Protein AF-B6TNK8-F1 (afdb_monomer)

Organism: Zea mays (NCBI:txid4577)

InterPro domains:
  IPR009071 High mobility group box domain [PF00505] (166-227)
  IPR009071 High mobility group box domain [PF00505] (287-353)
  IPR009071 High mobility group box domain [PF00505] (412-479)
  IPR009071 High mobility group box domain [PS50118] (165-233)
  IPR009071 High mobility group box domain [PS50118] (287-353)
  IPR009071 High mobility group box domain [PS50118] (412-480)
  IPR009071 High mobility group box domain [SM00398] (164-234)
  IPR009071 High mobility group box domain [SM00398] (286-354)
  IPR009071 High mobility group box domain [SM00398] (411-481)
  IPR036910 High mobility group box domain superfamily [G3DSA:1.10.30.10] (150-231)
  IPR036910 High mobility group box domain superfamily [G3DSA:1.10.30.10] (270-367)
  IPR036910 High mobility group box domain superfamily [G3DSA:1.10.30.10] (392-487)
  IPR036910 High mobility group box domain superfamily [SSF47095] (153-227)
  IPR036910 High mobility group box domain superfamily [SSF47095] (275-359)
  IPR036910 High mobility group box domain superfamily [SSF47095] (408-482)
  IPR044601 3xHMG-box protein HMGB6/HMGB13 [PTHR46912] (1-485)

Secondary structure (DSSP, 8-state):
---------------------------------------------------------TTHHHHHHHHHHHHHHHHHHHHHHHHHHHHHHHHHHHHHHHHHHHHHHHHHHHHHHHHHHHHHHHHHHHHHTT---------THHHHHHHHHHHHS--S--SS-S-PPPPPPPHHHHHHHHHHHHHHHH-TT--HHHHHHHHHHHHHHS-HHHHHHHHHHHHHHHHHHHHHHHHHHHHHHHHHHHHHHHHHHHHHHHHHHHHHHHHHHHH-------PPPPP----TTSPPPPPPHHHHHHHHHHHHHHHTT--HHHHHHHHHHHHHHS-HHHHHHHHHHHHHHHHHHHHHHHHHHHHHHHHHHHHHHHHHHHHHHHHHHHHHHHHHHHHHHHHHHHHHHHHHHHHHHTT-TTSPPPPPPHHHHHHHHHHHHHHHHSTT--HHHHHHHHHHHHHHS-HHHHHHHHHHHHHHHHHHHHHHHHHHHHHHHH-

pLDDT: mean 78.4, std 21.64, range [25.81, 96.88]

Mean predicted aligned error: 23.51 Å

Foldseek 3Di:
DDDDDDDDDDDDDDDDDDDDDPDDDDDPPPDDDDDDDDDDDDDDDDDDDDDDDDDDPPPPVVVVVVVVVVVVVVVVVVVVVVVVVVVVVVVVVVVVVVVVVVVVVVVVVVVVVVVVVVVLVVLLVVLVVVDDDPDDDPVCVVVVVVLVVVPPPDPDDPDDDDPDDDQFDQLLVVVLVVVVVVVCVVPVPDDPVVSVVVSVVVVVVDDPVVSVVSRVVNVVSRVVSVVVVVVVVLLVQLLVVLVVVVVVVSVVVSVVSVVVSSVCSVPDDDDDDDDDDDDDDPPPLQDDAFDDLLVQQLVVQVVVVVVVVDDPVVSVVVSVVVVVPDDPVRSVVSNVVRVVRRVVSVVSNVVVVVVVVVVVVVVVVVVVVVVVVSSVNSSVVSVVVVVVVVVVVVVVVVVVVVVVVVPPPLQQDQDQALLRVQLVVQLVVCCVVPPPDDPVVSVVVSVVVLVVDDPVVSVVSRVVCVVSRVVNVVSNVVVVVVVVVVD

Solvent-accessible surface area (backbone atoms only — not comparable to full-atom values): 29103 Å² total; per-residue (Å²): 136,88,83,82,83,85,79,80,87,77,86,76,87,80,76,86,75,81,83,76,84,78,78,83,79,82,78,84,78,87,74,80,92,78,82,91,80,79,89,84,78,87,82,88,82,88,82,85,89,81,85,88,84,87,90,86,76,71,66,72,63,47,55,62,50,45,56,53,48,49,53,51,48,53,53,50,51,54,48,52,49,51,52,48,53,53,49,50,54,51,52,49,54,49,51,55,50,53,51,52,49,51,54,49,51,52,54,47,54,52,50,50,54,50,52,52,49,53,51,49,50,52,50,50,54,55,49,66,75,61,74,72,80,84,78,75,75,77,73,58,64,59,62,60,49,57,62,52,62,68,62,74,80,56,96,81,67,98,74,90,79,73,92,67,81,78,78,66,61,56,28,67,58,54,51,47,53,57,51,48,56,50,47,42,72,76,39,78,83,64,55,69,68,60,54,52,51,54,50,56,50,49,60,70,68,51,52,70,76,73,46,42,66,36,45,52,50,28,49,52,46,42,54,52,48,52,51,51,53,52,48,51,51,51,50,51,54,12,44,52,53,41,52,54,49,50,51,52,49,53,53,51,51,52,49,49,53,50,52,50,49,52,51,49,64,73,73,56,87,84,88,86,84,84,84,77,85,76,78,82,81,68,66,86,82,58,79,70,85,55,56,54,30,69,53,53,49,41,52,58,50,44,55,54,37,49,74,71,69,51,53,76,74,55,46,54,52,54,52,55,53,53,61,72,71,49,50,70,79,71,43,43,67,36,43,53,52,23,49,53,40,44,53,52,42,51,54,50,46,51,54,49,50,51,52,50,49,48,50,50,53,48,52,52,50,52,51,53,51,50,50,51,51,51,51,51,52,10,47,52,50,42,53,52,50,53,52,50,51,50,52,51,47,53,52,50,50,55,52,50,51,52,49,57,70,64,59,46,86,84,56,77,71,85,62,69,47,31,66,51,54,49,46,55,53,51,48,52,53,50,42,70,78,39,74,85,67,53,66,71,58,51,54,52,51,48,55,49,51,64,72,66,51,51,72,67,59,51,47,53,35,41,59,70,24,43,61,53,50,52,52,46,50,52,52,43,51,52,50,53,52,54,52,64,74,73,107

Radius of gyration: 54.76 Å; Cα contacts (8 Å, |Δi|>4): 148; chains: 1; bounding box: 126×130×148 Å

Sequence (487 aa):
MATAAVESKRGSARGRKALVAVLDNEANISAGKAAQAADLSSCSAQKKAKRAPSRSSKAKAAAASAAVVVDDIAELQGMLERLRLEKEKAEEMVRERDEVIRKKEEEIETRDKEQERLQAELRKAQRAKEFKPTVSFPLVKSLLEKEQEADDKGKKKKGKGGHERKKPCPAYVLWLKDQWTEVKKENPEADFKEVSNTLGAKWKALGAEEKQPYEDRYRQEKEAYLQVVGQEKREAEAMKLLEEQQMQWTAKELLDQYLKFRQEAEEGDCKKGRKKKSKKDKDPSKPKQPMSAYFVYSQERRATLVAEKKNVPEIGKITGEEWKNMTEGQRAPYEEVARKQKEEYHKQMEVYKQKKAEEAASLEKEEQEHKKIMKHEALQLLKKKEKADNIIKKTKEKRQKKKQENADPNRPKRPASSFLLFSKEERKQLIEERPGINNSTLNALITVKWKELSGEERQAWNAKAAPAMAAYKKEMEEYTKAQSSSA

Structure (mmCIF, N/CA/C/O backbone):
data_AF-B6TNK8-F1
#
_entry.id   AF-B6TNK8-F1
#
loop_
_atom_site.group_PDB
_atom_site.id
_atom_site.type_symbol
_atom_site.label_atom_id
_atom_site.label_alt_id
_atom_site.label_comp_id
_atom_site.label_asym_id
_atom_site.label_entity_id
_atom_site.label_seq_id
_atom_site.pdbx_PDB_ins_code
_atom_site.Cartn_x
_atom_site.Cartn_y
_atom_site.Cartn_z
_atom_site.occupancy
_atom_site.B_iso_or_equiv
_atom_site.auth_seq_id
_atom_site.auth_comp_id
_atom_site.auth_asym_id
_atom_site.auth_atom_id
_atom_site.pdbx_PDB_model_num
ATOM 1 N N . MET A 1 1 ? 13.116 -38.513 -0.229 1.00 47.62 1 MET A N 1
ATOM 2 C CA . MET A 1 1 ? 14.074 -38.170 0.842 1.00 47.62 1 MET A CA 1
ATOM 3 C C . MET A 1 1 ? 13.290 -37.547 1.984 1.00 47.62 1 MET A C 1
ATOM 5 O O . MET A 1 1 ? 12.783 -36.446 1.825 1.00 47.62 1 MET A O 1
ATOM 9 N N . ALA A 1 2 ? 13.078 -38.303 3.061 1.00 40.72 2 ALA A N 1
ATOM 10 C CA . ALA A 1 2 ? 12.284 -37.883 4.211 1.00 40.72 2 ALA A CA 1
ATOM 11 C C . ALA A 1 2 ? 13.127 -36.972 5.116 1.00 40.72 2 ALA A C 1
ATOM 13 O O . ALA A 1 2 ? 14.112 -37.412 5.702 1.00 40.72 2 ALA A O 1
ATOM 14 N N . THR A 1 3 ? 12.771 -35.692 5.197 1.00 42.22 3 THR A N 1
ATOM 15 C CA . THR A 1 3 ? 13.405 -34.729 6.103 1.00 42.22 3 THR A CA 1
ATOM 16 C C . THR A 1 3 ? 12.729 -34.806 7.469 1.00 42.22 3 THR A C 1
ATOM 18 O O . THR A 1 3 ? 11.603 -34.341 7.636 1.00 42.22 3 THR A O 1
ATOM 21 N N . ALA A 1 4 ? 13.417 -35.426 8.427 1.00 38.59 4 ALA A N 1
ATOM 22 C CA . ALA A 1 4 ? 13.018 -35.523 9.825 1.00 38.59 4 ALA A CA 1
ATOM 23 C C . ALA A 1 4 ? 13.057 -34.140 10.501 1.00 38.59 4 ALA A C 1
ATOM 25 O O . ALA A 1 4 ? 14.116 -33.520 10.610 1.00 38.59 4 ALA A O 1
ATOM 26 N N . ALA A 1 5 ? 11.899 -33.659 10.951 1.00 41.53 5 ALA A N 1
ATOM 27 C CA . ALA A 1 5 ? 11.780 -32.460 11.770 1.00 41.53 5 ALA A CA 1
ATOM 28 C C . ALA A 1 5 ? 12.027 -32.830 13.242 1.00 41.53 5 ALA A C 1
ATOM 30 O O . ALA A 1 5 ? 11.232 -33.529 13.866 1.00 41.53 5 ALA A O 1
ATOM 31 N N . VAL A 1 6 ? 13.163 -32.386 13.780 1.00 40.28 6 VAL A N 1
ATOM 32 C CA . VAL A 1 6 ? 13.519 -32.493 15.200 1.00 40.28 6 VAL A CA 1
ATOM 33 C C . VAL A 1 6 ? 12.789 -31.387 15.960 1.00 40.28 6 VAL A C 1
ATOM 35 O O . VAL A 1 6 ? 13.177 -30.221 15.905 1.00 40.28 6 VAL A O 1
ATOM 38 N N . GLU A 1 7 ? 11.717 -31.747 16.661 1.00 40.25 7 GLU A N 1
ATOM 39 C CA . GLU A 1 7 ? 10.948 -30.828 17.498 1.00 40.25 7 GLU A CA 1
ATOM 40 C C . GLU A 1 7 ? 11.500 -30.854 18.935 1.00 40.25 7 GLU A C 1
ATOM 42 O O . GLU A 1 7 ? 11.416 -31.843 19.666 1.00 40.25 7 GLU A O 1
ATOM 47 N N . SER A 1 8 ? 12.165 -29.762 19.317 1.00 39.38 8 SER A N 1
ATOM 48 C CA . SER A 1 8 ? 12.836 -29.590 20.607 1.00 39.38 8 SER A CA 1
ATOM 49 C C . SER A 1 8 ? 11.815 -29.300 21.715 1.00 39.38 8 SER A C 1
ATOM 51 O O . SER A 1 8 ? 11.263 -28.204 21.803 1.00 39.38 8 SER A O 1
ATOM 53 N N . LYS A 1 9 ? 11.585 -30.290 22.589 1.00 39.44 9 LYS A N 1
ATOM 54 C CA . LYS A 1 9 ? 10.847 -30.159 23.857 1.00 39.44 9 LYS A CA 1
ATOM 55 C C . LYS A 1 9 ? 11.529 -29.126 24.769 1.00 39.44 9 LYS A C 1
ATOM 57 O O . LYS A 1 9 ? 12.506 -29.450 25.441 1.00 39.44 9 LYS A O 1
ATOM 62 N N . ARG A 1 10 ? 10.989 -27.909 24.867 1.00 37.16 10 ARG A N 1
ATOM 63 C CA . ARG A 1 10 ? 11.236 -27.019 26.016 1.00 37.16 10 ARG A CA 1
ATOM 64 C C . ARG A 1 10 ? 10.060 -27.120 26.980 1.00 37.16 10 ARG A C 1
ATOM 66 O O . ARG A 1 10 ? 8.944 -26.728 26.658 1.00 37.16 10 ARG A O 1
ATOM 73 N N . GLY A 1 11 ? 10.329 -27.716 28.140 1.00 35.50 11 GLY A N 1
ATOM 74 C CA . GLY A 1 11 ? 9.378 -27.877 29.231 1.00 35.50 11 GLY A CA 1
ATOM 75 C C . GLY A 1 11 ? 8.952 -26.530 29.808 1.00 35.50 11 GLY A C 1
ATOM 76 O O . GLY A 1 11 ? 9.785 -25.668 30.072 1.00 35.50 11 GLY A O 1
ATOM 77 N N . SER A 1 12 ? 7.647 -26.373 30.014 1.00 37.47 12 SER A N 1
ATOM 78 C CA . SER A 1 12 ? 7.068 -25.287 30.799 1.00 37.47 12 SER A CA 1
ATOM 79 C C . SER A 1 12 ? 6.424 -25.897 32.040 1.00 37.47 12 SER A C 1
ATOM 81 O O . SER A 1 12 ? 5.595 -26.807 31.949 1.00 37.47 12 SER A O 1
ATOM 83 N N . ALA A 1 13 ? 6.896 -25.444 33.199 1.00 39.41 13 ALA A N 1
ATOM 84 C CA . ALA A 1 13 ? 6.529 -25.910 34.523 1.00 39.41 13 ALA A CA 1
ATOM 85 C C . ALA A 1 13 ? 5.039 -25.644 34.799 1.00 39.41 13 ALA A C 1
ATOM 87 O O . ALA A 1 13 ? 4.605 -24.501 34.929 1.00 39.41 13 ALA A O 1
ATOM 88 N N . ARG A 1 14 ? 4.237 -26.712 34.893 1.00 41.31 14 ARG A N 1
ATOM 89 C CA . ARG A 1 14 ? 2.828 -26.631 35.294 1.00 41.31 14 ARG A CA 1
ATOM 90 C C . ARG A 1 14 ? 2.740 -26.351 36.794 1.00 41.31 14 ARG A C 1
ATOM 92 O O . ARG A 1 14 ? 3.061 -27.206 37.617 1.00 41.31 14 ARG A O 1
ATOM 99 N N . GLY A 1 15 ? 2.300 -25.138 37.122 1.00 39.00 15 GLY A N 1
ATOM 100 C CA . GLY A 1 15 ? 1.939 -24.718 38.471 1.00 39.00 15 GLY A CA 1
ATOM 101 C C . GLY A 1 15 ? 0.834 -25.595 39.062 1.00 39.00 15 GLY A C 1
ATOM 102 O O . GLY A 1 15 ? -0.142 -25.937 38.392 1.00 39.00 15 GLY A O 1
ATOM 103 N N . ARG A 1 16 ? 1.021 -25.957 40.333 1.00 38.66 16 ARG A N 1
ATOM 104 C CA . ARG A 1 16 ? 0.087 -26.731 41.153 1.00 38.66 16 ARG A CA 1
ATOM 105 C C . ARG A 1 16 ? -1.200 -25.920 41.329 1.00 38.66 16 ARG A C 1
ATOM 107 O O . ARG A 1 16 ? -1.201 -24.916 42.035 1.00 38.66 16 ARG A O 1
ATOM 114 N N . LYS A 1 17 ? -2.286 -26.329 40.670 1.00 41.91 17 LYS A N 1
ATOM 115 C CA . LYS A 1 17 ? -3.630 -25.816 40.961 1.00 41.91 17 LYS A CA 1
ATOM 116 C C . LYS A 1 17 ? -4.179 -26.585 42.161 1.00 41.91 17 LYS A C 1
ATOM 118 O O . LYS A 1 17 ? -4.152 -27.811 42.167 1.00 41.91 17 LYS A O 1
ATOM 123 N N . ALA A 1 18 ? -4.607 -25.841 43.177 1.00 38.72 18 ALA A N 1
ATOM 124 C CA . ALA A 1 18 ? -5.186 -26.358 44.407 1.00 38.72 18 ALA A CA 1
ATOM 125 C C . ALA A 1 18 ? -6.444 -27.188 44.107 1.00 38.72 18 ALA A C 1
ATOM 127 O O . ALA A 1 18 ? -7.354 -26.713 43.425 1.00 38.72 18 ALA A O 1
ATOM 128 N N . LEU A 1 19 ? -6.466 -28.424 44.612 1.00 37.12 19 LEU A N 1
ATOM 129 C CA . LEU A 1 19 ? -7.636 -29.295 44.619 1.00 37.12 19 LEU A CA 1
ATOM 130 C C . LEU A 1 19 ? -8.730 -28.628 45.463 1.00 37.12 19 LEU A C 1
ATOM 132 O O . LEU A 1 19 ? -8.590 -28.485 46.676 1.00 37.12 19 LEU A O 1
ATOM 136 N N . VAL A 1 20 ? -9.814 -28.212 44.816 1.00 39.12 20 VAL A N 1
ATOM 137 C CA . VAL A 1 20 ? -11.075 -27.905 45.492 1.00 39.12 20 VAL A CA 1
ATOM 138 C C . VAL A 1 20 ? -11.737 -29.246 45.784 1.00 39.12 20 VAL A C 1
ATOM 140 O O . VAL A 1 20 ? -12.112 -29.965 44.860 1.00 39.12 20 VAL A O 1
ATOM 143 N N . ALA A 1 21 ? -11.824 -29.589 47.067 1.00 38.47 21 ALA A N 1
ATOM 144 C CA . ALA A 1 21 ? -12.559 -30.739 47.565 1.00 38.47 21 ALA A CA 1
ATOM 145 C C . ALA A 1 21 ? -14.046 -30.580 47.210 1.00 38.47 21 ALA A C 1
ATOM 147 O O . ALA A 1 21 ? -14.764 -29.793 47.824 1.00 38.47 21 ALA A O 1
ATOM 148 N N . VAL A 1 22 ? -14.494 -31.295 46.179 1.00 38.44 22 VAL A N 1
ATOM 149 C CA . VAL A 1 22 ? -15.918 -31.517 45.931 1.00 38.44 22 VAL A CA 1
ATOM 150 C C . VAL A 1 22 ? -16.314 -32.694 46.806 1.00 38.44 22 VAL A C 1
ATOM 152 O O . VAL A 1 22 ? -15.959 -33.835 46.527 1.00 38.44 22 VAL A O 1
ATOM 155 N N . LEU A 1 23 ? -16.977 -32.353 47.905 1.00 37.81 23 LEU A N 1
ATOM 156 C CA . LEU A 1 23 ? -17.584 -33.267 48.857 1.00 37.81 23 LEU A CA 1
ATOM 157 C C . LEU A 1 23 ? -18.633 -34.138 48.149 1.00 37.81 23 LEU A C 1
ATOM 159 O O . LEU A 1 23 ? -19.549 -33.620 47.508 1.00 37.81 23 LEU A O 1
ATOM 163 N N . ASP A 1 24 ? -18.417 -35.446 48.250 1.00 37.78 24 ASP A N 1
ATOM 164 C CA . ASP A 1 24 ? -19.393 -36.526 48.407 1.00 37.78 24 ASP A CA 1
ATOM 165 C C . ASP A 1 24 ? -20.773 -36.300 47.769 1.00 37.78 24 ASP A C 1
ATOM 167 O O . ASP A 1 24 ? -21.732 -35.872 48.408 1.00 37.78 24 ASP A O 1
ATOM 171 N N . ASN A 1 25 ? -20.890 -36.659 46.487 1.00 38.12 25 ASN A N 1
ATOM 172 C CA . ASN A 1 25 ? -22.189 -36.978 45.900 1.00 38.12 25 ASN A CA 1
ATOM 173 C C . ASN A 1 25 ? -22.468 -38.461 46.168 1.00 38.12 25 ASN A C 1
ATOM 175 O O . ASN A 1 25 ? -21.888 -39.337 45.526 1.00 38.12 25 ASN A O 1
ATOM 179 N N . GLU A 1 26 ? -23.330 -38.713 47.152 1.00 37.28 26 GLU A N 1
ATOM 180 C CA . GLU A 1 26 ? -23.856 -40.025 47.520 1.00 37.28 26 GLU A CA 1
ATOM 181 C C . GLU A 1 26 ? -24.440 -40.745 46.295 1.00 37.28 26 GLU A C 1
ATOM 183 O O . GLU A 1 26 ? -25.555 -40.483 45.836 1.00 37.28 26 GLU A O 1
ATOM 188 N N . ALA A 1 27 ? -23.673 -41.689 45.754 1.00 39.59 27 ALA A N 1
ATOM 189 C CA . ALA A 1 27 ? -24.170 -42.652 44.790 1.00 39.59 27 ALA A CA 1
ATOM 190 C C . ALA A 1 27 ? -25.074 -43.649 45.528 1.00 39.59 27 ALA A C 1
ATOM 192 O O . ALA A 1 27 ? -24.620 -44.598 46.163 1.00 39.59 27 ALA A O 1
ATOM 193 N N . ASN A 1 28 ? -26.377 -43.398 45.434 1.00 33.88 28 ASN A N 1
ATOM 194 C CA . ASN A 1 28 ? -27.466 -44.284 45.818 1.00 33.88 28 ASN A CA 1
ATOM 195 C C . ASN A 1 28 ? -27.372 -45.622 45.053 1.00 33.88 28 ASN A C 1
ATOM 197 O O . ASN A 1 28 ? -27.950 -45.784 43.978 1.00 33.88 28 ASN A O 1
ATOM 201 N N . ILE A 1 29 ? -26.621 -46.586 45.592 1.00 37.44 29 ILE A N 1
ATOM 202 C CA . ILE A 1 29 ? -26.612 -47.970 45.112 1.00 37.44 29 ILE A CA 1
ATOM 203 C C . ILE A 1 29 ? -27.739 -48.715 45.831 1.00 37.44 29 ILE A C 1
ATOM 205 O O . ILE A 1 29 ? -27.570 -49.288 46.904 1.00 37.44 29 ILE A O 1
ATOM 209 N N . SER A 1 30 ? -28.916 -48.708 45.209 1.00 33.97 30 SER A N 1
ATOM 210 C CA . SER A 1 30 ? -30.008 -49.625 45.533 1.00 33.97 30 SER A CA 1
ATOM 211 C C . SER A 1 30 ? -29.661 -51.031 45.025 1.00 33.97 30 SER A C 1
ATOM 213 O O . SER A 1 30 ? -29.982 -51.380 43.892 1.00 33.97 30 SER A O 1
ATOM 215 N N . ALA A 1 31 ? -29.005 -51.845 45.853 1.00 35.91 31 ALA A N 1
ATOM 216 C CA . ALA A 1 31 ? -28.874 -53.285 45.628 1.00 35.91 31 ALA A CA 1
ATOM 217 C C . ALA A 1 31 ? -29.734 -54.036 46.655 1.00 35.91 31 ALA A C 1
ATOM 219 O O . ALA A 1 31 ? -29.586 -53.883 47.865 1.00 35.91 31 ALA A O 1
ATOM 220 N N . GLY A 1 32 ? -30.709 -54.782 46.137 1.00 32.84 32 GLY A N 1
ATOM 221 C CA . GLY A 1 32 ? -31.807 -55.376 46.885 1.00 32.84 32 GLY A CA 1
ATOM 222 C C . GLY A 1 32 ? -31.432 -56.471 47.888 1.00 32.84 32 GLY A C 1
ATOM 223 O O . GLY A 1 32 ? -30.584 -57.319 47.646 1.00 32.84 32 GLY A O 1
ATOM 224 N N . LYS A 1 33 ? -32.182 -56.451 48.994 1.00 32.12 33 LYS A N 1
ATOM 225 C CA . LYS A 1 33 ? -32.863 -57.576 49.660 1.00 32.12 33 LYS A CA 1
ATOM 226 C C . LYS A 1 33 ? -32.278 -58.973 49.376 1.00 32.12 33 LYS A C 1
ATOM 228 O O . LYS A 1 33 ? -32.757 -59.681 48.495 1.00 32.12 33 LYS A O 1
ATOM 233 N N . ALA A 1 34 ? -31.344 -59.404 50.220 1.00 33.25 34 ALA A N 1
ATOM 234 C CA . ALA A 1 34 ? -31.057 -60.816 50.463 1.00 33.25 34 ALA A CA 1
ATOM 235 C C . ALA A 1 34 ? -31.291 -61.134 51.946 1.00 33.25 34 ALA A C 1
ATOM 237 O O . ALA A 1 34 ? -31.121 -60.289 52.822 1.00 33.25 34 ALA A O 1
ATOM 238 N N . ALA A 1 35 ? -31.815 -62.329 52.171 1.00 34.41 35 ALA A N 1
ATOM 239 C CA . ALA A 1 35 ? -32.642 -62.720 53.294 1.00 34.41 35 ALA A CA 1
ATOM 240 C C . ALA A 1 35 ? -31.898 -62.980 54.616 1.00 34.41 35 ALA A C 1
ATOM 242 O O . ALA A 1 35 ? -30.705 -63.256 54.656 1.00 34.41 35 ALA A O 1
ATOM 243 N N . GLN A 1 36 ? -32.700 -62.922 55.680 1.00 27.94 36 GLN A N 1
ATOM 244 C CA . GLN A 1 36 ? -32.446 -63.315 57.065 1.00 27.94 36 GLN A CA 1
ATOM 245 C C . GLN A 1 36 ? -31.691 -64.650 57.201 1.00 27.94 36 GLN A C 1
ATOM 247 O O . GLN A 1 36 ? -32.089 -65.647 56.602 1.00 27.94 36 GLN A O 1
ATOM 252 N N . ALA A 1 37 ? -30.693 -64.691 58.088 1.00 33.16 37 ALA A N 1
ATOM 253 C CA . ALA A 1 37 ? -30.135 -65.924 58.635 1.00 33.16 37 ALA A CA 1
ATOM 254 C C . ALA A 1 37 ? -29.981 -65.797 60.160 1.00 33.16 37 ALA A C 1
ATOM 256 O O . ALA A 1 37 ? -29.104 -65.102 60.661 1.00 33.16 37 ALA A O 1
ATOM 257 N N . ALA A 1 38 ? -30.930 -66.447 60.835 1.00 33.59 38 ALA A N 1
ATOM 258 C CA . ALA A 1 38 ? -30.887 -67.104 62.138 1.00 33.59 38 ALA A CA 1
ATOM 259 C C . ALA A 1 38 ? -30.007 -66.524 63.268 1.00 33.59 38 ALA A C 1
ATOM 261 O O . ALA A 1 38 ? -28.807 -66.764 63.365 1.00 33.59 38 ALA A O 1
ATOM 262 N N . ASP A 1 39 ? -30.719 -65.895 64.201 1.00 29.56 39 ASP A N 1
ATOM 263 C CA . ASP A 1 39 ? -30.495 -65.886 65.646 1.00 29.56 39 ASP A CA 1
ATOM 264 C C . ASP A 1 39 ? -30.198 -67.306 66.187 1.00 29.56 39 ASP A C 1
ATOM 266 O O . ASP A 1 39 ? -31.005 -68.225 66.017 1.00 29.56 39 ASP A O 1
ATOM 270 N N . LEU A 1 40 ? -29.035 -67.500 66.819 1.00 36.44 40 LEU A N 1
ATOM 271 C CA . LEU A 1 40 ? -28.696 -68.719 67.558 1.00 36.44 40 LEU A CA 1
ATOM 272 C C . LEU A 1 40 ? -28.726 -68.424 69.058 1.00 36.44 40 LEU A C 1
ATOM 274 O O . LEU A 1 40 ? -27.791 -67.896 69.659 1.00 36.44 40 LEU A O 1
ATOM 278 N N . SER A 1 41 ? -29.868 -68.812 69.613 1.00 32.41 41 SER A N 1
ATOM 279 C CA . SER A 1 41 ? -30.265 -68.798 71.010 1.00 32.41 41 SER A CA 1
ATOM 280 C C . SER A 1 41 ? -29.342 -69.588 71.945 1.00 32.41 41 SER A C 1
ATOM 282 O O . SER A 1 41 ? -28.895 -70.697 71.662 1.00 32.41 41 SER A O 1
ATOM 284 N N . SER A 1 42 ? -29.218 -68.997 73.132 1.00 28.53 42 SER A N 1
ATOM 285 C CA . SER A 1 42 ? -28.978 -69.556 74.464 1.00 28.53 42 SER A CA 1
ATOM 286 C C . SER A 1 42 ? -29.178 -71.068 74.686 1.00 28.53 42 SER A C 1
ATOM 288 O O . SER A 1 42 ? -30.164 -71.660 74.253 1.00 28.53 42 SER A O 1
ATOM 290 N N . CYS A 1 43 ? -28.323 -71.640 75.545 1.00 25.81 43 CYS A N 1
ATOM 291 C CA . CYS A 1 43 ? -28.766 -72.583 76.573 1.00 25.81 43 CYS A CA 1
ATOM 292 C C . CYS A 1 43 ? -27.834 -72.546 77.797 1.00 25.81 43 CYS A C 1
ATOM 294 O O . CYS A 1 43 ? -26.662 -72.910 77.749 1.00 25.81 43 CYS A O 1
ATOM 296 N N . SER A 1 44 ? -28.405 -72.101 78.912 1.00 29.64 44 SER A N 1
ATOM 297 C CA . SER A 1 44 ? -27.918 -72.231 80.282 1.00 29.64 44 SER A CA 1
ATOM 298 C C . SER A 1 44 ? -27.930 -73.687 80.760 1.00 29.64 44 SER A C 1
ATOM 300 O O . SER A 1 44 ? -28.902 -74.395 80.498 1.00 29.64 44 SER A O 1
ATOM 302 N N . ALA A 1 45 ? -26.962 -74.096 81.585 1.00 33.09 45 ALA A N 1
ATOM 303 C CA . ALA A 1 45 ? -27.146 -75.228 82.497 1.00 33.09 45 ALA A CA 1
ATOM 304 C C . ALA A 1 45 ? -26.287 -75.092 83.768 1.00 33.09 45 ALA A C 1
ATOM 306 O O . ALA A 1 45 ? -25.072 -75.266 83.766 1.00 33.09 45 ALA A O 1
ATOM 307 N N . GLN A 1 46 ? -26.974 -74.793 84.872 1.00 27.48 46 GLN A N 1
ATOM 308 C CA . GLN A 1 46 ? -26.519 -74.915 86.258 1.00 27.48 46 GLN A CA 1
ATOM 309 C C . GLN A 1 46 ? -26.382 -76.392 86.681 1.00 27.48 46 GLN A C 1
ATOM 311 O O . GLN A 1 46 ? -27.217 -77.208 86.299 1.00 27.48 46 GLN A O 1
ATOM 316 N N . LYS A 1 47 ? -25.443 -76.702 87.593 1.00 33.03 47 LYS A N 1
ATOM 317 C CA . LYS A 1 47 ? -25.579 -77.672 88.718 1.00 33.03 47 LYS A CA 1
ATOM 318 C C . LYS A 1 47 ? -24.281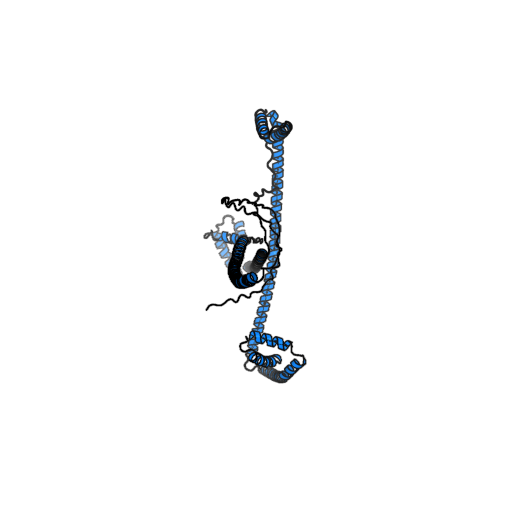 -77.668 89.544 1.00 33.03 47 LYS A C 1
ATOM 320 O O . LYS A 1 47 ? -23.207 -77.887 89.010 1.00 33.03 47 LYS A O 1
ATOM 325 N N . LYS A 1 48 ? -24.312 -77.147 90.773 1.00 30.08 48 LYS A N 1
ATOM 326 C CA . LYS A 1 48 ? -24.624 -77.782 92.076 1.00 30.08 48 LYS A CA 1
ATOM 327 C C . LYS A 1 48 ? -23.429 -78.483 92.743 1.00 30.08 48 LYS A C 1
ATOM 329 O O . LYS A 1 48 ? -22.838 -79.418 92.226 1.00 30.08 48 LYS A O 1
ATOM 334 N N . ALA A 1 49 ? -23.179 -77.997 93.956 1.00 27.78 49 ALA A N 1
ATOM 335 C CA . ALA A 1 49 ? -22.222 -78.425 94.964 1.00 27.78 49 ALA A CA 1
ATOM 336 C C . ALA A 1 49 ? -22.306 -79.909 95.365 1.00 27.78 49 ALA A C 1
ATOM 338 O O . ALA A 1 49 ? -23.409 -80.443 95.480 1.00 27.78 49 ALA A O 1
ATOM 339 N N . LYS A 1 50 ? -21.162 -80.499 95.756 1.00 30.59 50 LYS A N 1
ATOM 340 C CA . LYS A 1 50 ? -20.850 -80.929 97.143 1.00 30.59 50 LYS A CA 1
ATOM 341 C C . LYS A 1 50 ? -19.547 -81.757 97.232 1.00 30.59 50 LYS A C 1
ATOM 343 O O . LYS A 1 50 ? -19.360 -82.691 96.470 1.00 30.59 50 LYS A O 1
ATOM 348 N N . ARG A 1 51 ? -18.778 -81.446 98.291 1.00 29.78 51 ARG A N 1
ATOM 349 C CA . ARG A 1 51 ? -17.812 -82.256 99.079 1.00 29.78 51 ARG A CA 1
ATOM 350 C C . ARG A 1 51 ? -16.520 -82.798 98.433 1.00 29.78 51 ARG A C 1
ATOM 352 O O . ARG A 1 51 ? -16.531 -83.581 97.496 1.00 29.78 51 ARG A O 1
ATOM 359 N N . ALA A 1 52 ? -15.412 -82.438 99.088 1.00 34.88 52 ALA A N 1
ATOM 360 C CA . ALA A 1 52 ? -14.064 -82.987 98.945 1.00 34.88 52 ALA A CA 1
ATOM 361 C C . ALA A 1 52 ? -13.948 -84.429 99.482 1.00 34.88 52 ALA A C 1
ATOM 363 O O . ALA A 1 52 ? -14.624 -84.774 100.457 1.00 34.88 52 ALA A O 1
ATOM 364 N N . PRO A 1 53 ? -13.049 -85.235 98.891 1.00 41.81 53 PRO A N 1
ATOM 365 C CA . PRO A 1 53 ? -11.952 -85.810 99.671 1.00 41.81 53 PRO A CA 1
ATOM 366 C C . PRO A 1 53 ? -10.584 -85.755 98.950 1.00 41.81 53 PRO A C 1
ATOM 368 O O . PRO A 1 53 ? -10.440 -85.285 97.827 1.00 41.81 53 PRO A O 1
ATOM 371 N N . SER A 1 54 ? -9.565 -86.172 99.693 1.00 35.66 54 SER A N 1
ATOM 372 C CA . SER A 1 54 ? -8.130 -85.886 99.623 1.00 35.66 54 SER A CA 1
ATOM 373 C C . SER A 1 54 ? -7.320 -86.424 98.429 1.00 35.66 54 SER A C 1
ATOM 375 O O . SER A 1 54 ? -7.660 -87.398 97.768 1.00 35.66 54 SER A O 1
ATOM 377 N N . ARG A 1 55 ? -6.184 -85.746 98.216 1.00 37.81 55 ARG A N 1
ATOM 378 C CA . ARG A 1 55 ? -5.169 -85.865 97.155 1.00 37.81 55 ARG A CA 1
ATOM 379 C C . ARG A 1 55 ? -4.207 -87.042 97.407 1.00 37.81 55 ARG A C 1
ATOM 381 O O . ARG A 1 55 ? -3.623 -87.043 98.482 1.00 37.81 55 ARG A O 1
ATOM 388 N N . SER A 1 56 ? -3.952 -87.906 96.406 1.00 39.28 56 SER A N 1
ATOM 389 C CA . SER A 1 56 ? -2.611 -88.476 96.073 1.00 39.28 56 SER A CA 1
ATOM 390 C C . SER A 1 56 ? -2.609 -89.633 95.035 1.00 39.28 56 SER A C 1
ATOM 392 O O . SER A 1 56 ? -1.959 -90.650 95.229 1.00 39.28 56 SER A O 1
ATOM 394 N N . SER A 1 57 ? -3.259 -89.500 93.871 1.00 51.25 57 SER A N 1
ATOM 395 C CA . SER A 1 57 ? -3.065 -90.432 92.723 1.00 51.25 57 SER A CA 1
ATOM 396 C C . SER A 1 57 ? -2.702 -89.715 91.410 1.00 51.25 57 SER A C 1
ATOM 398 O O . SER A 1 57 ? -2.808 -90.255 90.313 1.00 51.25 57 SER A O 1
ATOM 400 N N . LYS A 1 58 ? -2.212 -88.474 91.525 1.00 48.38 58 LYS A N 1
ATOM 401 C CA . LYS A 1 58 ? -2.080 -87.499 90.429 1.00 48.38 58 LYS A CA 1
ATOM 402 C C . LYS A 1 58 ? -0.871 -87.708 89.490 1.00 48.38 58 LYS A C 1
ATOM 404 O O . LYS A 1 58 ? -0.797 -87.029 88.476 1.00 48.38 58 LYS A O 1
ATOM 409 N N . ALA A 1 59 ? 0.063 -88.622 89.774 1.00 52.69 59 ALA A N 1
ATOM 410 C CA . ALA A 1 59 ? 1.344 -88.684 89.048 1.00 52.69 59 ALA A CA 1
ATOM 411 C C . ALA A 1 59 ? 1.336 -89.532 87.754 1.00 52.69 59 ALA A C 1
ATOM 413 O O . ALA A 1 59 ? 1.902 -89.111 86.753 1.00 52.69 59 ALA A O 1
ATOM 414 N N . LYS A 1 60 ? 0.684 -90.707 87.722 1.00 50.53 60 LYS A N 1
ATOM 415 C CA . LYS A 1 60 ? 0.724 -91.611 86.544 1.00 50.53 60 LYS A CA 1
ATOM 416 C C . LYS A 1 60 ? -0.217 -91.178 85.414 1.00 50.53 60 LYS A C 1
ATOM 418 O O . LYS A 1 60 ? 0.098 -91.368 84.245 1.00 50.53 60 LYS A O 1
ATOM 423 N N . ALA A 1 61 ? -1.315 -90.509 85.767 1.00 54.84 61 ALA A N 1
ATOM 424 C CA . ALA A 1 61 ? -2.150 -89.791 84.807 1.00 54.84 61 ALA A CA 1
ATOM 425 C C . ALA A 1 61 ? -1.390 -88.625 84.143 1.00 54.84 61 ALA A C 1
ATOM 427 O O . ALA A 1 61 ? -1.699 -88.293 83.007 1.00 54.84 61 ALA A O 1
ATOM 428 N N . ALA A 1 62 ? -0.370 -88.059 84.809 1.00 55.44 62 ALA A N 1
ATOM 429 C CA . ALA A 1 62 ? 0.362 -86.893 84.316 1.00 55.44 62 ALA A CA 1
ATOM 430 C C . ALA A 1 62 ? 1.314 -87.199 83.140 1.00 55.44 62 ALA A C 1
ATOM 432 O O . ALA A 1 62 ? 1.514 -86.340 82.288 1.00 55.44 62 ALA A O 1
ATOM 433 N N . ALA A 1 63 ? 1.899 -88.403 83.066 1.00 54.94 63 ALA A N 1
ATOM 434 C CA . ALA A 1 63 ? 2.858 -88.760 82.008 1.00 54.94 63 ALA A CA 1
ATOM 435 C C . ALA A 1 63 ? 2.173 -89.176 80.693 1.00 54.94 63 ALA A C 1
ATOM 437 O O . ALA A 1 63 ? 2.583 -88.736 79.624 1.00 54.94 63 ALA A O 1
ATOM 438 N N . ALA A 1 64 ? 1.090 -89.961 80.769 1.00 57.22 64 ALA A N 1
ATOM 439 C CA . ALA A 1 64 ? 0.254 -90.259 79.603 1.00 57.22 64 ALA A CA 1
ATOM 440 C C . ALA A 1 64 ? -0.462 -88.996 79.100 1.00 57.22 64 ALA A C 1
ATOM 442 O O . ALA A 1 64 ? -0.539 -88.786 77.894 1.00 57.22 64 ALA A O 1
ATOM 443 N N . SER A 1 65 ? -0.891 -88.103 80.008 1.00 60.66 65 SER A N 1
ATOM 444 C CA . SER A 1 65 ? -1.363 -86.780 79.593 1.00 60.66 65 SER A CA 1
ATOM 445 C C . SER A 1 65 ? -0.253 -85.940 78.967 1.00 60.66 65 SER A C 1
ATOM 447 O O . SER A 1 65 ? -0.549 -85.160 78.083 1.00 60.66 65 SER A O 1
ATOM 449 N N . ALA A 1 66 ? 1.014 -86.085 79.378 1.00 66.00 66 ALA A N 1
ATOM 450 C CA . ALA A 1 66 ? 2.113 -85.299 78.815 1.00 66.00 66 ALA A CA 1
ATOM 451 C C . ALA A 1 66 ? 2.452 -85.687 77.366 1.00 66.00 66 ALA A C 1
ATOM 453 O O . ALA A 1 66 ? 2.704 -84.795 76.570 1.00 66.00 66 ALA A O 1
ATOM 454 N N . ALA A 1 67 ? 2.439 -86.977 77.008 1.00 62.19 67 ALA A N 1
ATOM 455 C CA . ALA A 1 67 ? 2.688 -87.414 75.626 1.00 62.19 67 ALA A CA 1
ATOM 456 C C . ALA A 1 67 ? 1.550 -87.003 74.676 1.00 62.19 67 ALA A C 1
ATOM 458 O O . ALA A 1 67 ? 1.823 -86.453 73.617 1.00 62.19 67 ALA A O 1
ATOM 459 N N . VAL A 1 68 ? 0.293 -87.160 75.115 1.00 71.75 68 VAL A N 1
ATOM 460 C CA . VAL A 1 68 ? -0.882 -86.622 74.405 1.00 71.75 68 VAL A CA 1
ATOM 461 C C . VAL A 1 68 ? -0.764 -85.101 74.254 1.00 71.75 68 VAL A C 1
ATOM 463 O O . VAL A 1 68 ? -0.962 -84.586 73.167 1.00 71.75 68 VAL A O 1
ATOM 466 N N . VAL A 1 69 ? -0.310 -84.390 75.295 1.00 76.31 69 VAL A N 1
ATOM 467 C CA . VAL A 1 69 ? -0.052 -82.941 75.228 1.00 76.31 69 VAL A CA 1
ATOM 468 C C . VAL A 1 69 ? 1.074 -82.584 74.245 1.00 76.31 69 VAL A C 1
ATOM 470 O O . VAL A 1 69 ? 1.003 -81.525 73.634 1.00 76.31 69 VAL A O 1
ATOM 473 N N . VAL A 1 70 ? 2.113 -83.411 74.069 1.00 79.75 70 VAL A N 1
ATOM 474 C CA . VAL A 1 70 ? 3.187 -83.150 73.087 1.00 79.75 70 VAL A CA 1
ATOM 475 C C . VAL A 1 70 ? 2.676 -83.316 71.656 1.00 79.75 70 VAL A C 1
ATOM 477 O O . VAL A 1 70 ? 2.946 -82.439 70.834 1.00 79.75 70 VAL A O 1
ATOM 480 N N . ASP A 1 71 ? 1.920 -84.381 71.374 1.00 78.50 71 ASP A N 1
ATOM 481 C CA . ASP A 1 71 ? 1.276 -84.575 70.069 1.00 78.50 71 ASP A CA 1
ATOM 482 C C . ASP A 1 71 ? 0.265 -83.446 69.792 1.00 78.50 71 ASP A C 1
ATOM 484 O O . ASP A 1 71 ? 0.328 -82.823 68.733 1.00 78.50 71 ASP A O 1
ATOM 488 N N . ASP A 1 72 ? -0.559 -83.066 70.780 1.00 84.12 72 ASP A N 1
ATOM 489 C CA . ASP A 1 72 ? -1.471 -81.915 70.695 1.00 84.12 72 ASP A CA 1
ATOM 490 C C . ASP A 1 72 ? -0.711 -80.606 70.388 1.00 84.12 72 ASP A C 1
ATOM 492 O O . ASP A 1 72 ? -1.152 -79.793 69.575 1.00 84.12 72 ASP A O 1
ATOM 496 N N . ILE A 1 73 ? 0.454 -80.375 71.012 1.00 87.31 73 ILE A N 1
ATOM 497 C CA . ILE A 1 73 ? 1.293 -79.194 70.742 1.00 87.31 73 ILE A CA 1
ATOM 498 C C . ILE A 1 73 ? 1.835 -79.225 69.308 1.00 87.31 73 ILE A C 1
ATOM 500 O O . ILE A 1 73 ? 1.822 -78.187 68.642 1.00 87.31 73 ILE A O 1
ATOM 504 N N . ALA A 1 74 ? 2.303 -80.378 68.823 1.00 87.94 74 ALA A N 1
ATOM 505 C CA . ALA A 1 74 ? 2.804 -80.522 67.458 1.00 87.94 74 ALA A CA 1
ATOM 506 C C . ALA A 1 74 ? 1.685 -80.311 66.422 1.00 87.94 74 ALA A C 1
ATOM 508 O O . ALA A 1 74 ? 1.879 -79.605 65.427 1.00 87.94 74 ALA A O 1
ATOM 509 N N . GLU A 1 75 ? 0.485 -80.838 66.679 1.00 90.25 75 GLU A N 1
ATOM 510 C CA . GLU A 1 75 ? -0.701 -80.592 65.855 1.00 90.25 75 GLU A CA 1
ATOM 511 C C . GLU A 1 75 ? -1.094 -79.107 65.842 1.00 90.25 75 GLU A C 1
ATOM 513 O O . GLU A 1 75 ? -1.367 -78.553 64.770 1.00 90.25 75 GLU A O 1
ATOM 518 N N . LEU A 1 76 ? -1.062 -78.433 67.000 1.00 90.50 76 LEU A N 1
ATOM 519 C CA . LEU A 1 76 ? -1.305 -76.991 67.115 1.00 90.50 76 LEU A CA 1
ATOM 520 C C . LEU A 1 76 ? -0.256 -76.165 66.359 1.00 90.50 76 LEU A C 1
ATOM 522 O O . LEU A 1 76 ? -0.610 -75.184 65.702 1.00 90.50 76 LEU A O 1
ATOM 526 N N . GLN A 1 77 ? 1.020 -76.554 66.409 1.00 92.31 77 GLN A N 1
ATOM 527 C CA . GLN A 1 77 ? 2.091 -75.912 65.640 1.00 92.31 77 GLN A CA 1
ATOM 528 C C . GLN A 1 77 ? 1.874 -76.076 64.131 1.00 92.31 77 GLN A C 1
ATOM 530 O O . GLN A 1 77 ? 1.904 -75.083 63.404 1.00 92.31 77 GLN A O 1
ATOM 535 N N . GLY A 1 78 ? 1.560 -77.289 63.664 1.00 92.75 78 GLY A N 1
ATOM 536 C CA . GLY A 1 78 ? 1.253 -77.540 62.254 1.00 92.75 78 GLY A CA 1
ATOM 537 C C . GLY A 1 78 ? -0.012 -76.815 61.782 1.00 92.75 78 GLY A C 1
ATOM 538 O O . GLY A 1 78 ? -0.079 -76.339 60.648 1.00 92.75 78 GLY A O 1
ATOM 539 N N . MET A 1 79 ? -1.019 -76.675 62.650 1.00 91.88 79 MET A N 1
ATOM 540 C CA . MET A 1 79 ? -2.202 -75.858 62.372 1.00 91.88 79 MET A CA 1
ATOM 541 C C . MET A 1 79 ? -1.844 -74.371 62.258 1.00 91.88 79 MET A C 1
ATOM 543 O O . MET A 1 79 ? -2.282 -73.718 61.315 1.00 91.88 79 MET A O 1
ATOM 547 N N . LEU A 1 80 ? -1.014 -73.843 63.163 1.00 92.62 80 LEU A N 1
ATOM 548 C CA . LEU A 1 80 ? -0.503 -72.471 63.093 1.00 92.62 80 LEU A CA 1
ATOM 549 C C . LEU A 1 80 ? 0.296 -72.216 61.810 1.00 92.62 80 LEU A C 1
ATOM 551 O O . LEU A 1 80 ? 0.158 -71.151 61.213 1.00 92.62 80 LEU A O 1
ATOM 555 N N . GLU A 1 81 ? 1.108 -73.172 61.364 1.00 93.62 81 GLU A N 1
ATOM 556 C CA . GLU A 1 81 ? 1.842 -73.073 60.098 1.00 93.62 81 GLU A CA 1
ATOM 557 C C . GLU A 1 81 ? 0.910 -73.072 58.884 1.00 93.62 81 GLU A C 1
ATOM 559 O O . GLU A 1 81 ? 1.056 -72.214 58.012 1.00 93.62 81 GLU A O 1
ATOM 564 N N . ARG A 1 82 ? -0.099 -73.954 58.848 1.00 92.81 82 ARG A N 1
ATOM 565 C CA . ARG A 1 82 ? -1.130 -73.933 57.795 1.00 92.81 82 ARG A CA 1
ATOM 566 C C . ARG A 1 82 ? -1.865 -72.595 57.755 1.00 92.81 82 ARG A C 1
ATOM 568 O O . ARG A 1 82 ? -1.980 -72.009 56.683 1.00 92.81 82 ARG A O 1
ATOM 575 N N . LEU A 1 83 ? -2.267 -72.069 58.913 1.00 93.38 83 LEU A N 1
ATOM 576 C CA . LEU A 1 83 ? -2.920 -70.760 59.017 1.00 93.38 83 LEU A CA 1
ATOM 577 C C . LEU A 1 83 ? -2.010 -69.615 58.550 1.00 93.38 83 LEU A C 1
ATOM 579 O O . LEU A 1 83 ? -2.486 -68.675 57.917 1.00 93.38 83 LEU A O 1
ATOM 583 N N . ARG A 1 84 ? -0.701 -69.680 58.827 1.00 94.56 84 ARG A N 1
ATOM 584 C CA . ARG A 1 84 ? 0.269 -68.697 58.315 1.00 94.56 84 ARG A CA 1
ATOM 585 C C . ARG A 1 84 ? 0.370 -68.742 56.793 1.00 94.56 84 ARG A C 1
ATOM 587 O O . ARG A 1 84 ? 0.316 -67.685 56.176 1.00 94.56 84 ARG A O 1
ATOM 594 N N . LEU A 1 85 ? 0.458 -69.932 56.197 1.00 93.94 85 LEU A N 1
ATOM 595 C CA . LEU A 1 85 ? 0.513 -70.096 54.739 1.00 93.94 85 LEU A CA 1
ATOM 596 C C . LEU A 1 85 ? -0.794 -69.673 54.059 1.00 93.94 85 LEU A C 1
ATOM 598 O O . LEU A 1 85 ? -0.769 -69.063 52.996 1.00 93.94 85 LEU A O 1
ATOM 602 N N . GLU A 1 86 ? -1.945 -69.976 54.659 1.00 94.06 86 GLU A N 1
ATOM 603 C CA . GLU A 1 86 ? -3.245 -69.504 54.171 1.00 94.06 86 GLU A CA 1
ATOM 604 C C . GLU A 1 86 ? -3.351 -67.977 54.240 1.00 94.06 86 GLU A C 1
ATOM 606 O O . GLU A 1 86 ? -3.803 -67.354 53.278 1.00 94.06 86 GLU A O 1
ATOM 611 N N . LYS A 1 87 ? -2.872 -67.362 55.330 1.00 95.81 87 LYS A N 1
ATOM 612 C CA . LYS A 1 87 ? -2.790 -65.902 55.458 1.00 95.81 87 LYS A CA 1
ATOM 613 C C . LYS A 1 87 ? -1.868 -65.295 54.402 1.00 95.81 87 LYS A C 1
ATOM 615 O O . LYS A 1 87 ? -2.246 -64.310 53.781 1.00 95.81 87 LYS A O 1
ATOM 620 N N . GLU A 1 88 ? -0.696 -65.880 54.172 1.00 96.06 88 GLU A N 1
ATOM 621 C CA . GLU A 1 88 ? 0.255 -65.407 53.161 1.00 96.06 88 GLU A CA 1
ATOM 622 C C . GLU A 1 88 ? -0.331 -65.494 51.747 1.00 96.06 88 GLU A C 1
ATOM 624 O O . GLU A 1 88 ? -0.287 -64.511 51.010 1.00 96.06 88 GLU A O 1
ATOM 629 N N . LYS A 1 89 ? -0.983 -66.613 51.401 1.00 95.25 89 LYS A N 1
ATOM 630 C CA . LYS A 1 89 ? -1.714 -66.758 50.131 1.00 95.25 89 LYS A CA 1
ATOM 631 C C . LYS A 1 89 ? -2.834 -65.726 49.989 1.00 95.25 89 LYS A C 1
ATOM 633 O O . LYS A 1 89 ? -3.033 -65.178 48.908 1.00 95.25 89 LYS A O 1
ATOM 638 N N . ALA A 1 90 ? -3.575 -65.447 51.062 1.00 94.00 90 ALA A N 1
ATOM 639 C CA . ALA A 1 90 ? -4.610 -64.416 51.050 1.00 94.00 90 ALA A CA 1
ATOM 640 C C . ALA A 1 90 ? -4.016 -63.006 50.867 1.00 94.00 90 ALA A C 1
ATOM 642 O O . ALA A 1 90 ? -4.549 -62.221 50.086 1.00 94.00 90 ALA A O 1
ATOM 643 N N . GLU A 1 91 ? -2.901 -62.694 51.531 1.00 94.56 91 GLU A N 1
ATOM 644 C CA . GLU A 1 91 ? -2.180 -61.427 51.364 1.00 94.56 91 GLU A CA 1
ATOM 645 C C . GLU A 1 91 ? -1.603 -61.263 49.951 1.00 94.56 91 GLU A C 1
ATOM 647 O O . GLU A 1 91 ? -1.630 -60.159 49.413 1.00 94.56 91 GLU A O 1
ATOM 652 N N . GLU A 1 92 ? -1.100 -62.335 49.337 1.00 95.62 92 GLU A N 1
ATOM 653 C CA . GLU A 1 92 ? -0.610 -62.322 47.956 1.00 95.62 92 GLU A CA 1
ATOM 654 C C . GLU A 1 92 ? -1.748 -62.070 46.958 1.00 95.62 92 GLU A C 1
ATOM 656 O O . GLU A 1 92 ? -1.630 -61.182 46.115 1.00 95.62 92 GLU A O 1
ATOM 661 N N . MET A 1 93 ? -2.898 -62.738 47.117 1.00 94.31 93 MET A N 1
ATOM 662 C CA . MET A 1 93 ? -4.081 -62.466 46.288 1.00 94.31 93 MET A CA 1
ATOM 663 C C . MET A 1 93 ? -4.560 -61.012 46.406 1.00 94.31 93 MET A C 1
ATOM 665 O O . MET A 1 93 ? -4.973 -60.421 45.407 1.00 94.31 93 MET A O 1
ATOM 669 N N . VAL A 1 94 ? -4.523 -60.423 47.608 1.00 96.31 94 VAL A N 1
ATOM 670 C CA . VAL A 1 94 ? -4.862 -59.003 47.805 1.00 96.31 94 VAL A CA 1
ATOM 671 C C . VAL A 1 94 ? -3.841 -58.106 47.104 1.00 96.31 94 VAL A C 1
ATOM 673 O O . VAL A 1 94 ? -4.243 -57.219 46.355 1.00 96.31 94 VAL A O 1
ATOM 676 N N . ARG A 1 95 ? -2.537 -58.385 47.246 1.00 95.56 95 ARG A N 1
ATOM 677 C CA . ARG A 1 95 ? -1.476 -57.631 46.557 1.00 95.56 95 ARG A CA 1
ATOM 678 C C . ARG A 1 95 ? -1.633 -57.665 45.036 1.00 95.56 95 ARG A C 1
ATOM 680 O O . ARG A 1 95 ? -1.552 -56.617 44.403 1.00 95.56 95 ARG A O 1
ATOM 687 N N . GLU A 1 96 ? -1.913 -58.824 44.442 1.00 96.06 96 GLU A N 1
ATOM 688 C CA . GLU A 1 96 ? -2.157 -58.931 42.996 1.00 96.06 96 GLU A CA 1
ATOM 689 C C . GLU A 1 96 ? -3.382 -58.118 42.551 1.00 96.06 96 GLU A C 1
ATOM 691 O O . GLU A 1 96 ? -3.361 -57.479 41.495 1.00 96.06 96 GLU A O 1
ATOM 696 N N . ARG A 1 97 ? -4.460 -58.109 43.349 1.00 94.31 97 ARG A N 1
ATOM 697 C CA . ARG A 1 97 ? -5.660 -57.307 43.056 1.00 94.31 97 ARG A CA 1
ATOM 698 C C . ARG A 1 97 ? -5.367 -55.816 43.125 1.00 94.31 97 ARG A C 1
ATOM 700 O O . ARG A 1 97 ? -5.751 -55.103 42.199 1.00 94.31 97 ARG A O 1
ATOM 707 N N . ASP A 1 98 ? -4.645 -55.374 44.146 1.00 96.06 98 ASP A N 1
ATOM 708 C CA . ASP A 1 98 ? -4.220 -53.982 44.289 1.00 96.06 98 ASP A CA 1
ATOM 709 C C . ASP A 1 98 ? -3.299 -53.558 43.134 1.00 96.06 98 ASP A C 1
ATOM 711 O O . ASP A 1 98 ? -3.434 -52.460 42.597 1.00 96.06 98 ASP A O 1
ATOM 715 N N . GLU A 1 99 ? -2.411 -54.440 42.663 1.00 96.06 99 GLU A N 1
ATOM 716 C CA . GLU A 1 99 ? -1.576 -54.175 41.486 1.00 96.06 99 GLU A CA 1
ATOM 717 C C . GLU A 1 99 ? -2.380 -54.061 40.185 1.00 96.06 99 GLU A C 1
ATOM 719 O O . GLU A 1 99 ? -2.073 -53.214 39.340 1.00 96.06 99 GLU A O 1
ATOM 724 N N . VAL A 1 100 ? -3.405 -54.898 40.000 1.00 96.88 100 VAL A N 1
ATOM 725 C CA . VAL A 1 100 ? -4.317 -54.798 38.851 1.00 96.88 100 VAL A CA 1
ATOM 726 C C . VAL A 1 100 ? -5.116 -53.497 38.910 1.00 96.88 100 VAL A C 1
ATOM 728 O O . VAL A 1 100 ? -5.241 -52.828 37.883 1.00 96.88 100 VAL A O 1
ATOM 731 N N . ILE A 1 101 ? -5.613 -53.113 40.090 1.00 95.62 101 ILE A N 1
ATOM 732 C CA . ILE A 1 101 ? -6.308 -51.836 40.303 1.00 95.62 101 ILE A CA 1
ATOM 733 C C . ILE A 1 101 ? -5.371 -50.677 39.965 1.00 95.62 101 ILE A C 1
ATOM 735 O O . ILE A 1 101 ? -5.734 -49.840 39.144 1.00 95.62 101 ILE A O 1
ATOM 739 N N . ARG A 1 102 ? -4.132 -50.689 40.470 1.00 96.06 102 ARG A N 1
ATOM 740 C CA . ARG A 1 102 ? -3.132 -49.654 40.174 1.00 96.06 102 ARG A CA 1
ATOM 741 C C . ARG A 1 102 ? -2.875 -49.507 38.672 1.00 96.06 102 ARG A C 1
ATOM 743 O O . ARG A 1 102 ? -2.890 -48.398 38.148 1.00 96.06 102 ARG A O 1
ATOM 750 N N . LYS A 1 103 ? -2.696 -50.617 37.945 1.00 95.81 103 LYS A N 1
ATOM 751 C CA . LYS A 1 103 ? -2.531 -50.588 36.477 1.00 95.81 103 LYS A CA 1
ATOM 752 C C . LYS A 1 103 ? -3.769 -50.022 35.774 1.00 95.81 103 LYS A C 1
ATOM 754 O O . LYS A 1 103 ? -3.639 -49.273 34.809 1.00 95.81 103 LYS A O 1
ATOM 759 N N . LYS A 1 104 ? -4.971 -50.359 36.251 1.00 94.94 104 LYS A N 1
ATOM 760 C CA . LYS A 1 104 ? -6.230 -49.831 35.707 1.00 94.94 104 LYS A CA 1
ATOM 761 C C . LYS A 1 104 ? -6.393 -48.337 35.973 1.00 94.94 104 LYS A C 1
ATOM 763 O O . LYS A 1 104 ? -6.856 -47.625 35.088 1.00 94.94 104 LYS A O 1
ATOM 768 N N . GLU A 1 105 ? -5.986 -47.857 37.141 1.00 94.50 105 GLU A N 1
ATOM 769 C CA . GLU A 1 105 ? -5.968 -46.431 37.468 1.00 94.50 105 GLU A CA 1
ATOM 770 C C . GLU A 1 105 ? -4.991 -45.661 36.569 1.00 94.50 105 GLU A C 1
ATOM 772 O O . GLU A 1 105 ? -5.361 -44.622 36.030 1.00 94.50 105 GLU A O 1
ATOM 777 N N . GLU A 1 106 ? -3.792 -46.196 36.313 1.00 94.94 106 GLU A N 1
ATOM 778 C CA . GLU A 1 106 ? -2.824 -45.609 35.371 1.00 94.94 106 GLU A CA 1
ATOM 779 C C . GLU A 1 106 ? -3.362 -45.573 33.921 1.00 94.94 106 GLU A C 1
ATOM 781 O O . GLU A 1 106 ? -3.222 -44.566 33.217 1.00 94.94 106 GLU A O 1
ATOM 786 N N . GLU A 1 107 ? -4.027 -46.641 33.461 1.00 95.38 107 GLU A N 1
ATOM 787 C CA . GLU A 1 107 ? -4.715 -46.678 32.158 1.00 95.38 107 GLU A CA 1
ATOM 788 C C . GLU A 1 107 ? -5.838 -45.629 32.069 1.00 95.38 107 GLU A C 1
ATOM 790 O O . GLU A 1 107 ? -5.986 -44.951 31.050 1.00 95.38 107 GLU A O 1
ATOM 795 N N . ILE A 1 108 ? -6.629 -45.461 33.133 1.00 95.06 108 ILE A N 1
ATOM 796 C CA . ILE A 1 108 ? -7.682 -44.439 33.186 1.00 95.06 108 ILE A CA 1
ATOM 797 C C . ILE A 1 108 ? -7.059 -43.043 33.166 1.00 95.06 108 ILE A C 1
ATOM 799 O O . ILE A 1 108 ? -7.474 -42.213 32.363 1.00 95.06 108 ILE A O 1
ATOM 803 N N . GLU A 1 109 ? -6.019 -42.791 33.962 1.00 93.94 109 GLU A N 1
ATOM 804 C CA . GLU A 1 109 ? -5.370 -41.481 34.034 1.00 93.94 109 GLU A CA 1
ATOM 805 C C . GLU A 1 109 ? -4.721 -41.089 32.695 1.00 93.94 109 GLU A C 1
ATOM 807 O O . GLU A 1 109 ? -4.773 -39.930 32.275 1.00 93.94 109 GLU A O 1
ATOM 812 N N . THR A 1 110 ? -4.115 -42.046 31.986 1.00 95.44 110 THR A N 1
ATOM 813 C CA . THR A 1 110 ? -3.567 -41.811 30.640 1.00 95.44 110 THR A CA 1
ATOM 814 C C . THR A 1 110 ? -4.667 -41.520 29.625 1.00 95.44 110 THR A C 1
ATOM 816 O O . THR A 1 110 ? -4.545 -40.552 28.868 1.00 95.44 110 THR A O 1
ATOM 819 N N . ARG A 1 111 ? -5.773 -42.271 29.657 1.00 92.75 111 ARG A N 1
ATOM 820 C CA . ARG A 1 111 ? -6.941 -42.024 28.804 1.00 92.75 111 ARG A CA 1
ATOM 821 C C . ARG A 1 111 ? -7.585 -40.666 29.083 1.00 92.75 111 ARG A C 1
ATOM 823 O O . ARG A 1 111 ? -7.932 -39.956 28.143 1.00 92.75 111 ARG A O 1
ATOM 830 N N . ASP A 1 112 ? -7.710 -40.275 30.345 1.00 93.94 112 ASP A N 1
ATOM 831 C CA . ASP A 1 112 ? -8.281 -38.986 30.737 1.00 93.94 112 ASP A CA 1
ATOM 832 C C . ASP A 1 112 ? -7.377 -37.833 30.269 1.00 93.94 112 ASP A C 1
ATOM 834 O O . ASP A 1 112 ? -7.856 -36.872 29.662 1.00 93.94 112 ASP A O 1
ATOM 838 N N . LYS A 1 113 ? -6.049 -37.970 30.409 1.00 93.44 113 LYS A N 1
ATOM 839 C CA . LYS A 1 113 ? -5.068 -37.025 29.837 1.00 93.44 113 LYS A CA 1
ATOM 840 C C . LYS A 1 113 ? -5.187 -36.916 28.311 1.00 93.44 113 LYS A C 1
ATOM 842 O O . LYS A 1 113 ? -5.018 -35.824 27.764 1.00 93.44 113 LYS A O 1
ATOM 847 N N . GLU A 1 114 ? -5.443 -38.014 27.603 1.00 92.81 114 GLU A N 1
ATOM 848 C CA . GLU A 1 114 ? -5.671 -38.003 26.151 1.00 92.81 114 GLU A CA 1
ATOM 849 C C . GLU A 1 114 ? -6.992 -37.323 25.775 1.00 92.81 114 GLU A C 1
ATOM 851 O O . GLU A 1 114 ? -7.013 -36.485 24.869 1.00 92.81 114 GLU A O 1
ATOM 856 N N . GLN A 1 115 ? -8.076 -37.607 26.499 1.00 93.31 115 GLN A N 1
ATOM 857 C CA . GLN A 1 115 ? -9.363 -36.939 26.303 1.00 93.31 115 GLN A CA 1
ATOM 858 C C . GLN A 1 115 ? -9.258 -35.429 26.538 1.00 93.31 115 GLN A C 1
ATOM 860 O O . GLN A 1 115 ? -9.769 -34.648 25.732 1.00 93.31 115 GLN A O 1
ATOM 865 N N . GLU A 1 116 ? -8.540 -34.994 27.577 1.00 91.50 116 GLU A N 1
ATOM 866 C CA . GLU A 1 116 ? -8.268 -33.575 27.822 1.00 91.50 116 GLU A CA 1
ATOM 867 C C . GLU A 1 116 ? -7.483 -32.925 26.674 1.00 91.50 116 GLU A C 1
ATOM 869 O O . GLU A 1 116 ? -7.784 -31.792 26.284 1.00 91.50 116 GLU A O 1
ATOM 874 N N . ARG A 1 117 ? -6.500 -33.629 26.091 1.00 91.38 117 ARG A N 1
ATOM 875 C CA . ARG A 1 117 ? -5.750 -33.138 24.920 1.00 91.38 117 ARG A CA 1
ATOM 876 C C . ARG A 1 117 ? -6.656 -32.965 23.707 1.00 91.38 117 ARG A C 1
ATOM 878 O O . ARG A 1 117 ? -6.649 -31.890 23.110 1.00 91.38 117 ARG A O 1
ATOM 885 N N . LEU A 1 118 ? -7.471 -33.970 23.385 1.00 89.81 118 LEU A N 1
ATOM 886 C CA . LEU A 1 118 ? -8.427 -33.901 22.276 1.00 89.81 118 LEU A CA 1
ATOM 887 C C . LEU A 1 118 ? -9.460 -32.787 22.492 1.00 89.81 118 LEU A C 1
ATOM 889 O O . LEU A 1 118 ? -9.777 -32.034 21.570 1.00 89.81 118 LEU A O 1
ATOM 893 N N . GLN A 1 119 ? -9.951 -32.618 23.723 1.00 89.94 119 GLN A N 1
ATOM 894 C CA . GLN A 1 119 ? -10.871 -31.535 24.061 1.00 89.94 119 GLN A CA 1
ATOM 895 C C . GLN A 1 119 ? -10.199 -30.158 23.931 1.00 89.94 119 GLN A C 1
ATOM 897 O O . GLN A 1 119 ? -10.821 -29.212 23.438 1.00 89.94 119 GLN A O 1
ATOM 902 N N . ALA A 1 120 ? -8.931 -30.030 24.331 1.00 82.94 120 ALA A N 1
ATOM 903 C CA . ALA A 1 120 ? -8.153 -28.808 24.154 1.00 82.94 120 ALA A CA 1
ATOM 904 C C . ALA A 1 120 ? -7.915 -28.489 22.669 1.00 82.94 120 ALA A C 1
ATOM 906 O O . ALA A 1 120 ? -8.078 -27.338 22.267 1.00 82.94 120 ALA A O 1
ATOM 907 N N . GLU A 1 121 ? -7.596 -29.481 21.835 1.00 84.44 121 GLU A N 1
ATOM 908 C CA . GLU A 1 121 ? -7.463 -29.311 20.381 1.00 84.44 121 GLU A CA 1
ATOM 909 C C . GLU A 1 121 ? -8.782 -28.904 19.721 1.00 84.44 121 GLU A C 1
ATOM 911 O O . GLU A 1 121 ? -8.807 -27.961 18.926 1.00 84.44 121 GLU A O 1
ATOM 916 N N . LEU A 1 122 ? -9.899 -29.528 20.106 1.00 85.06 122 LEU A N 1
ATOM 917 C CA . LEU A 1 122 ? -11.224 -29.149 19.619 1.00 85.06 122 LEU A CA 1
ATOM 918 C C . LEU A 1 122 ? -11.554 -27.693 19.980 1.00 85.06 122 LEU A C 1
ATOM 920 O O . LEU A 1 122 ? -12.019 -26.934 19.127 1.00 85.06 122 LEU A O 1
ATOM 924 N N . ARG A 1 123 ? -11.268 -27.272 21.220 1.00 79.88 123 ARG A N 1
ATOM 925 C CA . ARG A 1 123 ? -11.443 -25.877 21.662 1.00 79.88 123 ARG A CA 1
ATOM 926 C C . ARG A 1 123 ? -10.529 -24.916 20.895 1.00 79.88 123 ARG A C 1
ATOM 928 O O . ARG A 1 123 ? -10.995 -23.854 20.481 1.00 79.88 123 ARG A O 1
ATOM 935 N N . LYS A 1 124 ? -9.264 -25.281 20.645 1.00 79.56 124 LYS A N 1
ATOM 936 C CA . LYS A 1 124 ? -8.336 -24.501 19.800 1.00 79.56 124 LYS A CA 1
ATOM 937 C C . LYS A 1 124 ? -8.885 -24.333 18.380 1.00 79.56 124 LYS A C 1
ATOM 939 O O . LYS A 1 124 ? -8.902 -23.218 17.863 1.00 79.56 124 LYS A O 1
ATOM 944 N N . ALA A 1 125 ? -9.398 -25.404 17.773 1.00 77.94 125 ALA A N 1
ATOM 945 C CA . ALA A 1 125 ? -9.988 -25.368 16.436 1.00 77.94 125 ALA A CA 1
ATOM 946 C C . ALA A 1 125 ? -11.276 -24.527 16.380 1.00 77.94 125 ALA A C 1
ATOM 948 O O . ALA A 1 125 ? -11.488 -23.785 15.420 1.00 77.94 125 ALA A O 1
ATOM 949 N N . GLN A 1 126 ? -12.126 -24.597 17.411 1.00 79.12 126 GLN A N 1
ATOM 950 C CA . GLN A 1 126 ? -13.308 -23.737 17.529 1.00 79.12 126 GLN A CA 1
ATOM 951 C C . GLN A 1 126 ? -12.916 -22.258 17.637 1.00 79.12 126 GLN A C 1
ATOM 953 O O . GLN A 1 126 ? -13.471 -21.436 16.913 1.00 79.12 126 GLN A O 1
ATOM 958 N N . ARG A 1 127 ? -11.901 -21.921 18.445 1.00 72.69 127 ARG A N 1
ATOM 959 C CA . ARG A 1 127 ? -11.372 -20.550 18.543 1.00 72.69 127 ARG A CA 1
ATOM 960 C C . ARG A 1 127 ? -10.783 -20.060 17.230 1.00 72.69 127 ARG A C 1
ATOM 962 O O . ARG A 1 127 ? -11.095 -18.952 16.814 1.00 72.69 127 ARG A O 1
ATOM 969 N N . ALA A 1 128 ? -9.996 -20.878 16.534 1.00 69.94 128 ALA A N 1
ATOM 970 C CA . ALA A 1 128 ? -9.431 -20.497 15.239 1.00 69.94 128 ALA A CA 1
ATOM 971 C C . ALA A 1 128 ? -10.515 -20.082 14.221 1.00 69.94 128 ALA A C 1
ATOM 973 O O . ALA A 1 128 ? -10.297 -19.158 13.440 1.00 69.94 128 ALA A O 1
ATOM 974 N N . LYS A 1 129 ? -11.710 -20.692 14.277 1.00 74.75 129 LYS A N 1
ATOM 975 C CA . LYS A 1 129 ? -12.869 -20.303 13.448 1.00 74.75 129 LYS A CA 1
ATOM 976 C C . LYS A 1 129 ? -13.522 -18.977 13.864 1.00 74.75 129 LYS A C 1
ATOM 978 O O . LYS A 1 129 ? -14.292 -18.415 13.090 1.00 74.75 129 LYS A O 1
ATOM 983 N N . GLU A 1 130 ? -13.243 -18.476 15.064 1.00 76.69 130 GLU A N 1
ATOM 984 C CA . GLU A 1 130 ? -13.819 -17.246 15.617 1.00 76.69 130 GLU A CA 1
ATOM 985 C C . GLU A 1 130 ? -12.901 -16.023 15.509 1.00 76.69 130 GLU A C 1
ATOM 987 O O . GLU A 1 130 ? -13.304 -14.943 15.953 1.00 76.69 130 GLU A O 1
ATOM 992 N N . PHE A 1 131 ? -11.707 -16.147 14.912 1.00 77.50 131 PHE A N 1
ATOM 993 C CA . PHE A 1 131 ? -10.831 -14.996 14.693 1.00 77.50 131 PHE A CA 1
ATOM 994 C C . PHE A 1 131 ? -11.560 -13.941 13.851 1.00 77.50 131 PHE A C 1
ATOM 996 O O . PHE A 1 131 ? -11.822 -14.120 12.661 1.00 77.50 131 PHE A O 1
ATOM 1003 N N . LYS A 1 132 ? -11.924 -12.837 14.505 1.00 78.19 132 LYS A N 1
ATOM 1004 C CA . LYS A 1 132 ? -12.566 -11.668 13.905 1.00 78.19 132 LYS A CA 1
ATOM 1005 C C . LYS A 1 132 ? -11.589 -10.505 14.023 1.00 78.19 132 LYS A C 1
ATOM 1007 O O . LYS A 1 132 ? -11.555 -9.879 15.083 1.00 78.19 132 LYS A O 1
ATOM 1012 N N . PRO A 1 133 ? -10.787 -10.242 12.982 1.00 77.50 133 PRO A N 1
ATOM 1013 C CA . PRO A 1 133 ? -9.882 -9.104 12.969 1.00 77.50 133 PRO A CA 1
ATOM 1014 C C . PRO A 1 133 ? -10.639 -7.798 13.209 1.00 77.50 133 PRO A C 1
ATOM 1016 O O . PRO A 1 133 ? -11.748 -7.617 12.701 1.00 77.50 133 PRO A O 1
ATOM 1019 N N . THR A 1 134 ? -10.026 -6.879 13.952 1.00 79.19 134 THR A N 1
ATOM 1020 C CA . THR A 1 134 ? -10.584 -5.534 14.180 1.00 79.19 134 THR A CA 1
ATOM 1021 C C . THR A 1 134 ? -10.232 -4.584 13.035 1.00 79.19 134 THR A C 1
ATOM 1023 O O . THR A 1 134 ? -10.884 -3.555 12.870 1.00 79.19 134 THR A O 1
ATOM 1026 N N . VAL A 1 135 ? -9.220 -4.918 12.223 1.00 72.62 135 VAL A N 1
ATOM 1027 C CA . VAL A 1 135 ? -8.796 -4.073 11.102 1.00 72.62 135 VAL A CA 1
ATOM 1028 C C . VAL A 1 135 ? -9.934 -3.864 10.099 1.00 72.62 135 VAL A C 1
ATOM 1030 O O . VAL A 1 135 ? -10.395 -4.785 9.427 1.00 72.62 135 VAL A O 1
ATOM 1033 N N . SER A 1 136 ? -10.380 -2.614 9.994 1.00 63.69 136 SER A N 1
ATOM 1034 C CA . SER A 1 136 ? -11.224 -2.150 8.901 1.00 63.69 136 SER A CA 1
ATOM 1035 C C . SER A 1 136 ? -10.325 -1.936 7.694 1.00 63.69 136 SER A C 1
ATOM 1037 O O . SER A 1 136 ? -9.556 -0.979 7.677 1.00 63.69 136 SER A O 1
ATOM 1039 N N . PHE A 1 137 ? -10.411 -2.808 6.690 1.00 60.25 137 PHE A N 1
ATOM 1040 C CA . PHE A 1 137 ? -9.804 -2.529 5.393 1.00 60.25 137 PHE A CA 1
ATOM 1041 C C . PHE A 1 137 ? -10.434 -1.246 4.844 1.00 60.25 137 PHE A C 1
ATOM 1043 O O . PHE A 1 137 ? -11.652 -1.229 4.636 1.00 60.25 137 PHE A O 1
ATOM 1050 N N . PRO A 1 138 ? -9.662 -0.174 4.592 1.00 58.22 138 PRO A N 1
ATOM 1051 C CA . PRO A 1 138 ? -10.152 0.902 3.756 1.00 58.22 138 PRO A CA 1
ATOM 1052 C C . PRO A 1 138 ? -10.516 0.255 2.421 1.00 58.22 138 PRO A C 1
ATOM 1054 O O . PRO A 1 138 ? -9.657 -0.290 1.730 1.00 58.22 138 PRO A O 1
ATOM 1057 N N . LEU A 1 139 ? -11.805 0.241 2.091 1.00 43.06 139 LEU A N 1
ATOM 1058 C CA . LEU A 1 139 ? -12.356 -0.248 0.828 1.00 43.06 139 LEU A CA 1
ATOM 1059 C C . LEU A 1 139 ? -11.952 0.710 -0.314 1.00 43.06 139 LEU A C 1
ATOM 1061 O O . LEU A 1 139 ? -12.788 1.202 -1.062 1.00 43.06 139 LEU A O 1
ATOM 1065 N N . VAL A 1 140 ? -10.663 1.034 -0.419 1.00 49.31 140 VAL A N 1
ATOM 1066 C CA . VAL A 1 140 ? -10.104 1.980 -1.390 1.00 49.31 140 VAL A CA 1
ATOM 1067 C C . VAL A 1 140 ? -10.023 1.348 -2.781 1.00 49.31 140 VAL A C 1
ATOM 1069 O O . VAL A 1 140 ? -10.094 2.075 -3.768 1.00 49.31 140 VAL A O 1
ATOM 1072 N N . LYS A 1 141 ? -10.092 0.009 -2.887 1.00 49.72 141 LYS A N 1
ATOM 1073 C CA . LYS A 1 141 ? -10.351 -0.673 -4.169 1.00 49.72 141 LYS A CA 1
ATOM 1074 C C . LYS A 1 141 ? -11.584 -0.130 -4.900 1.00 49.72 141 LYS A C 1
ATOM 1076 O O . LYS A 1 141 ? -11.559 -0.027 -6.118 1.00 49.72 141 LYS A O 1
ATOM 1081 N N . SER A 1 142 ? -12.610 0.321 -4.172 1.00 46.31 142 SER A N 1
ATOM 1082 C CA . SER A 1 142 ? -13.851 0.835 -4.770 1.00 46.31 142 SER A CA 1
ATOM 1083 C C . SER A 1 142 ? -13.658 2.115 -5.593 1.00 46.31 142 SER A C 1
ATOM 1085 O O . SER A 1 142 ? -14.445 2.361 -6.502 1.00 46.31 142 SER A O 1
ATOM 1087 N N . LEU A 1 143 ? -12.630 2.931 -5.323 1.00 45.59 143 LEU A N 1
ATOM 1088 C CA . LEU A 1 143 ? -12.404 4.157 -6.099 1.00 45.59 143 LEU A CA 1
ATOM 1089 C C . LEU A 1 143 ? -11.699 3.879 -7.433 1.00 45.59 143 LEU A C 1
ATOM 1091 O O . LEU A 1 143 ? -12.142 4.411 -8.444 1.00 45.59 143 LEU A O 1
ATOM 1095 N N . LEU A 1 144 ? -10.689 3.000 -7.471 1.00 47.25 144 LEU A N 1
ATOM 1096 C CA . LEU A 1 144 ? -10.049 2.626 -8.741 1.00 47.25 144 LEU A CA 1
ATOM 1097 C C . LEU A 1 144 ? -10.906 1.662 -9.578 1.00 47.25 144 LEU A C 1
ATOM 1099 O O . LEU A 1 144 ? -10.952 1.794 -10.799 1.00 47.25 144 LEU A O 1
ATOM 1103 N N . GLU A 1 145 ? -11.619 0.722 -8.950 1.00 47.44 145 GLU A N 1
ATOM 1104 C CA . GLU A 1 145 ? -12.477 -0.221 -9.683 1.00 47.44 145 GLU A CA 1
ATOM 1105 C C . GLU A 1 145 ? -13.705 0.481 -10.277 1.00 47.44 145 GLU A C 1
ATOM 1107 O O . GLU A 1 145 ? -14.071 0.186 -11.412 1.00 47.44 145 GLU A O 1
ATOM 1112 N N . LYS A 1 146 ? -14.296 1.479 -9.599 1.00 49.50 146 LYS A N 1
ATOM 1113 C CA . LYS A 1 146 ? -15.384 2.271 -10.204 1.00 49.50 146 LYS A CA 1
ATOM 1114 C C . LYS A 1 146 ? -14.933 3.102 -11.399 1.00 49.50 146 LYS A C 1
ATOM 1116 O O . LYS A 1 146 ? -15.749 3.349 -12.284 1.00 49.50 146 LYS A O 1
ATOM 1121 N N . GLU A 1 147 ? -13.673 3.524 -11.441 1.00 46.41 147 GLU A N 1
ATOM 1122 C CA . GLU A 1 147 ? -13.134 4.210 -12.616 1.00 46.41 147 GLU A CA 1
ATOM 1123 C C . GLU A 1 147 ? -12.858 3.231 -13.770 1.00 46.41 147 GLU A C 1
ATOM 1125 O O . GLU A 1 147 ? -13.090 3.587 -14.922 1.00 46.41 147 GLU A O 1
ATOM 1130 N N . GLN A 1 148 ? -12.456 1.984 -13.490 1.00 42.75 148 GLN A N 1
ATOM 1131 C CA . GLN A 1 148 ? -12.194 0.976 -14.529 1.00 42.75 148 GLN A CA 1
ATOM 1132 C C . GLN A 1 148 ? -13.448 0.255 -15.050 1.00 42.75 148 GLN A C 1
ATOM 1134 O O . GLN A 1 148 ? -13.538 -0.012 -16.247 1.00 42.75 148 GLN A O 1
ATOM 1139 N N . GLU A 1 149 ? -14.443 -0.040 -14.208 1.00 43.62 149 GLU A N 1
ATOM 1140 C CA . GLU A 1 149 ? -15.675 -0.718 -14.649 1.00 43.62 149 GLU A CA 1
ATOM 1141 C C . GLU A 1 149 ? -16.555 0.166 -15.545 1.00 43.62 149 GLU A C 1
ATOM 1143 O O . GLU A 1 149 ? -17.339 -0.348 -16.349 1.00 43.62 149 GLU A O 1
ATOM 1148 N N . ALA A 1 150 ? -16.405 1.492 -15.465 1.00 52.50 150 ALA A N 1
ATOM 1149 C CA . ALA A 1 150 ? -17.072 2.409 -16.383 1.00 52.50 150 ALA A CA 1
ATOM 1150 C C . ALA A 1 150 ? -16.542 2.301 -17.829 1.00 52.50 150 ALA A C 1
ATOM 1152 O O . ALA A 1 150 ? -17.257 2.683 -18.756 1.00 52.50 150 ALA A O 1
ATOM 1153 N N . ASP A 1 151 ? -15.335 1.763 -18.038 1.00 47.44 151 ASP A N 1
ATOM 1154 C CA . ASP A 1 151 ? -14.680 1.731 -19.353 1.00 47.44 151 ASP A CA 1
ATOM 1155 C C . ASP A 1 151 ? -14.970 0.437 -20.152 1.00 47.44 151 ASP A C 1
ATOM 1157 O O . ASP A 1 151 ? -14.953 0.440 -21.384 1.00 47.44 151 ASP A O 1
ATOM 1161 N N . ASP A 1 152 ? -15.314 -0.683 -19.496 1.00 44.06 152 ASP A N 1
ATOM 1162 C CA . ASP A 1 152 ? -15.425 -1.983 -20.193 1.00 44.06 152 ASP A CA 1
ATOM 1163 C C . ASP A 1 152 ? -16.788 -2.232 -20.879 1.00 44.06 152 ASP A C 1
ATOM 1165 O O . ASP A 1 152 ? -16.899 -2.993 -21.844 1.00 44.06 152 ASP A O 1
ATOM 1169 N N . LYS A 1 153 ? -17.854 -1.524 -20.486 1.00 39.06 153 LYS A N 1
ATOM 1170 C CA . LYS A 1 153 ? -19.166 -1.617 -21.160 1.00 39.06 153 LYS A CA 1
ATOM 1171 C C . LYS A 1 153 ? -19.340 -0.536 -22.224 1.00 39.06 153 LYS A C 1
ATOM 1173 O O . LYS A 1 153 ? -20.252 0.282 -22.143 1.00 39.06 153 LYS A O 1
ATOM 1178 N N . GLY A 1 154 ? -18.488 -0.523 -23.252 1.00 36.72 154 GLY A N 1
ATOM 1179 C CA . GLY A 1 154 ? -18.593 0.562 -24.232 1.00 36.72 154 GLY A CA 1
ATOM 1180 C C . GLY A 1 154 ? -17.678 0.563 -25.448 1.00 36.72 154 GLY A C 1
ATOM 1181 O O . GLY A 1 154 ? -17.335 1.642 -25.929 1.00 36.72 154 GLY A O 1
ATOM 1182 N N . LYS A 1 155 ? -17.318 -0.587 -26.034 1.00 36.97 155 LYS A N 1
ATOM 1183 C CA . LYS A 1 155 ? -16.775 -0.616 -27.409 1.00 36.97 155 LYS A CA 1
ATOM 1184 C C . LYS A 1 155 ? -17.819 -0.095 -28.413 1.00 36.97 155 LYS A C 1
ATOM 1186 O O . LYS A 1 155 ? -18.543 -0.892 -28.998 1.00 36.97 155 LYS A O 1
ATOM 1191 N N . LYS A 1 156 ? -17.887 1.231 -28.603 1.00 32.47 156 LYS A N 1
ATOM 1192 C CA . LYS A 1 156 ? -18.313 1.995 -29.804 1.00 32.47 156 LYS A CA 1
ATOM 1193 C C . LYS A 1 156 ? -18.809 3.395 -29.409 1.00 32.47 156 LYS A C 1
ATOM 1195 O O . LYS A 1 156 ? -20.001 3.673 -29.438 1.00 32.47 156 LYS A O 1
ATOM 1200 N N . LYS A 1 157 ? -17.877 4.300 -29.114 1.00 30.81 157 LYS A N 1
ATOM 1201 C CA . LYS A 1 157 ? -17.871 5.697 -29.595 1.00 30.81 157 LYS A CA 1
ATOM 1202 C C . LYS A 1 157 ? -16.602 6.368 -29.077 1.00 30.81 157 LYS A C 1
ATOM 1204 O O . LYS A 1 157 ? -16.494 6.722 -27.912 1.00 30.81 157 LYS A O 1
ATOM 1209 N N . LYS A 1 158 ? -15.613 6.506 -29.966 1.00 36.06 158 LYS A N 1
ATOM 1210 C CA . LYS A 1 158 ? -14.430 7.348 -29.753 1.00 36.06 158 LYS A CA 1
ATOM 1211 C C . LYS A 1 158 ? -14.910 8.767 -29.451 1.00 36.06 158 LYS A C 1
ATOM 1213 O O . LYS A 1 158 ? -15.324 9.477 -30.361 1.00 36.06 158 LYS A O 1
ATOM 1218 N N . GLY A 1 159 ? -14.847 9.168 -28.191 1.00 35.44 159 GLY A N 1
ATOM 1219 C CA . GLY A 1 159 ? -15.065 10.550 -27.802 1.00 35.44 159 GLY A CA 1
ATOM 1220 C C . GLY A 1 159 ? -15.724 10.675 -26.442 1.00 35.44 159 GLY A C 1
ATOM 1221 O O . GLY A 1 159 ? -16.928 10.486 -26.333 1.00 35.44 159 GLY A O 1
ATOM 1222 N N . LYS A 1 160 ? -14.927 11.154 -25.477 1.00 39.09 160 LYS A N 1
ATOM 1223 C CA . LYS A 1 160 ? -15.361 11.840 -24.248 1.00 39.09 160 LYS A CA 1
ATOM 1224 C C . LYS A 1 160 ? -15.742 10.900 -23.088 1.00 39.09 160 LYS A C 1
ATOM 1226 O O . LYS A 1 160 ? -16.914 10.650 -22.852 1.00 39.09 160 LYS A O 1
ATOM 1231 N N . GLY A 1 161 ? -14.735 10.441 -22.336 1.00 35.16 161 GLY A N 1
ATOM 1232 C CA . GLY A 1 161 ? -14.958 9.715 -21.076 1.00 35.16 161 GLY A CA 1
ATOM 1233 C C . GLY A 1 161 ? -13.717 9.506 -20.202 1.00 35.16 161 GLY A C 1
ATOM 1234 O O . GLY A 1 161 ? -13.814 9.650 -18.993 1.00 35.16 161 GLY A O 1
ATOM 1235 N N . GLY A 1 162 ? -12.542 9.252 -20.784 1.00 45.06 162 GLY A N 1
ATOM 1236 C CA . GLY A 1 162 ? -11.311 9.098 -20.001 1.00 45.06 162 GLY A CA 1
ATOM 1237 C C . GLY A 1 162 ? -10.758 10.447 -19.546 1.00 45.06 162 GLY A C 1
ATOM 1238 O O . GLY A 1 162 ? -10.596 11.351 -20.367 1.00 45.06 162 GLY A O 1
ATOM 1239 N N . HIS A 1 163 ? -10.435 10.578 -18.261 1.00 54.38 163 HIS A N 1
ATOM 1240 C CA . HIS A 1 163 ? -9.830 11.752 -17.610 1.00 54.38 163 HIS A CA 1
ATOM 1241 C C . HIS A 1 163 ? -8.426 12.136 -18.135 1.00 54.38 163 HIS A C 1
ATOM 1243 O O . HIS A 1 163 ? -7.687 12.878 -17.490 1.00 54.38 163 HIS A O 1
ATOM 1249 N N . GLU A 1 164 ? -8.028 11.648 -19.308 1.00 61.47 164 GLU A N 1
ATOM 1250 C CA . GLU A 1 164 ? -6.739 11.959 -19.900 1.00 61.47 164 GLU A CA 1
ATOM 1251 C C . GLU A 1 164 ? -6.697 13.424 -20.345 1.00 61.47 164 GLU A C 1
ATOM 1253 O O . GLU A 1 164 ? -7.529 13.903 -21.127 1.00 61.47 164 GLU A O 1
ATOM 1258 N N . ARG A 1 165 ? -5.686 14.149 -19.849 1.00 76.94 165 ARG A N 1
ATOM 1259 C CA . ARG A 1 165 ? -5.371 15.513 -20.283 1.00 76.94 165 ARG A CA 1
ATOM 1260 C C . ARG A 1 165 ? -5.302 15.543 -21.812 1.00 76.94 165 ARG A C 1
ATOM 1262 O O . ARG A 1 165 ? -4.531 14.803 -22.431 1.00 76.94 165 ARG A O 1
ATOM 1269 N N . LYS A 1 166 ? -6.096 16.420 -22.430 1.00 85.06 166 LYS A N 1
ATOM 1270 C CA . LYS A 1 166 ? -6.110 16.580 -23.888 1.00 85.06 166 LYS A CA 1
ATOM 1271 C C . LYS A 1 166 ? -4.780 17.148 -24.372 1.00 85.06 166 LYS A C 1
ATOM 1273 O O . LYS A 1 166 ? -4.230 18.060 -23.760 1.00 85.06 166 LYS A O 1
ATOM 1278 N N . LYS A 1 167 ? -4.294 16.613 -25.490 1.00 88.56 167 LYS A N 1
ATOM 1279 C CA . LYS A 1 167 ? -3.079 17.100 -26.146 1.00 88.56 167 LYS A CA 1
ATOM 1280 C C . LYS A 1 167 ? -3.312 18.516 -26.697 1.00 88.56 167 LYS A C 1
ATOM 1282 O O . LYS A 1 167 ? -4.405 18.765 -27.212 1.00 88.56 167 LYS A O 1
ATOM 1287 N N . PRO A 1 168 ? -2.310 19.406 -26.627 1.00 90.31 168 PRO A N 1
ATOM 1288 C CA . PRO A 1 168 ? -2.382 20.734 -27.225 1.00 90.31 168 PRO A CA 1
ATOM 1289 C C . PRO A 1 168 ? -2.665 20.688 -28.721 1.00 90.31 168 PRO A C 1
ATOM 1291 O O . PRO A 1 168 ? -2.214 19.782 -29.430 1.00 90.31 168 PRO A O 1
ATOM 1294 N N . CYS A 1 169 ? -3.429 21.670 -29.189 1.00 89.88 169 CYS A N 1
ATOM 1295 C CA . CYS A 1 169 ? -3.791 21.787 -30.592 1.00 89.88 169 CYS A CA 1
ATOM 1296 C C . CYS A 1 169 ? -2.576 22.266 -31.398 1.00 89.88 169 CYS A C 1
ATOM 1298 O O . CYS A 1 169 ? -1.987 23.279 -31.029 1.00 89.88 169 CYS A O 1
ATOM 1300 N N . PRO A 1 170 ? -2.213 21.596 -32.506 1.00 92.56 170 PRO A N 1
ATOM 1301 C CA . PRO A 1 170 ? -1.160 22.079 -33.398 1.00 92.56 170 PRO A CA 1
ATOM 1302 C C . PRO A 1 170 ? -1.421 23.509 -33.895 1.00 92.56 170 PRO A C 1
ATOM 1304 O O . PRO A 1 170 ? -2.578 23.909 -34.025 1.00 92.56 170 PRO A O 1
ATOM 1307 N N . ALA A 1 171 ? -0.357 24.238 -34.249 1.00 91.50 171 ALA A N 1
ATOM 1308 C CA . ALA A 1 171 ? -0.398 25.646 -34.670 1.00 91.50 171 ALA A CA 1
ATOM 1309 C C . ALA A 1 171 ? -1.495 25.968 -35.705 1.00 91.50 171 ALA A C 1
ATOM 1311 O O . ALA A 1 171 ? -2.278 26.893 -35.506 1.00 91.50 171 ALA A O 1
ATOM 1312 N N . TYR A 1 172 ? -1.629 25.144 -36.752 1.00 91.56 172 TYR A N 1
ATOM 1313 C CA . TYR A 1 172 ? -2.678 25.300 -37.768 1.00 91.56 172 TYR A CA 1
ATOM 1314 C C . TYR A 1 172 ? -4.090 25.288 -37.176 1.00 91.56 172 TYR A C 1
ATOM 1316 O O . TYR A 1 172 ? -4.934 26.056 -37.606 1.00 91.56 172 TYR A O 1
ATOM 1324 N N . VAL A 1 173 ? -4.362 24.440 -36.182 1.00 91.94 173 VAL A N 1
ATOM 1325 C CA . VAL A 1 173 ? -5.691 24.339 -35.557 1.00 91.94 173 VAL A CA 1
ATOM 1326 C C . VAL A 1 173 ? -5.982 25.563 -34.688 1.00 91.94 173 VAL A C 1
ATOM 1328 O O . VAL A 1 173 ? -7.127 26.007 -34.632 1.00 91.94 173 VAL A O 1
ATOM 1331 N N . LEU A 1 174 ? -4.960 26.114 -34.026 1.00 90.38 174 LEU A N 1
ATOM 1332 C CA . LEU A 1 174 ? -5.081 27.361 -33.267 1.00 90.38 174 LEU A CA 1
ATOM 1333 C C . LEU A 1 174 ? -5.409 28.526 -34.204 1.00 90.38 174 LEU A C 1
ATOM 1335 O O . LEU A 1 174 ? -6.398 29.218 -33.988 1.00 90.38 174 LEU A O 1
ATOM 1339 N N . TRP A 1 175 ? -4.650 28.663 -35.290 1.00 93.12 175 TRP A N 1
ATOM 1340 C CA . TRP A 1 175 ? -4.911 29.666 -36.317 1.00 93.12 175 TRP A CA 1
ATOM 1341 C C . TRP A 1 175 ? -6.278 29.476 -36.978 1.00 93.12 175 TRP A C 1
ATOM 1343 O O . TRP A 1 175 ? -7.041 30.426 -37.128 1.00 93.12 175 TRP A O 1
ATOM 1353 N N . LEU A 1 176 ? -6.628 28.233 -37.318 1.00 91.81 176 LEU A N 1
ATOM 1354 C CA . LEU A 1 176 ? -7.911 27.886 -37.917 1.00 91.81 176 LEU A CA 1
ATOM 1355 C C . LEU A 1 176 ? -9.052 28.347 -37.009 1.00 91.81 176 LEU A C 1
ATOM 1357 O O . LEU A 1 176 ? -9.992 28.952 -37.499 1.00 91.81 176 LEU A O 1
ATOM 1361 N N . LYS A 1 177 ? -8.959 28.125 -35.694 1.00 90.19 177 LYS A N 1
ATOM 1362 C CA . LYS A 1 177 ? -9.975 28.565 -34.731 1.00 90.19 177 LYS A CA 1
ATOM 1363 C C . LYS A 1 177 ? -10.198 30.079 -34.768 1.00 90.19 177 LYS A C 1
ATOM 1365 O O . LYS A 1 177 ? -11.352 30.499 -34.807 1.00 90.19 177 LYS A O 1
ATOM 1370 N N . ASP A 1 178 ? -9.124 30.860 -34.789 1.00 90.12 178 ASP A N 1
ATOM 1371 C CA . ASP A 1 178 ? -9.198 32.325 -34.771 1.00 90.12 178 ASP A CA 1
ATOM 1372 C C . ASP A 1 178 ? -9.733 32.868 -36.109 1.00 90.12 178 ASP A C 1
ATOM 1374 O O . ASP A 1 178 ? -10.603 33.740 -36.149 1.00 90.12 178 ASP A O 1
ATOM 1378 N N . GLN A 1 179 ? -9.316 32.275 -37.227 1.00 89.12 179 GLN A N 1
ATOM 1379 C CA . GLN A 1 179 ? -9.850 32.638 -38.539 1.00 89.12 179 GLN A CA 1
ATOM 1380 C C . GLN A 1 179 ? -11.303 32.213 -38.731 1.00 89.12 179 GLN A C 1
ATOM 1382 O O . GLN A 1 179 ? -12.076 32.929 -39.355 1.00 89.12 179 GLN A O 1
ATOM 1387 N N . TRP A 1 180 ? -11.704 31.066 -38.186 1.00 84.75 180 TRP A N 1
ATOM 1388 C CA . TRP A 1 180 ? -13.100 30.639 -38.188 1.00 84.75 180 TRP A CA 1
ATOM 1389 C C . TRP A 1 180 ? -13.986 31.612 -37.423 1.00 84.75 180 TRP A C 1
ATOM 1391 O O . TRP A 1 180 ? -15.105 31.877 -37.858 1.00 84.75 180 TRP A O 1
ATOM 1401 N N . THR A 1 181 ? -13.512 32.137 -36.288 1.00 88.12 181 THR A N 1
ATOM 1402 C CA . THR A 1 181 ? -14.267 33.147 -35.542 1.00 88.12 181 THR A CA 1
ATOM 1403 C C . THR A 1 181 ? -14.427 34.441 -36.329 1.00 88.12 181 THR A C 1
ATOM 1405 O O . THR A 1 181 ? -15.514 35.012 -36.290 1.00 88.12 181 THR A O 1
ATOM 1408 N N . GLU A 1 182 ? -13.417 34.850 -37.101 1.00 87.75 182 GLU A N 1
ATOM 1409 C CA . GLU A 1 182 ? -13.529 36.029 -37.967 1.00 87.75 182 GLU A CA 1
ATOM 1410 C C . GLU A 1 182 ? -14.452 35.762 -39.166 1.00 87.75 182 GLU A C 1
ATOM 1412 O O . GLU A 1 182 ? -15.408 36.498 -39.388 1.00 87.75 182 GLU A O 1
ATOM 1417 N N . VAL A 1 183 ? -14.277 34.639 -39.872 1.00 85.81 183 VAL A N 1
ATOM 1418 C CA . VAL A 1 183 ? -15.116 34.294 -41.033 1.00 85.81 183 VAL A CA 1
ATOM 1419 C C . VAL A 1 183 ? -16.576 34.110 -40.639 1.00 85.81 183 VAL A C 1
ATOM 1421 O O . VAL A 1 183 ? -17.450 34.531 -41.381 1.00 85.81 183 VAL A O 1
ATOM 1424 N N . LYS A 1 184 ? -16.874 33.516 -39.478 1.00 82.38 184 LYS A N 1
ATOM 1425 C CA . LYS A 1 184 ? -18.257 33.347 -39.004 1.00 82.38 184 LYS A CA 1
ATOM 1426 C C . LYS A 1 184 ? -18.903 34.671 -38.598 1.00 82.38 184 LYS A C 1
ATOM 1428 O O . LYS A 1 184 ? -20.119 34.816 -38.699 1.00 82.38 184 LYS A O 1
ATOM 1433 N N . LYS A 1 185 ? -18.100 35.614 -38.108 1.00 85.19 185 LYS A N 1
ATOM 1434 C CA . LYS A 1 185 ? -18.547 36.972 -37.800 1.00 85.19 185 LYS A CA 1
ATOM 1435 C C . LYS A 1 185 ? -18.868 37.745 -39.082 1.00 85.19 185 LYS A C 1
ATOM 1437 O O . LYS A 1 185 ? -19.836 38.495 -39.091 1.00 85.19 185 LYS A O 1
ATOM 1442 N N . GLU A 1 186 ? -18.103 37.526 -40.148 1.00 83.75 186 GLU A N 1
ATOM 1443 C CA . GLU A 1 186 ? -18.346 38.131 -41.464 1.00 83.75 186 GLU A CA 1
ATOM 1444 C C . GLU A 1 186 ? -19.452 37.415 -42.263 1.00 83.75 186 GLU A C 1
ATOM 1446 O O . GLU A 1 186 ? -20.237 38.062 -42.947 1.00 83.75 186 GLU A O 1
ATOM 1451 N N . ASN A 1 187 ? -19.537 36.086 -42.169 1.00 81.06 187 ASN A N 1
ATOM 1452 C CA . ASN A 1 187 ? -20.403 35.226 -42.976 1.00 81.06 187 ASN A CA 1
ATOM 1453 C C . ASN A 1 187 ? -21.071 34.146 -42.100 1.00 81.06 187 ASN A C 1
ATOM 1455 O O . ASN A 1 187 ? -20.618 32.996 -42.068 1.00 81.06 187 ASN A O 1
ATOM 1459 N N . PRO A 1 188 ? -22.155 34.473 -41.376 1.00 79.88 188 PRO A N 1
ATOM 1460 C CA . PRO A 1 188 ? -22.812 33.522 -40.479 1.00 79.88 188 PRO A CA 1
ATOM 1461 C C . PRO A 1 188 ? -23.469 32.326 -41.195 1.00 79.88 188 PRO A C 1
ATOM 1463 O O . PRO A 1 188 ? -23.658 31.292 -40.557 1.00 79.88 188 PRO A O 1
ATOM 1466 N N . GLU A 1 189 ? -23.781 32.438 -42.492 1.00 81.69 189 GLU A N 1
ATOM 1467 C CA . GLU A 1 189 ? -24.401 31.372 -43.303 1.00 81.69 189 GLU A CA 1
ATOM 1468 C C . GLU A 1 189 ? -23.411 30.544 -44.143 1.00 81.69 189 GLU A C 1
ATOM 1470 O O . GLU A 1 189 ? -23.829 29.630 -44.852 1.00 81.69 189 GLU A O 1
ATOM 1475 N N . ALA A 1 190 ? -22.106 30.833 -44.091 1.00 77.75 190 ALA A N 1
ATOM 1476 C CA . ALA A 1 190 ? -21.134 30.145 -44.943 1.00 77.75 190 ALA A CA 1
ATOM 1477 C C . ALA A 1 190 ? -21.050 28.631 -44.648 1.00 77.75 190 ALA A C 1
ATOM 1479 O O . ALA A 1 190 ? -20.962 28.214 -43.487 1.00 77.75 190 ALA A O 1
ATOM 1480 N N . ASP A 1 191 ? -21.026 27.806 -45.707 1.00 81.62 191 ASP A N 1
ATOM 1481 C CA . ASP A 1 191 ? -20.924 26.347 -45.589 1.00 81.62 191 ASP A CA 1
ATOM 1482 C C . ASP A 1 191 ? -19.551 25.910 -45.054 1.00 81.62 191 ASP A C 1
ATOM 1484 O O . ASP A 1 191 ? -18.493 26.439 -45.417 1.00 81.62 191 ASP A O 1
ATOM 1488 N N . PHE A 1 192 ? -19.552 24.885 -44.195 1.00 81.44 192 PHE A N 1
ATOM 1489 C CA . PHE A 1 192 ? -18.359 24.479 -43.458 1.00 81.44 192 PHE A CA 1
ATOM 1490 C C . PHE A 1 192 ? -17.218 24.023 -44.370 1.00 81.44 192 PHE A C 1
ATOM 1492 O O . PHE A 1 192 ? -16.040 24.279 -44.092 1.00 81.44 192 PHE A O 1
ATOM 1499 N N . LYS A 1 193 ? -17.559 23.337 -45.465 1.00 85.25 193 LYS A N 1
ATOM 1500 C CA . LYS A 1 193 ? -16.582 22.762 -46.392 1.00 85.25 193 LYS A CA 1
ATOM 1501 C C . LYS A 1 193 ? -15.837 23.848 -47.167 1.00 85.25 193 LYS A C 1
ATOM 1503 O O . LYS A 1 193 ? -14.622 23.751 -47.340 1.00 85.25 193 LYS A O 1
ATOM 1508 N N . GLU A 1 194 ? -16.545 24.886 -47.597 1.00 85.25 194 GLU A N 1
ATOM 1509 C CA . GLU A 1 194 ? -15.978 26.010 -48.346 1.00 85.25 194 GLU A CA 1
ATOM 1510 C C . GLU A 1 194 ? -15.057 26.855 -47.462 1.00 85.25 194 GLU A C 1
ATOM 1512 O O . GLU A 1 194 ? -13.904 27.115 -47.826 1.00 85.25 194 GLU A O 1
ATOM 1517 N N . VAL A 1 195 ? -15.507 27.189 -46.248 1.00 85.06 195 VAL A N 1
ATOM 1518 C CA . VAL A 1 195 ? -14.690 27.918 -45.265 1.00 85.06 195 VAL A CA 1
ATOM 1519 C C . VAL A 1 195 ? -13.430 27.127 -44.911 1.00 85.06 195 VAL A C 1
ATOM 1521 O O . VAL A 1 195 ? -12.325 27.665 -44.925 1.00 85.06 195 VAL A O 1
ATOM 1524 N N . SER A 1 196 ? -13.543 25.819 -44.669 1.00 85.94 196 SER A N 1
ATOM 1525 C CA . SER A 1 196 ? -12.369 24.993 -44.366 1.00 85.94 196 SER A CA 1
ATOM 1526 C C . SER A 1 196 ? -11.347 24.971 -45.511 1.00 85.94 196 SER A C 1
ATOM 1528 O O . SER A 1 196 ? -10.141 25.035 -45.255 1.00 85.94 196 SER A O 1
ATOM 1530 N N . ASN A 1 197 ? -11.799 24.882 -46.765 1.00 87.56 197 ASN A N 1
ATOM 1531 C CA . ASN A 1 197 ? -10.912 24.867 -47.931 1.00 87.56 197 ASN A CA 1
ATOM 1532 C C . ASN A 1 197 ? -10.204 26.215 -48.126 1.00 87.56 197 ASN A C 1
ATOM 1534 O O . ASN A 1 197 ? -8.990 26.247 -48.345 1.00 87.56 197 ASN A O 1
ATOM 1538 N N . THR A 1 198 ? -10.938 27.324 -47.994 1.00 86.38 198 THR A N 1
ATOM 1539 C CA . THR A 1 198 ? -10.373 28.677 -48.121 1.00 86.38 198 THR A CA 1
ATOM 1540 C C . THR A 1 198 ? -9.358 28.970 -47.017 1.00 86.38 198 THR A C 1
ATOM 1542 O O . THR A 1 198 ? -8.278 29.486 -47.299 1.00 86.38 198 THR A O 1
ATOM 1545 N N . LEU A 1 199 ? -9.631 28.562 -45.774 1.00 88.44 199 LEU A N 1
ATOM 1546 C CA . LEU A 1 199 ? -8.690 28.697 -44.660 1.00 88.44 199 LEU A CA 1
ATOM 1547 C C . LEU A 1 199 ? -7.450 27.809 -44.834 1.00 88.44 199 LEU A C 1
ATOM 1549 O O . LEU A 1 199 ? -6.333 28.251 -44.577 1.00 88.44 199 LEU A O 1
ATOM 1553 N N . GLY A 1 200 ? -7.604 26.577 -45.328 1.00 89.00 200 GLY A N 1
ATOM 1554 C CA . GLY A 1 200 ? -6.467 25.714 -45.661 1.00 89.00 200 GLY A CA 1
ATOM 1555 C C . GLY A 1 200 ? -5.538 26.321 -46.722 1.00 89.00 200 GLY A C 1
ATOM 1556 O O . GLY A 1 200 ? -4.315 26.232 -46.591 1.00 89.00 200 GLY A O 1
ATOM 1557 N N . ALA A 1 201 ? -6.102 26.972 -47.744 1.00 89.56 201 ALA A N 1
ATOM 1558 C CA . ALA A 1 201 ? -5.335 27.699 -48.755 1.00 89.56 201 ALA A CA 1
ATOM 1559 C C . ALA A 1 201 ? -4.651 28.948 -48.171 1.00 89.56 201 ALA A C 1
ATOM 1561 O O . ALA A 1 201 ? -3.450 29.128 -48.373 1.00 89.56 201 ALA A O 1
ATOM 1562 N N . LYS A 1 202 ? -5.379 29.751 -47.378 1.00 89.06 202 LYS A N 1
ATOM 1563 C CA . LYS A 1 202 ? -4.837 30.927 -46.678 1.00 89.06 202 LYS A CA 1
ATOM 1564 C C . LYS A 1 202 ? -3.644 30.553 -45.792 1.00 89.06 202 LYS A C 1
ATOM 1566 O O . LYS A 1 202 ? -2.592 31.156 -45.938 1.00 89.06 202 LYS A O 1
ATOM 1571 N N . TRP A 1 203 ? -3.736 29.498 -44.975 1.00 91.88 203 TRP A N 1
ATOM 1572 C CA . TRP A 1 203 ? -2.609 29.042 -44.145 1.00 91.88 203 TRP A CA 1
ATOM 1573 C C . TRP A 1 203 ? -1.366 28.683 -44.962 1.00 91.88 203 TRP A C 1
ATOM 1575 O O . TRP A 1 203 ? -0.247 28.995 -44.564 1.00 91.88 203 TRP A O 1
ATOM 1585 N N . LYS A 1 204 ? -1.526 28.022 -46.114 1.00 91.06 204 LYS A N 1
ATOM 1586 C CA . LYS A 1 204 ? -0.384 27.699 -46.982 1.00 91.06 204 LYS A CA 1
ATOM 1587 C C . LYS A 1 204 ? 0.272 28.956 -47.554 1.00 91.06 204 LYS A C 1
ATOM 1589 O O . LYS A 1 204 ? 1.492 28.958 -47.675 1.00 91.06 204 LYS A O 1
ATOM 1594 N N . ALA A 1 205 ? -0.516 29.991 -47.844 1.00 91.56 205 ALA A N 1
ATOM 1595 C CA . ALA A 1 205 ? -0.042 31.268 -48.370 1.00 91.56 205 ALA A CA 1
ATOM 1596 C C . ALA A 1 205 ? 0.598 32.189 -47.312 1.00 91.56 205 ALA A C 1
ATOM 1598 O O . ALA A 1 205 ? 1.433 33.008 -47.684 1.00 91.56 205 ALA A O 1
ATOM 1599 N N . LEU A 1 206 ? 0.250 32.051 -46.024 1.00 89.50 206 LEU A N 1
ATOM 1600 C CA . LEU A 1 206 ? 0.860 32.847 -44.948 1.00 89.50 206 LEU A CA 1
ATOM 1601 C C . LEU A 1 206 ? 2.380 32.647 -44.876 1.00 89.50 206 LEU A C 1
ATOM 1603 O O . LEU A 1 206 ? 2.880 31.519 -45.010 1.00 89.50 206 LEU A O 1
ATOM 1607 N N . GLY A 1 207 ? 3.099 33.734 -44.599 1.00 90.56 207 GLY A N 1
ATOM 1608 C CA . GLY A 1 207 ? 4.547 33.716 -44.389 1.00 90.56 207 GLY A CA 1
ATOM 1609 C C . GLY A 1 207 ? 4.942 32.969 -43.111 1.00 90.56 207 GLY A C 1
ATOM 1610 O O . GLY A 1 207 ? 4.110 32.710 -42.240 1.00 90.56 207 GLY A O 1
ATOM 1611 N N . ALA A 1 208 ? 6.225 32.621 -42.978 1.00 89.56 208 ALA A N 1
ATOM 1612 C CA . ALA A 1 208 ? 6.742 32.016 -41.745 1.00 89.56 208 ALA A CA 1
ATOM 1613 C C . ALA A 1 208 ? 6.486 32.922 -40.523 1.00 89.56 208 ALA A C 1
ATOM 1615 O O . ALA A 1 208 ? 6.040 32.436 -39.491 1.00 89.56 208 ALA A O 1
ATOM 1616 N N . GLU A 1 209 ? 6.639 34.240 -40.688 1.00 91.12 209 GLU A N 1
ATOM 1617 C CA . GLU A 1 209 ? 6.414 35.252 -39.645 1.00 91.12 209 GLU A CA 1
ATOM 1618 C C . GLU A 1 209 ? 4.985 35.248 -39.081 1.00 91.12 209 GLU A C 1
ATOM 1620 O O . GLU A 1 209 ? 4.786 35.383 -37.879 1.00 91.12 209 GLU A O 1
ATOM 1625 N N . GLU A 1 210 ? 3.965 35.047 -39.920 1.00 90.25 210 GLU A N 1
ATOM 1626 C CA . GLU A 1 210 ? 2.562 35.034 -39.475 1.00 90.25 210 GLU A CA 1
ATOM 1627 C C . GLU A 1 210 ? 2.181 33.708 -38.803 1.00 90.25 210 GLU A C 1
ATOM 1629 O O . GLU A 1 210 ? 1.276 33.655 -37.967 1.00 90.25 210 GLU A O 1
ATOM 1634 N N . LYS A 1 211 ? 2.877 32.624 -39.163 1.00 92.88 211 LYS A N 1
ATOM 1635 C CA . LYS A 1 211 ? 2.721 31.299 -38.547 1.00 92.88 211 LYS A CA 1
ATOM 1636 C C . LYS A 1 211 ? 3.438 31.214 -37.203 1.00 92.88 211 LYS A C 1
ATOM 1638 O O . LYS A 1 211 ? 2.947 30.531 -36.301 1.00 92.88 211 LYS A O 1
ATOM 1643 N N . GLN A 1 212 ? 4.550 31.933 -37.061 1.00 93.25 212 GLN A N 1
ATOM 1644 C CA . GLN A 1 212 ? 5.455 31.870 -35.918 1.00 93.25 212 GLN A CA 1
ATOM 1645 C C . GLN A 1 212 ? 4.748 32.031 -34.555 1.00 93.25 212 GLN A C 1
ATOM 1647 O O . GLN A 1 212 ? 4.944 31.166 -33.699 1.00 93.25 212 GLN A O 1
ATOM 1652 N N . PRO A 1 213 ? 3.834 33.004 -34.338 1.00 93.81 213 PRO A N 1
ATOM 1653 C CA . PRO A 1 213 ? 3.123 33.136 -33.063 1.00 93.81 213 PRO A CA 1
ATOM 1654 C C . PRO A 1 213 ? 2.306 31.893 -32.682 1.00 93.81 213 PRO A C 1
ATOM 1656 O O . PRO A 1 213 ? 2.213 31.531 -31.508 1.00 93.81 213 PRO A O 1
ATOM 1659 N N . TYR A 1 214 ? 1.718 31.212 -33.668 1.00 94.00 214 TYR A N 1
ATOM 1660 C CA . TYR A 1 214 ? 0.923 30.005 -33.442 1.00 94.00 214 TYR A CA 1
ATOM 1661 C C . TYR A 1 214 ? 1.803 28.780 -33.189 1.00 94.00 214 TYR A C 1
ATOM 1663 O O . TYR A 1 214 ? 1.434 27.911 -32.395 1.00 94.00 214 TYR A O 1
ATOM 1671 N N . GLU A 1 215 ? 2.961 28.704 -33.844 1.00 94.06 215 GLU A N 1
ATOM 1672 C CA . GLU A 1 215 ? 3.957 27.655 -33.617 1.00 94.06 215 GLU A CA 1
ATOM 1673 C C . GLU A 1 215 ? 4.589 27.767 -32.230 1.00 94.06 215 GLU A C 1
ATOM 1675 O O . GLU A 1 215 ? 4.640 26.770 -31.502 1.00 94.06 215 GLU A O 1
ATOM 1680 N N . ASP A 1 216 ? 4.965 28.977 -31.820 1.00 95.62 216 ASP A N 1
ATOM 1681 C CA . ASP A 1 216 ? 5.507 29.246 -30.490 1.00 95.62 216 ASP A CA 1
ATOM 1682 C C . ASP A 1 216 ? 4.472 28.968 -29.399 1.00 95.62 216 ASP A C 1
ATOM 1684 O O . ASP A 1 216 ? 4.775 28.287 -28.415 1.00 95.62 216 ASP A O 1
ATOM 1688 N N . ARG A 1 217 ? 3.217 29.394 -29.598 1.00 93.56 217 ARG A N 1
ATOM 1689 C CA . ARG A 1 217 ? 2.116 29.062 -28.686 1.00 93.56 217 ARG A CA 1
ATOM 1690 C C . ARG A 1 217 ? 1.915 27.553 -28.565 1.00 93.56 217 ARG A C 1
ATOM 1692 O O . ARG A 1 217 ? 1.833 27.035 -27.453 1.00 93.56 217 ARG A O 1
ATOM 1699 N N . TYR A 1 218 ? 1.872 26.830 -29.684 1.00 95.56 218 TYR A N 1
ATOM 1700 C CA . TYR A 1 218 ? 1.753 25.372 -29.660 1.00 95.56 218 TYR A CA 1
ATOM 1701 C C . TYR A 1 218 ? 2.931 24.717 -28.931 1.00 95.56 218 TYR A C 1
ATOM 1703 O O . TYR A 1 218 ? 2.731 23.791 -28.144 1.00 95.56 218 TYR A O 1
ATOM 1711 N N . ARG A 1 219 ? 4.158 25.195 -29.160 1.00 95.88 219 ARG A N 1
ATOM 1712 C CA . ARG A 1 219 ? 5.354 24.689 -28.484 1.00 95.88 219 ARG A CA 1
ATOM 1713 C C . ARG A 1 219 ? 5.266 24.885 -26.972 1.00 95.88 219 ARG A C 1
ATOM 1715 O O . ARG A 1 219 ? 5.471 23.918 -26.240 1.00 95.88 219 ARG A O 1
ATOM 1722 N N . GLN A 1 220 ? 4.896 26.079 -26.517 1.00 96.25 220 GLN A N 1
ATOM 1723 C CA . GLN A 1 220 ? 4.712 26.378 -25.094 1.00 96.25 220 GLN A CA 1
ATOM 1724 C C . GLN A 1 220 ? 3.615 25.505 -24.472 1.00 96.25 220 GLN A C 1
ATOM 1726 O O . GLN A 1 220 ? 3.836 24.872 -23.439 1.00 96.25 220 GLN A O 1
ATOM 1731 N N . GLU A 1 221 ? 2.451 25.396 -25.122 1.00 95.25 221 GLU A N 1
ATOM 1732 C CA . GLU A 1 221 ? 1.355 24.544 -24.645 1.00 95.25 221 GLU A CA 1
ATOM 1733 C C . GLU A 1 221 ? 1.777 23.062 -24.596 1.00 95.25 221 GLU A C 1
ATOM 1735 O O . GLU A 1 221 ? 1.430 22.344 -23.655 1.00 95.25 221 GLU A O 1
ATOM 1740 N N . LYS A 1 222 ? 2.568 22.594 -25.572 1.00 95.81 222 LYS A N 1
ATOM 1741 C CA . LYS A 1 222 ? 3.127 21.233 -25.618 1.00 95.81 222 LYS A CA 1
ATOM 1742 C C . LYS A 1 222 ? 4.116 20.971 -24.489 1.00 95.81 222 LYS A C 1
ATOM 1744 O O . LYS A 1 222 ? 4.035 19.917 -23.858 1.00 95.81 222 LYS A O 1
ATOM 1749 N N . GLU A 1 223 ? 5.035 21.890 -24.229 1.00 96.19 223 GLU A N 1
ATOM 1750 C CA . GLU A 1 223 ? 5.983 21.780 -23.120 1.00 96.19 223 GLU A CA 1
ATOM 1751 C C . GLU A 1 223 ? 5.246 21.775 -21.772 1.00 96.19 223 GLU A C 1
ATOM 1753 O O . GLU A 1 223 ? 5.485 20.885 -20.951 1.00 96.19 223 GLU A O 1
ATOM 1758 N N . ALA A 1 224 ? 4.268 22.668 -21.582 1.00 95.12 224 ALA A N 1
ATOM 1759 C CA . ALA A 1 224 ? 3.414 22.694 -20.395 1.00 95.12 224 ALA A CA 1
ATOM 1760 C C . ALA A 1 224 ? 2.628 21.382 -20.217 1.00 95.12 224 ALA A C 1
ATOM 1762 O O . ALA A 1 224 ? 2.585 20.817 -19.123 1.00 95.12 224 ALA A O 1
ATOM 1763 N N . TYR A 1 225 ? 2.060 20.840 -21.297 1.00 95.69 225 TYR A N 1
ATOM 1764 C CA . TYR A 1 225 ? 1.378 19.546 -21.281 1.00 95.69 225 TYR A CA 1
ATOM 1765 C C . TYR A 1 225 ? 2.303 18.409 -20.837 1.00 95.69 225 TYR A C 1
ATOM 1767 O O . TYR A 1 225 ? 1.930 17.609 -19.980 1.00 95.69 225 TYR A O 1
ATOM 1775 N N . LEU A 1 226 ? 3.520 18.341 -21.384 1.00 95.69 226 LEU A N 1
ATOM 1776 C CA . LEU A 1 226 ? 4.492 17.313 -21.008 1.00 95.69 226 LEU A CA 1
ATOM 1777 C C . LEU A 1 226 ? 4.913 17.430 -19.539 1.00 95.69 226 LEU A C 1
ATOM 1779 O O . LEU A 1 226 ? 5.070 16.402 -18.879 1.00 95.69 226 LEU A O 1
ATOM 1783 N N . GLN A 1 227 ? 5.050 18.650 -19.013 1.00 95.69 227 GLN A N 1
ATOM 1784 C CA . GLN A 1 227 ? 5.329 18.870 -17.593 1.00 95.69 227 GLN A CA 1
ATOM 1785 C C . GLN A 1 227 ? 4.182 18.376 -16.706 1.00 95.69 227 GLN A C 1
ATOM 1787 O O . GLN A 1 227 ? 4.432 17.614 -15.772 1.00 95.69 227 GLN A O 1
ATOM 1792 N N . VAL A 1 228 ? 2.934 18.740 -17.026 1.00 95.19 228 VAL A N 1
ATOM 1793 C CA . VAL A 1 228 ? 1.748 18.304 -16.270 1.00 95.19 228 VAL A CA 1
ATOM 1794 C C . VAL A 1 228 ? 1.605 16.786 -16.313 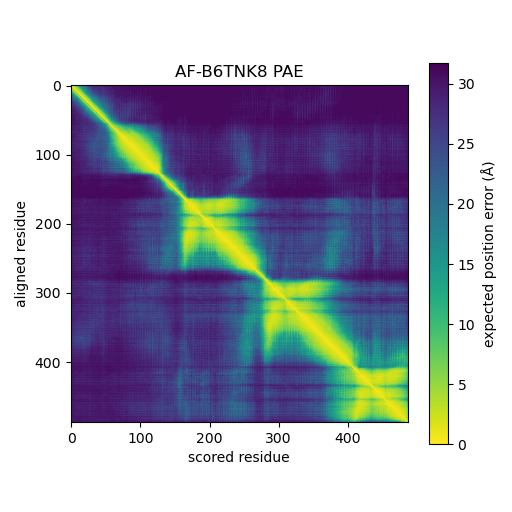1.00 95.19 228 VAL A C 1
ATOM 1796 O O . VAL A 1 228 ? 1.474 16.161 -15.268 1.00 95.19 228 VAL A O 1
ATOM 1799 N N . VAL A 1 229 ? 1.719 16.166 -17.490 1.00 94.69 229 VAL A N 1
ATOM 1800 C CA . VAL A 1 229 ? 1.645 14.702 -17.625 1.00 94.69 229 VAL A CA 1
ATOM 1801 C C . VAL A 1 229 ? 2.790 14.014 -16.879 1.00 94.69 229 VAL A C 1
ATOM 1803 O O . VAL A 1 229 ? 2.588 12.979 -16.246 1.00 94.69 229 VAL A O 1
ATOM 1806 N N . GLY A 1 230 ? 4.002 14.570 -16.928 1.00 94.25 230 GLY A N 1
ATOM 1807 C CA . GLY A 1 230 ? 5.138 14.064 -16.159 1.00 94.25 230 GLY A CA 1
ATOM 1808 C C . GLY A 1 230 ? 4.906 14.147 -14.648 1.00 94.25 230 GLY A C 1
ATOM 1809 O O . GLY A 1 230 ? 5.235 13.210 -13.920 1.00 94.25 230 GLY A O 1
ATOM 1810 N N . GLN A 1 231 ? 4.304 15.240 -14.174 1.00 93.31 231 GLN A N 1
ATOM 1811 C CA . GLN A 1 231 ? 3.927 15.413 -12.775 1.00 93.31 231 GLN A CA 1
ATOM 1812 C C . GLN A 1 231 ? 2.813 14.444 -12.362 1.00 93.31 231 GLN A C 1
ATOM 1814 O O . GLN A 1 231 ? 2.963 13.775 -11.347 1.00 93.31 231 GLN A O 1
ATOM 1819 N N . GLU A 1 232 ? 1.749 14.311 -13.151 1.00 92.12 232 GLU A N 1
ATOM 1820 C CA . GLU A 1 232 ? 0.638 13.391 -12.872 1.00 92.12 232 GLU A CA 1
ATOM 1821 C C . GLU A 1 232 ? 1.107 11.938 -12.811 1.00 92.12 232 GLU A C 1
ATOM 1823 O O . GLU A 1 232 ? 0.731 11.207 -11.900 1.00 92.12 232 GLU A O 1
ATOM 1828 N N . LYS A 1 233 ? 2.000 11.524 -13.719 1.00 92.38 233 LYS A N 1
ATOM 1829 C CA . LYS A 1 233 ? 2.618 10.192 -13.666 1.00 92.38 233 LYS A CA 1
ATOM 1830 C C . LYS A 1 233 ? 3.412 9.980 -12.381 1.00 92.38 233 LYS A C 1
ATOM 1832 O O . LYS A 1 233 ? 3.282 8.933 -11.754 1.00 92.38 233 LYS A O 1
ATOM 1837 N N . ARG A 1 234 ? 4.206 10.975 -11.974 1.00 91.62 234 ARG A N 1
ATOM 1838 C CA . ARG A 1 234 ? 4.968 10.926 -10.719 1.00 91.62 234 ARG A CA 1
ATOM 1839 C C . ARG A 1 234 ? 4.039 10.848 -9.505 1.00 91.62 234 ARG A C 1
ATOM 1841 O O . ARG A 1 234 ? 4.315 10.108 -8.570 1.00 91.62 234 ARG A O 1
ATOM 1848 N N . GLU A 1 235 ? 2.943 11.597 -9.511 1.00 92.38 235 GLU A N 1
ATOM 1849 C CA . GLU A 1 235 ? 1.936 11.581 -8.447 1.00 92.38 235 GLU A CA 1
ATOM 1850 C C . GLU A 1 235 ? 1.179 10.247 -8.392 1.00 92.38 235 GLU A C 1
ATOM 1852 O O . GLU A 1 235 ? 0.947 9.731 -7.302 1.00 92.38 235 GLU A O 1
ATOM 1857 N N . ALA A 1 236 ? 0.856 9.650 -9.540 1.00 91.62 236 ALA A N 1
ATOM 1858 C CA . ALA A 1 236 ? 0.237 8.330 -9.617 1.00 91.62 236 ALA A CA 1
ATOM 1859 C C . ALA A 1 236 ? 1.176 7.225 -9.107 1.00 91.62 236 ALA A C 1
ATOM 1861 O O . ALA A 1 236 ? 0.762 6.383 -8.312 1.00 91.62 236 ALA A O 1
ATOM 1862 N N . GLU A 1 237 ? 2.454 7.246 -9.506 1.00 91.94 237 GLU A N 1
ATOM 1863 C CA . GLU A 1 237 ? 3.467 6.322 -8.981 1.00 91.94 237 GLU A CA 1
ATOM 1864 C C . GLU A 1 237 ? 3.639 6.483 -7.465 1.00 91.94 237 GLU A C 1
ATOM 1866 O O . GLU A 1 237 ? 3.699 5.495 -6.732 1.00 91.94 237 GLU A O 1
ATOM 1871 N N . ALA A 1 238 ? 3.662 7.727 -6.985 1.00 94.69 238 ALA A N 1
ATOM 1872 C CA . ALA A 1 238 ? 3.735 8.037 -5.567 1.00 94.69 238 ALA A CA 1
ATOM 1873 C C . ALA A 1 238 ? 2.522 7.488 -4.792 1.00 94.69 238 ALA A C 1
ATOM 1875 O O . ALA A 1 238 ? 2.700 6.861 -3.748 1.00 94.69 238 ALA A O 1
ATOM 1876 N N . MET A 1 239 ? 1.299 7.705 -5.290 1.00 93.12 239 MET A N 1
ATOM 1877 C CA . MET A 1 239 ? 0.068 7.211 -4.657 1.00 93.12 239 MET A CA 1
ATOM 1878 C C . MET A 1 239 ? 0.035 5.684 -4.611 1.00 93.12 239 MET A C 1
ATOM 1880 O O . MET A 1 239 ? -0.258 5.113 -3.564 1.00 93.12 239 MET A O 1
ATOM 1884 N N . LYS A 1 240 ? 0.414 5.025 -5.710 1.00 92.81 240 LYS A N 1
ATOM 1885 C CA . LYS A 1 240 ? 0.520 3.564 -5.767 1.00 92.81 240 LYS A CA 1
ATOM 1886 C C . LYS A 1 240 ? 1.522 3.029 -4.739 1.00 92.81 240 LYS A C 1
ATOM 1888 O O . LYS A 1 240 ? 1.241 2.049 -4.058 1.00 92.81 240 LYS A O 1
ATOM 1893 N N . LEU A 1 241 ? 2.674 3.687 -4.587 1.00 93.00 241 LEU A N 1
ATOM 1894 C CA . LEU A 1 241 ? 3.678 3.310 -3.589 1.00 93.00 241 LEU A CA 1
ATOM 1895 C C . LEU A 1 241 ? 3.149 3.443 -2.150 1.00 93.00 241 LEU A C 1
ATOM 1897 O O . LEU A 1 241 ? 3.433 2.586 -1.313 1.00 93.00 241 LEU A O 1
ATOM 1901 N N . LEU A 1 242 ? 2.392 4.505 -1.856 1.00 92.38 242 LEU A N 1
ATOM 1902 C CA . LEU A 1 242 ? 1.763 4.701 -0.548 1.00 92.38 242 LEU A CA 1
ATOM 1903 C C . LEU A 1 242 ? 0.696 3.631 -0.276 1.00 92.38 242 LEU A C 1
ATOM 1905 O O . LEU A 1 242 ? 0.677 3.061 0.811 1.00 92.38 242 LEU A O 1
ATOM 1909 N N . GLU A 1 243 ? -0.144 3.311 -1.261 1.00 89.56 243 GLU A N 1
ATOM 1910 C CA . GLU A 1 243 ? -1.151 2.248 -1.149 1.00 89.56 243 GLU A CA 1
ATOM 1911 C C . GLU A 1 243 ? -0.503 0.877 -0.897 1.00 89.56 243 GLU A C 1
ATOM 1913 O O . GLU A 1 243 ? -0.916 0.147 0.004 1.00 89.56 243 GLU A O 1
ATOM 1918 N N . GLU A 1 244 ? 0.571 0.549 -1.622 1.00 90.12 244 GLU A N 1
ATOM 1919 C CA . GLU A 1 244 ? 1.355 -0.667 -1.386 1.00 90.12 244 GLU A CA 1
ATOM 1920 C C . GLU A 1 244 ? 1.929 -0.707 0.041 1.00 90.12 244 GLU A C 1
ATOM 1922 O O . GLU A 1 244 ? 1.883 -1.751 0.699 1.00 90.12 244 GLU A O 1
ATOM 1927 N N . GLN A 1 245 ? 2.430 0.421 0.555 1.00 90.38 245 GLN A N 1
ATOM 1928 C CA . GLN A 1 245 ? 2.942 0.512 1.924 1.00 90.38 245 GLN A CA 1
ATOM 1929 C C . GLN A 1 245 ? 1.831 0.356 2.972 1.00 90.38 245 GLN A C 1
ATOM 1931 O O . GLN A 1 245 ? 2.017 -0.370 3.951 1.00 90.38 245 GLN A O 1
ATOM 1936 N N . GLN A 1 246 ? 0.674 0.992 2.771 1.00 89.81 246 GLN A N 1
ATOM 1937 C CA . GLN A 1 246 ? -0.489 0.838 3.649 1.00 89.81 246 GLN A CA 1
ATOM 1938 C C . GLN A 1 246 ? -0.972 -0.610 3.664 1.00 89.81 246 GLN A C 1
ATOM 1940 O O . GLN A 1 246 ? -1.191 -1.168 4.736 1.00 89.81 246 GLN A O 1
ATOM 1945 N N . MET A 1 247 ? -1.045 -1.257 2.500 1.00 88.25 247 MET A N 1
ATOM 1946 C CA . MET A 1 247 ? -1.403 -2.669 2.391 1.00 88.25 247 MET A CA 1
ATOM 1947 C C . MET A 1 247 ? -0.420 -3.566 3.155 1.00 88.25 247 MET A C 1
ATOM 1949 O O . MET A 1 247 ? -0.848 -4.459 3.887 1.00 88.25 247 MET A O 1
ATOM 1953 N N . GLN A 1 248 ? 0.890 -3.319 3.041 1.00 90.62 248 GLN A N 1
ATOM 1954 C CA . GLN A 1 248 ? 1.903 -4.042 3.821 1.00 90.62 248 GLN A CA 1
ATOM 1955 C C . GLN A 1 248 ? 1.736 -3.817 5.327 1.00 90.62 248 GLN A C 1
ATOM 1957 O O . GLN A 1 248 ? 1.856 -4.763 6.108 1.00 90.62 248 GLN A O 1
ATOM 1962 N N . TRP A 1 249 ? 1.441 -2.585 5.744 1.00 89.25 249 TRP A N 1
ATOM 1963 C CA . TRP A 1 249 ? 1.205 -2.254 7.146 1.00 89.25 249 TRP A CA 1
ATOM 1964 C C . TRP A 1 249 ? -0.050 -2.949 7.688 1.00 89.25 249 TRP A C 1
ATOM 1966 O O . TRP A 1 249 ? 0.031 -3.623 8.713 1.00 89.25 249 TRP A O 1
ATOM 1976 N N . THR A 1 250 ? -1.174 -2.896 6.967 1.00 89.56 250 THR A N 1
ATOM 1977 C CA . THR A 1 250 ? -2.410 -3.607 7.327 1.00 89.56 250 THR A CA 1
ATOM 1978 C C . THR A 1 250 ? -2.200 -5.120 7.380 1.00 89.56 250 THR A C 1
ATOM 1980 O O . THR A 1 250 ? -2.701 -5.774 8.292 1.00 89.56 250 THR A O 1
ATOM 1983 N N . ALA A 1 251 ? -1.431 -5.694 6.450 1.00 88.50 251 ALA A N 1
ATOM 1984 C CA . ALA A 1 251 ? -1.100 -7.117 6.471 1.00 88.50 251 ALA A CA 1
ATOM 1985 C C . ALA A 1 251 ? -0.245 -7.492 7.693 1.00 88.50 251 ALA A C 1
ATOM 1987 O O . ALA A 1 251 ? -0.485 -8.523 8.324 1.00 88.50 251 ALA A O 1
ATOM 1988 N N . LYS A 1 252 ? 0.724 -6.644 8.060 1.00 89.06 252 LYS A N 1
ATOM 1989 C CA . LYS A 1 252 ? 1.546 -6.833 9.261 1.00 89.06 252 LYS A CA 1
ATOM 1990 C C . LYS A 1 252 ? 0.710 -6.732 10.538 1.00 89.06 252 LYS A C 1
ATOM 1992 O O . LYS A 1 252 ? 0.872 -7.565 11.423 1.00 89.06 252 LYS A O 1
ATOM 1997 N N . GLU A 1 253 ? -0.190 -5.758 10.616 1.00 90.56 253 GLU A N 1
ATOM 1998 C CA . GLU A 1 253 ? -1.114 -5.588 11.742 1.00 90.56 253 GLU A CA 1
ATOM 1999 C C . GLU A 1 253 ? -2.068 -6.783 11.870 1.00 90.56 253 GLU A C 1
ATOM 2001 O O . GLU A 1 253 ? -2.270 -7.308 12.961 1.00 90.56 253 GLU A O 1
ATOM 2006 N N . LEU A 1 254 ? -2.603 -7.287 10.754 1.00 89.50 254 LEU A N 1
ATOM 2007 C CA . LEU A 1 254 ? -3.434 -8.492 10.750 1.00 89.50 254 LEU A CA 1
ATOM 2008 C C . LEU A 1 254 ? -2.663 -9.714 11.266 1.00 89.50 254 LEU A C 1
ATOM 2010 O O . LEU A 1 254 ? -3.210 -10.514 12.027 1.00 89.50 254 LEU A O 1
ATOM 2014 N N . LEU A 1 255 ? -1.395 -9.855 10.869 1.00 89.56 255 LEU A N 1
ATOM 2015 C CA . LEU A 1 255 ? -0.535 -10.919 11.373 1.00 89.56 255 LEU A CA 1
ATOM 2016 C C . LEU A 1 255 ? -0.297 -10.772 12.880 1.00 89.56 255 LEU A C 1
ATOM 2018 O O . LEU A 1 255 ? -0.399 -11.764 13.593 1.00 89.56 255 LEU A O 1
ATOM 2022 N N . ASP A 1 256 ? -0.033 -9.562 13.374 1.00 90.62 256 ASP A N 1
ATOM 2023 C CA . ASP A 1 256 ? 0.155 -9.306 14.807 1.00 90.62 256 ASP A CA 1
ATOM 2024 C C . ASP A 1 256 ? -1.113 -9.617 15.616 1.00 90.62 256 ASP A C 1
ATOM 2026 O O . ASP A 1 256 ? -1.053 -10.313 16.629 1.00 90.62 256 ASP A O 1
ATOM 2030 N N . GLN A 1 257 ? -2.286 -9.213 15.117 1.00 89.31 257 GLN A N 1
ATOM 2031 C CA . GLN A 1 257 ? -3.575 -9.579 15.713 1.00 89.31 257 GLN A CA 1
ATOM 2032 C C . GLN A 1 257 ? -3.781 -11.091 15.739 1.00 89.31 257 GLN A C 1
ATOM 2034 O O . GLN A 1 257 ? -4.280 -11.623 16.728 1.00 89.31 257 GLN A O 1
ATOM 2039 N N . TYR A 1 258 ? -3.377 -11.799 14.685 1.00 86.06 258 TYR A N 1
ATOM 2040 C CA . TYR A 1 258 ? -3.442 -13.255 14.654 1.00 86.06 258 TYR A CA 1
ATOM 2041 C C . TYR A 1 258 ? -2.458 -13.904 15.639 1.00 86.06 258 TYR A C 1
ATOM 2043 O O . TYR A 1 258 ? -2.814 -14.868 16.316 1.00 86.06 258 TYR A O 1
ATOM 2051 N N . LEU A 1 259 ? -1.232 -13.383 15.765 1.00 88.81 259 LEU A N 1
ATOM 2052 C CA . LEU A 1 259 ? -0.252 -13.865 16.742 1.00 88.81 259 LEU A CA 1
ATOM 2053 C C . LEU A 1 259 ? -0.746 -13.667 18.177 1.00 88.81 259 LEU A C 1
ATOM 2055 O O . LEU A 1 259 ? -0.725 -14.626 18.947 1.00 88.81 259 LEU A O 1
ATOM 2059 N N . LYS A 1 260 ? -1.261 -12.477 18.502 1.00 85.12 260 LYS A N 1
ATOM 2060 C CA . LYS A 1 260 ? -1.884 -12.176 19.799 1.00 85.12 260 LYS A CA 1
ATOM 2061 C C . LYS A 1 260 ? -3.092 -13.061 20.061 1.00 85.12 260 LYS A C 1
ATOM 2063 O O . LYS A 1 260 ? -3.186 -13.660 21.122 1.00 85.12 260 LYS A O 1
ATOM 2068 N N . PHE A 1 261 ? -3.969 -13.229 19.072 1.00 84.19 261 PHE A N 1
ATOM 2069 C CA . PHE A 1 261 ? -5.116 -14.123 19.190 1.00 84.19 261 PHE A CA 1
ATOM 2070 C C . PHE A 1 261 ? -4.694 -15.567 19.483 1.00 84.19 261 PHE A C 1
ATOM 2072 O O . PHE A 1 261 ? -5.317 -16.228 20.309 1.00 84.19 261 PHE A O 1
ATOM 2079 N N . ARG A 1 262 ? -3.625 -16.064 18.842 1.00 81.12 262 ARG A N 1
ATOM 2080 C CA . ARG A 1 262 ? -3.081 -17.395 19.146 1.00 81.12 262 ARG A CA 1
ATOM 2081 C C . ARG A 1 262 ? -2.533 -17.485 20.570 1.00 81.12 262 ARG A C 1
ATOM 2083 O O . ARG A 1 262 ? -2.830 -18.467 21.237 1.00 81.12 262 ARG A O 1
ATOM 2090 N N . GLN A 1 263 ? -1.798 -16.476 21.037 1.00 79.50 263 GLN A N 1
ATOM 2091 C CA . GLN A 1 263 ? -1.279 -16.423 22.411 1.00 79.50 263 GLN A CA 1
ATOM 2092 C C . GLN A 1 263 ? -2.417 -16.375 23.446 1.00 79.50 263 GLN A C 1
ATOM 2094 O O . GLN A 1 263 ? -2.457 -17.188 24.362 1.00 79.50 263 GLN A O 1
ATOM 2099 N N . GLU A 1 264 ? -3.415 -15.508 23.250 1.00 75.00 264 GLU A N 1
ATOM 2100 C CA . GLU A 1 264 ? -4.601 -15.425 24.116 1.00 75.00 264 GLU A CA 1
ATOM 2101 C C . GLU A 1 264 ? -5.415 -16.727 24.107 1.00 75.00 264 GLU A C 1
ATOM 2103 O O . GLU A 1 264 ? -5.952 -17.152 25.134 1.00 75.00 264 GLU A O 1
ATOM 2108 N N . ALA A 1 265 ? -5.507 -17.386 22.947 1.00 70.06 265 ALA A N 1
ATOM 2109 C CA . ALA A 1 265 ? -6.181 -18.670 22.824 1.00 70.06 265 ALA A CA 1
ATOM 2110 C C . ALA A 1 265 ? -5.450 -19.794 23.576 1.00 70.06 265 ALA A C 1
ATOM 2112 O O . ALA A 1 265 ? -6.112 -20.761 23.964 1.00 70.06 265 ALA A O 1
ATOM 2113 N N . GLU A 1 266 ? -4.136 -19.674 23.781 1.00 66.56 266 GLU A N 1
ATOM 2114 C CA . GLU A 1 266 ? -3.330 -20.581 24.602 1.00 66.56 266 GLU A CA 1
ATOM 2115 C C . GLU A 1 266 ? -3.428 -20.259 26.103 1.00 66.56 266 GLU A C 1
ATOM 2117 O O . GLU A 1 266 ? -3.435 -21.190 26.908 1.00 66.56 266 GLU A O 1
ATOM 2122 N N . GLU A 1 267 ? -3.571 -18.985 26.485 1.00 63.25 267 GLU A N 1
ATOM 2123 C CA . GLU A 1 267 ? -3.516 -18.553 27.892 1.00 63.25 267 GLU A CA 1
ATOM 2124 C C . GLU A 1 267 ? -4.876 -18.458 28.616 1.00 63.25 267 GLU A C 1
ATOM 2126 O O . GLU A 1 267 ? -4.930 -18.677 29.827 1.00 63.25 267 GLU A O 1
ATOM 2131 N N . GLY A 1 268 ? -5.991 -18.159 27.935 1.00 48.28 268 GLY A N 1
ATOM 2132 C CA . GLY A 1 268 ? -7.231 -17.754 28.622 1.00 48.28 268 GLY A CA 1
ATOM 2133 C C . GLY A 1 268 ? -8.452 -18.633 28.362 1.00 48.28 268 GLY A C 1
ATOM 2134 O O . GLY A 1 268 ? -8.823 -18.847 27.215 1.00 48.28 268 GLY A O 1
ATOM 2135 N N . ASP A 1 269 ? -9.138 -19.087 29.412 1.00 41.00 269 ASP A N 1
ATOM 2136 C CA . ASP A 1 269 ? -10.525 -19.587 29.394 1.00 41.00 269 ASP A CA 1
ATOM 2137 C C . ASP A 1 269 ? -11.534 -18.406 29.434 1.00 41.00 269 ASP A C 1
ATOM 2139 O O . ASP A 1 269 ? -11.173 -17.303 29.830 1.00 41.00 269 ASP A O 1
ATOM 2143 N N . CYS A 1 270 ? -12.800 -18.658 29.077 1.00 32.41 270 CYS A N 1
ATOM 2144 C CA . CYS A 1 270 ? -13.994 -17.792 29.208 1.00 32.41 270 CYS A CA 1
ATOM 2145 C C . CYS A 1 270 ? -14.433 -16.881 28.023 1.00 32.41 270 CYS A C 1
ATOM 2147 O O . CYS A 1 270 ? -14.019 -15.740 27.855 1.00 32.41 270 CYS A O 1
ATOM 2149 N N . LYS A 1 271 ? -15.432 -17.404 27.287 1.00 37.22 271 LYS A N 1
ATOM 2150 C CA . LYS A 1 271 ? -16.708 -16.782 26.841 1.00 37.22 271 LYS A CA 1
ATOM 2151 C C . LYS A 1 271 ? -16.673 -15.378 26.191 1.00 37.22 271 LYS A C 1
ATOM 2153 O O . LYS A 1 271 ? -16.731 -14.365 26.880 1.00 37.22 271 LYS A O 1
ATOM 2158 N N . LYS A 1 272 ? -16.827 -15.305 24.856 1.00 36.22 272 LYS A N 1
ATOM 2159 C CA . LYS A 1 272 ? -17.296 -14.088 24.153 1.00 36.22 272 LYS A CA 1
ATOM 2160 C C . LYS A 1 272 ? -18.634 -14.323 23.444 1.00 36.22 272 LYS A C 1
ATOM 2162 O O . LYS A 1 272 ? -18.747 -15.083 22.489 1.00 36.22 272 LYS A O 1
ATOM 2167 N N . GLY A 1 273 ? -19.662 -13.647 23.961 1.00 33.03 273 GLY A N 1
ATOM 2168 C CA . GLY A 1 273 ? -21.050 -13.705 23.512 1.00 33.03 273 GLY A CA 1
ATOM 2169 C C . GLY A 1 273 ? -21.329 -12.967 22.198 1.00 33.03 273 GLY A C 1
ATOM 2170 O O . GLY A 1 273 ? -20.725 -11.952 21.850 1.00 33.03 273 GLY A O 1
ATOM 2171 N N . ARG A 1 274 ? -22.303 -13.513 21.471 1.00 32.09 274 ARG A N 1
ATOM 2172 C CA . ARG A 1 274 ? -22.791 -13.134 20.141 1.00 32.09 274 ARG A CA 1
ATOM 2173 C C . ARG A 1 274 ? -23.527 -11.783 20.163 1.00 32.09 274 ARG A C 1
ATOM 2175 O O . ARG A 1 274 ? -24.634 -11.684 20.682 1.00 32.09 274 ARG A O 1
ATOM 2182 N N . LYS A 1 275 ? -22.939 -10.748 19.546 1.00 32.31 275 LYS A N 1
ATOM 2183 C CA . LYS A 1 275 ? -23.573 -9.429 19.342 1.00 32.31 275 LYS A CA 1
ATOM 2184 C C . LYS A 1 275 ? -24.793 -9.540 18.412 1.00 32.31 275 LYS A C 1
ATOM 2186 O O . LYS A 1 275 ? -24.681 -9.977 17.266 1.00 32.31 275 LYS A O 1
ATOM 2191 N N . LYS A 1 276 ? -25.960 -9.135 18.919 1.00 31.77 276 LYS A N 1
ATOM 2192 C CA . LYS A 1 276 ? -27.238 -9.033 18.199 1.00 31.77 276 LYS A CA 1
ATOM 2193 C C . LYS A 1 276 ? -27.248 -7.731 17.386 1.00 31.77 276 LYS A C 1
ATOM 2195 O O . LYS A 1 276 ? -27.030 -6.664 17.949 1.00 31.77 276 LYS A O 1
ATOM 2200 N N . LYS A 1 277 ? -27.472 -7.835 16.069 1.00 35.75 277 LYS A N 1
ATOM 2201 C CA . LYS A 1 277 ? -27.564 -6.703 15.127 1.00 35.75 277 LYS A CA 1
ATOM 2202 C C . LYS A 1 277 ? -28.666 -5.732 15.571 1.00 35.75 277 LYS A C 1
ATOM 2204 O O . LYS A 1 277 ? -29.835 -6.118 15.618 1.00 35.75 277 LYS A O 1
ATOM 2209 N N . SER A 1 278 ? -28.288 -4.498 15.892 1.00 36.34 278 SER A N 1
ATOM 2210 C CA . SER A 1 278 ? -29.207 -3.390 16.141 1.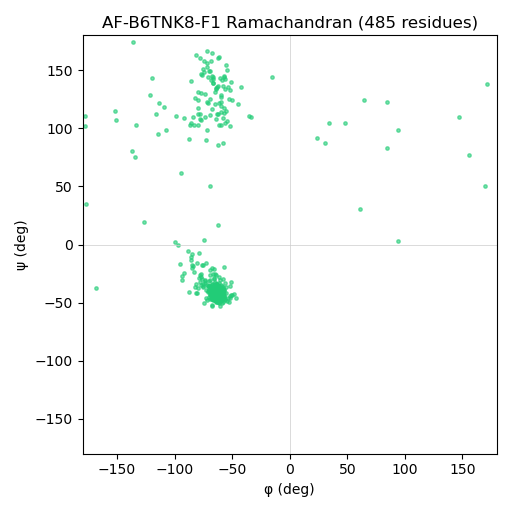00 36.34 278 SER A CA 1
ATOM 2211 C C . SER A 1 278 ? -29.872 -2.942 14.837 1.00 36.34 278 SER A C 1
ATOM 2213 O O . SER A 1 278 ? -29.307 -3.019 13.744 1.00 36.34 278 SER A O 1
ATOM 2215 N N . LYS A 1 279 ? -31.138 -2.548 14.976 1.00 41.19 279 LYS A N 1
ATOM 2216 C CA . LYS A 1 279 ? -32.016 -2.032 13.925 1.00 41.19 279 LYS A CA 1
ATOM 2217 C C . LYS A 1 279 ? -31.364 -0.816 13.262 1.00 41.19 279 LYS A C 1
ATOM 2219 O O . LYS A 1 279 ? -30.894 0.064 13.966 1.00 41.19 279 LYS A O 1
ATOM 2224 N N . LYS A 1 280 ? -31.398 -0.801 11.925 1.00 41.78 280 LYS A N 1
ATOM 2225 C CA . LYS A 1 280 ? -30.972 0.279 11.019 1.00 41.78 280 LYS A CA 1
ATOM 2226 C C . LYS A 1 280 ? -31.248 1.651 11.645 1.00 41.78 280 LYS A C 1
ATOM 2228 O O . LYS A 1 280 ? -32.416 2.024 11.767 1.00 41.78 280 LYS A O 1
ATOM 2233 N N . ASP A 1 281 ? -30.186 2.355 12.030 1.00 46.78 281 ASP A N 1
ATOM 2234 C CA . ASP A 1 281 ? -30.247 3.727 12.517 1.00 46.78 281 ASP A CA 1
ATOM 2235 C C . ASP A 1 281 ? -30.963 4.578 11.468 1.00 46.78 281 ASP A C 1
ATOM 2237 O O . ASP A 1 281 ? -30.468 4.830 10.367 1.00 46.78 281 ASP A O 1
ATOM 2241 N N . LYS A 1 282 ? -32.203 4.952 11.773 1.00 48.78 282 LYS A N 1
ATOM 2242 C CA . LYS A 1 282 ? -32.844 6.059 11.081 1.00 48.78 282 LYS A CA 1
ATOM 2243 C C . LYS A 1 282 ? -32.261 7.297 11.746 1.00 48.78 282 LYS A C 1
ATOM 2245 O O . LYS A 1 282 ? -32.434 7.425 12.953 1.00 48.78 282 LYS A O 1
ATOM 2250 N N . ASP A 1 283 ? -31.553 8.122 10.972 1.00 61.34 283 ASP A N 1
ATOM 2251 C CA . ASP A 1 283 ? -30.876 9.342 11.435 1.00 61.34 283 ASP A CA 1
ATOM 2252 C C . ASP A 1 283 ? -31.693 10.039 12.545 1.00 61.34 283 ASP A C 1
ATOM 2254 O O . ASP A 1 283 ? -32.789 10.537 12.255 1.00 61.34 283 ASP A O 1
ATOM 2258 N N . PRO A 1 284 ? -31.207 10.033 13.806 1.00 71.19 284 PRO A N 1
ATOM 2259 C CA . PRO A 1 284 ? -31.898 10.642 14.943 1.00 71.19 284 PRO A CA 1
ATOM 2260 C C . PRO A 1 284 ? -32.196 12.130 14.742 1.00 71.19 284 PRO A C 1
ATOM 2262 O O . PRO A 1 284 ? -33.078 12.669 15.407 1.00 71.19 284 PRO A O 1
ATOM 2265 N N . SER A 1 285 ? -31.481 12.779 13.818 1.00 72.81 285 SER A N 1
ATOM 2266 C CA . SER A 1 285 ? -31.578 14.210 13.530 1.00 72.81 285 SER A CA 1
ATOM 2267 C C . SER A 1 285 ? -32.682 14.552 12.534 1.00 72.81 285 SER A C 1
ATOM 2269 O O . SER A 1 285 ? -32.981 15.729 12.348 1.00 72.81 285 SER A O 1
ATOM 2271 N N . LYS A 1 286 ? -33.291 13.555 11.873 1.00 78.81 286 LYS A N 1
ATOM 2272 C CA . LYS A 1 286 ? -34.369 13.805 10.916 1.00 78.81 286 LYS A CA 1
ATOM 2273 C C . LYS A 1 286 ? -35.638 14.239 11.667 1.00 78.81 286 LYS A C 1
ATOM 2275 O O . LYS A 1 286 ? -36.155 13.439 12.455 1.00 78.81 286 LYS A O 1
ATOM 2280 N N . PRO A 1 287 ? -36.201 15.432 11.385 1.00 81.19 287 PRO A N 1
ATOM 2281 C CA . PRO A 1 287 ? -37.471 15.854 11.967 1.00 81.19 287 PRO A CA 1
ATOM 2282 C C . PRO A 1 287 ? -38.553 14.783 11.762 1.00 81.19 287 PRO A C 1
ATOM 2284 O O . PRO A 1 287 ? -38.701 14.214 10.670 1.00 81.19 287 PRO A O 1
ATOM 2287 N N . LYS A 1 288 ? -39.290 14.462 12.829 1.00 82.44 288 LYS A N 1
ATOM 2288 C CA . LYS A 1 288 ? -40.377 13.469 12.804 1.00 82.44 288 LYS A CA 1
ATOM 2289 C C . LYS A 1 288 ? -41.621 14.078 12.162 1.00 82.44 288 LYS A C 1
ATOM 2291 O O . LYS A 1 288 ? -41.859 15.270 12.302 1.00 82.44 288 LYS A O 1
ATOM 2296 N N . GLN A 1 289 ? -42.402 13.257 11.461 1.00 83.38 289 GLN A N 1
ATOM 2297 C CA . GLN A 1 289 ? -43.621 13.723 10.794 1.00 83.38 289 GLN A CA 1
ATOM 2298 C C . GLN A 1 289 ? -44.628 14.312 11.800 1.00 83.38 289 GLN A C 1
ATOM 2300 O O . GLN A 1 289 ? -44.741 13.788 12.912 1.00 83.38 289 GLN A O 1
ATOM 2305 N N . PRO A 1 290 ? -45.350 15.379 11.413 1.00 88.81 290 PRO A N 1
ATOM 2306 C CA . PRO A 1 290 ? -46.256 16.096 12.295 1.00 88.81 290 PRO A CA 1
ATOM 2307 C C . PRO A 1 290 ? -47.523 15.287 12.590 1.00 88.81 290 PRO A C 1
ATOM 2309 O O . PRO A 1 290 ? -47.929 14.409 11.823 1.00 88.81 290 PRO A O 1
ATOM 2312 N N . MET A 1 291 ? -48.142 15.620 13.722 1.00 86.94 291 MET A N 1
ATOM 2313 C CA . MET A 1 291 ? -49.443 15.135 14.171 1.00 86.94 291 MET A CA 1
ATOM 2314 C C . MET A 1 291 ? -50.549 15.316 13.119 1.00 86.94 291 MET A C 1
ATOM 2316 O O . MET A 1 291 ? -50.779 16.449 12.714 1.00 86.94 291 MET A O 1
ATOM 2320 N N . SER A 1 292 ? -51.291 14.278 12.709 1.00 90.31 292 SER A N 1
ATOM 2321 C CA . SER A 1 292 ? -52.598 14.509 12.059 1.00 90.31 292 SER A CA 1
ATOM 2322 C C . SER A 1 292 ? -53.620 14.999 13.097 1.00 90.31 292 SER A C 1
ATOM 2324 O O . SER A 1 292 ? -53.502 14.646 14.272 1.00 90.31 292 SER A O 1
ATOM 2326 N N . ALA A 1 293 ? -54.637 15.760 12.678 1.00 91.12 293 ALA A N 1
ATOM 2327 C CA . ALA A 1 293 ? -55.640 16.381 13.555 1.00 91.12 293 ALA A CA 1
ATOM 2328 C C . ALA A 1 293 ? -56.274 15.395 14.556 1.00 91.12 293 ALA A C 1
ATOM 2330 O O . ALA A 1 293 ? -56.328 15.676 15.752 1.00 91.12 293 ALA A O 1
ATOM 2331 N N . TYR A 1 294 ? -56.631 14.189 14.096 1.00 91.31 294 TYR A N 1
ATOM 2332 C CA . TYR A 1 294 ? -57.146 13.120 14.958 1.00 91.31 294 TYR A CA 1
ATOM 2333 C C . TYR A 1 294 ? -56.168 12.719 16.068 1.00 91.31 294 TYR A C 1
ATOM 2335 O O . TYR A 1 294 ? -56.583 12.461 17.193 1.00 91.31 294 TYR A O 1
ATOM 2343 N N . PHE A 1 295 ? -54.866 12.646 15.783 1.00 91.69 295 PHE A N 1
ATOM 2344 C CA . PHE A 1 295 ? -53.876 12.264 16.789 1.00 91.69 295 PHE A CA 1
ATOM 2345 C C . PHE A 1 295 ? -53.619 13.380 17.798 1.00 91.69 295 PHE A C 1
ATOM 2347 O O . PHE A 1 295 ? -53.360 13.073 18.957 1.00 91.69 295 PHE A O 1
ATOM 2354 N N . VAL A 1 296 ? -53.703 14.646 17.379 1.00 91.31 296 VAL A N 1
ATOM 2355 C CA . VAL A 1 296 ? -53.636 15.790 18.301 1.00 91.31 296 VAL A CA 1
ATOM 2356 C C . VAL A 1 296 ? -54.796 15.705 19.294 1.00 91.31 296 VAL A C 1
ATOM 2358 O O . VAL A 1 296 ? -54.573 15.702 20.501 1.00 91.31 296 VAL A O 1
ATOM 2361 N N . TYR A 1 297 ? -56.015 15.504 18.790 1.00 92.25 297 TYR A N 1
ATOM 2362 C CA . TYR A 1 297 ? -57.193 15.248 19.617 1.00 92.25 297 TYR A CA 1
ATOM 2363 C C . TYR A 1 297 ? -57.033 14.002 20.502 1.00 92.25 297 TYR A C 1
ATOM 2365 O O . TYR A 1 297 ? -57.302 14.032 21.702 1.00 92.25 297 TYR A O 1
ATOM 2373 N N . SER A 1 298 ? -56.530 12.906 19.930 1.00 89.94 298 SER A N 1
ATOM 2374 C CA . SER A 1 298 ? -56.355 11.647 20.652 1.00 89.94 298 SER A CA 1
ATOM 2375 C C . SER A 1 298 ? -55.328 11.732 21.770 1.00 89.94 298 SER A C 1
ATOM 2377 O O . SER A 1 298 ? -55.439 10.979 22.730 1.00 89.94 298 SER A O 1
ATOM 2379 N N . GLN A 1 299 ? -54.312 12.591 21.659 1.00 90.94 299 GLN A N 1
ATOM 2380 C CA . GLN A 1 299 ? -53.358 12.811 22.746 1.00 90.94 299 GLN A CA 1
ATOM 2381 C C . GLN A 1 299 ? -54.034 13.467 23.944 1.00 90.94 299 GLN A C 1
ATOM 2383 O O . GLN A 1 299 ? -53.890 12.965 25.058 1.00 90.94 299 GLN A O 1
ATOM 2388 N N . GLU A 1 300 ? -54.819 14.512 23.695 1.00 89.94 300 GLU A N 1
ATOM 2389 C CA . GLU A 1 300 ? -55.571 15.215 24.733 1.00 89.94 300 GLU A CA 1
ATOM 2390 C C . GLU A 1 300 ? -56.591 14.278 25.395 1.00 89.94 300 GLU A C 1
ATOM 2392 O O . GLU A 1 300 ? -56.601 14.095 26.612 1.00 89.94 300 GLU A O 1
ATOM 2397 N N . ARG A 1 301 ? -57.384 13.563 24.585 1.00 88.44 301 ARG A N 1
ATOM 2398 C CA . ARG A 1 301 ? -58.377 12.610 25.101 1.00 88.44 301 ARG A CA 1
ATOM 2399 C C . ARG A 1 301 ? -57.760 11.418 25.799 1.00 88.44 301 ARG A C 1
ATOM 2401 O O . ARG A 1 301 ? -58.284 10.977 26.817 1.00 88.44 301 ARG A O 1
ATOM 2408 N N . ARG A 1 302 ? -56.636 10.896 25.303 1.00 88.88 302 ARG A N 1
ATOM 2409 C CA . ARG A 1 302 ? -55.906 9.833 25.999 1.00 88.88 302 ARG A CA 1
ATOM 2410 C C . ARG A 1 302 ? -55.479 10.301 27.383 1.00 88.88 302 ARG A C 1
ATOM 2412 O O . ARG A 1 302 ? -55.608 9.512 28.309 1.00 88.88 302 ARG A O 1
ATOM 2419 N N . ALA A 1 303 ? -55.004 11.537 27.540 1.00 89.69 303 ALA A N 1
ATOM 2420 C CA . ALA A 1 303 ? -54.640 12.058 28.856 1.00 89.69 303 ALA A CA 1
ATOM 2421 C C . ALA A 1 303 ? -55.847 12.062 29.811 1.00 89.69 303 ALA A C 1
ATOM 2423 O O . ALA A 1 303 ? -55.729 11.575 30.936 1.00 89.69 303 ALA A O 1
ATOM 2424 N N . THR A 1 304 ? -57.027 12.484 29.340 1.00 88.75 304 THR A N 1
ATOM 2425 C CA . THR A 1 304 ? -58.268 12.424 30.133 1.00 88.75 304 THR A CA 1
ATOM 2426 C C . THR A 1 304 ? -58.677 10.985 30.478 1.00 88.75 304 THR A C 1
ATOM 2428 O O . THR A 1 304 ? -58.956 10.675 31.632 1.00 88.75 304 THR A O 1
ATOM 2431 N N . LEU A 1 305 ? -58.667 10.068 29.505 1.00 87.12 305 LEU A N 1
ATOM 2432 C CA . LEU A 1 305 ? -59.137 8.690 29.701 1.00 87.12 305 LEU A CA 1
ATOM 2433 C C . LEU A 1 305 ? -58.163 7.840 30.539 1.00 87.12 305 LEU A C 1
ATOM 2435 O O . LEU A 1 305 ? -58.596 6.946 31.266 1.00 87.12 305 LEU A O 1
ATOM 2439 N N . VAL A 1 306 ? -56.856 8.123 30.472 1.00 87.06 306 VAL A N 1
ATOM 2440 C CA . VAL A 1 306 ? -55.859 7.528 31.379 1.00 87.06 306 VAL A CA 1
ATOM 2441 C C . VAL A 1 306 ? -5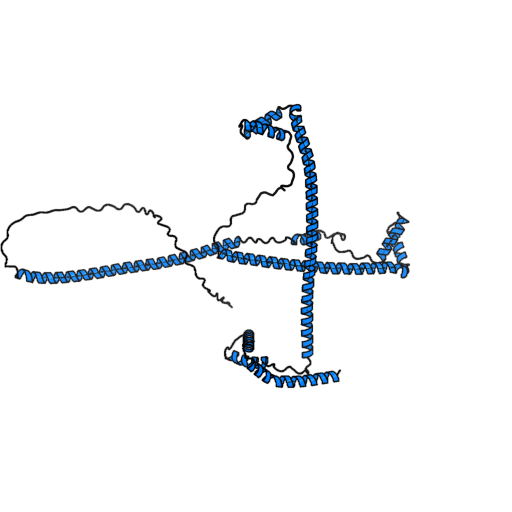6.080 8.014 32.812 1.00 87.06 306 VAL A C 1
ATOM 2443 O O . VAL A 1 306 ? -55.979 7.208 33.735 1.00 87.06 306 VAL A O 1
ATOM 2446 N N . ALA A 1 307 ? -56.426 9.291 33.016 1.00 87.31 307 ALA A N 1
ATOM 2447 C CA . ALA A 1 307 ? -56.772 9.810 34.342 1.00 87.31 307 ALA A CA 1
ATOM 2448 C C . ALA A 1 307 ? -58.044 9.147 34.908 1.00 87.31 307 ALA A C 1
ATOM 2450 O O . ALA A 1 307 ? -58.110 8.846 36.098 1.00 87.31 307 ALA A O 1
ATOM 2451 N N . GLU A 1 308 ? -58.999 8.806 34.041 1.00 87.69 308 GLU A N 1
ATOM 2452 C CA . GLU A 1 308 ? -60.176 7.985 34.364 1.00 87.69 308 GLU A CA 1
ATOM 2453 C C . GLU A 1 308 ? -59.862 6.479 34.531 1.00 87.69 308 GLU A C 1
ATOM 2455 O O . GLU A 1 308 ? -60.771 5.682 34.755 1.00 87.69 308 GLU A O 1
ATOM 2460 N N . LYS A 1 309 ? -58.585 6.073 34.446 1.00 82.94 309 LYS A N 1
ATOM 2461 C CA . LYS A 1 309 ? -58.092 4.686 34.579 1.00 82.94 309 LYS A CA 1
ATOM 2462 C C . LYS A 1 309 ? -58.645 3.695 33.542 1.00 82.94 309 LYS A C 1
ATOM 2464 O O . LYS A 1 309 ? -58.742 2.501 33.821 1.00 82.94 309 LYS A O 1
ATOM 2469 N N . LYS A 1 310 ? -58.966 4.154 32.331 1.00 80.69 310 LYS A N 1
ATOM 2470 C CA . LYS A 1 310 ? -59.377 3.274 31.222 1.00 80.69 310 LYS A CA 1
ATOM 2471 C C . LYS A 1 310 ? -58.171 2.561 30.606 1.00 80.69 310 LYS A C 1
ATOM 2473 O O . LYS A 1 310 ? -57.077 3.123 30.521 1.00 80.69 310 LYS A O 1
ATOM 2478 N N . ASN A 1 311 ? -58.358 1.319 30.155 1.00 83.81 311 ASN A N 1
ATOM 2479 C CA . ASN A 1 311 ? -57.267 0.537 29.569 1.00 83.81 311 ASN A CA 1
ATOM 2480 C C . ASN A 1 311 ? -56.933 1.000 28.143 1.00 83.81 311 ASN A C 1
ATOM 2482 O O . ASN A 1 311 ? -57.798 1.445 27.389 1.00 83.81 311 ASN A O 1
ATOM 2486 N N . VAL A 1 312 ? -55.670 0.835 27.730 1.00 83.19 312 VAL A N 1
ATOM 2487 C CA . VAL A 1 312 ? -55.154 1.295 26.421 1.00 83.19 312 VAL A CA 1
ATOM 2488 C C . VAL A 1 312 ? -56.035 0.899 25.216 1.00 83.19 312 VAL A C 1
ATOM 2490 O O . VAL A 1 312 ? -56.260 1.758 24.360 1.00 83.19 312 VAL A O 1
ATOM 2493 N N . PRO A 1 313 ? -56.574 -0.336 25.111 1.00 86.38 313 PRO A N 1
ATOM 2494 C CA . PRO A 1 313 ? -57.443 -0.711 23.992 1.00 86.38 313 PRO A CA 1
ATOM 2495 C C . PRO A 1 313 ? -58.796 0.015 23.997 1.00 86.38 313 PRO A C 1
ATOM 2497 O O . PRO A 1 313 ? -59.325 0.332 22.934 1.00 86.38 313 PRO A O 1
ATOM 2500 N N . GLU A 1 314 ? -59.354 0.296 25.176 1.00 86.69 314 GLU A N 1
ATOM 2501 C CA . GLU A 1 314 ? -60.649 0.973 25.338 1.00 86.69 314 GLU A CA 1
ATOM 2502 C C . GLU A 1 314 ? -60.539 2.453 24.986 1.00 86.69 314 GLU A C 1
ATOM 2504 O O . GLU A 1 314 ? -61.397 2.986 24.285 1.00 86.69 314 GLU A O 1
ATOM 2509 N N . ILE A 1 315 ? -59.427 3.086 25.377 1.00 87.25 315 ILE A N 1
ATOM 2510 C CA . ILE A 1 315 ? -59.103 4.465 24.999 1.00 87.25 315 ILE A CA 1
ATOM 2511 C C . ILE A 1 315 ? -59.163 4.627 23.480 1.00 87.25 315 ILE A C 1
ATOM 2513 O O . ILE A 1 315 ? -59.761 5.579 22.981 1.00 87.25 315 ILE A O 1
ATOM 2517 N N . GLY A 1 316 ? -58.573 3.686 22.736 1.00 88.88 316 GLY A N 1
ATOM 2518 C CA . GLY A 1 316 ? -58.576 3.719 21.275 1.00 88.88 316 GLY A CA 1
ATOM 2519 C C . GLY A 1 316 ? -59.980 3.661 20.668 1.00 88.88 316 GLY A C 1
ATOM 2520 O O . GLY A 1 316 ? -60.247 4.386 19.711 1.00 88.88 316 GLY A O 1
ATOM 2521 N N . LYS A 1 317 ? -60.878 2.844 21.235 1.00 89.75 317 LYS A N 1
ATOM 2522 C CA . LYS A 1 317 ? -62.269 2.727 20.767 1.00 89.75 317 LYS A CA 1
ATOM 2523 C C . LYS A 1 317 ? -63.055 4.014 21.019 1.00 89.75 317 LYS A C 1
ATOM 2525 O O . LYS A 1 317 ? -63.588 4.582 20.072 1.00 89.75 317 LYS A O 1
ATOM 2530 N N . ILE A 1 318 ? -63.027 4.512 22.259 1.00 88.81 318 ILE A N 1
ATOM 2531 C CA . ILE A 1 318 ? -63.757 5.723 22.673 1.00 88.81 318 ILE A CA 1
ATOM 2532 C C . ILE A 1 318 ? -63.318 6.926 21.833 1.00 88.81 318 ILE A C 1
ATOM 2534 O O . ILE A 1 318 ? -64.141 7.607 21.234 1.00 88.81 318 ILE A O 1
ATOM 2538 N N . THR A 1 319 ? -62.007 7.148 21.717 1.00 90.81 319 THR A N 1
ATOM 2539 C CA . THR A 1 319 ? -61.465 8.302 20.983 1.00 90.81 319 THR A CA 1
ATOM 2540 C C . THR A 1 319 ? -61.820 8.257 19.490 1.00 90.81 319 THR A C 1
ATOM 2542 O O . THR A 1 319 ? -62.092 9.288 18.876 1.00 90.81 319 THR A O 1
ATOM 2545 N N . GLY A 1 320 ? -61.827 7.060 18.892 1.00 89.69 320 GLY A N 1
ATOM 2546 C CA . GLY A 1 320 ? -62.170 6.874 17.482 1.00 89.69 320 GLY A CA 1
ATOM 2547 C C . GLY A 1 320 ? -63.655 7.092 17.183 1.00 89.69 320 GLY A C 1
ATOM 2548 O O . GLY A 1 320 ? -63.991 7.619 16.123 1.00 89.69 320 GLY A O 1
ATOM 2549 N N . GLU A 1 321 ? -64.535 6.702 18.104 1.00 90.56 321 GLU A N 1
ATOM 2550 C CA . GLU A 1 321 ? -65.979 6.942 18.005 1.00 90.56 321 GLU A CA 1
ATOM 2551 C C . GLU A 1 321 ? -66.322 8.418 18.236 1.00 90.56 321 GLU A C 1
ATOM 2553 O O . GLU A 1 321 ? -67.029 9.009 17.419 1.00 90.56 321 GLU A O 1
ATOM 2558 N N . GLU A 1 322 ? -65.755 9.047 19.274 1.00 89.94 322 GLU A N 1
ATOM 2559 C CA . GLU A 1 322 ? -65.953 10.474 19.556 1.00 89.94 322 GLU A CA 1
ATOM 2560 C C . GLU A 1 322 ? -65.526 11.341 18.356 1.00 89.94 322 GLU A C 1
ATOM 2562 O O . GLU A 1 322 ? -66.277 12.216 17.931 1.00 89.94 322 GLU A O 1
ATOM 2567 N N . TRP A 1 323 ? -64.378 11.051 17.728 1.00 90.69 323 TRP A N 1
ATOM 2568 C CA . TRP A 1 323 ? -63.904 11.809 16.563 1.00 90.69 323 TRP A CA 1
ATOM 2569 C C . TRP A 1 323 ? -64.822 11.707 15.335 1.00 90.69 323 TRP A C 1
ATOM 2571 O O . TRP A 1 323 ? -64.984 12.682 14.595 1.00 90.69 323 TRP A O 1
ATOM 2581 N N . LYS A 1 324 ? -65.422 10.532 15.098 1.00 90.38 324 LYS A N 1
ATOM 2582 C CA . LYS A 1 324 ? -66.381 10.336 13.997 1.00 90.38 324 LYS A CA 1
ATOM 2583 C C . LYS A 1 324 ? -67.670 11.124 14.223 1.00 90.38 324 LYS A C 1
ATOM 2585 O O . LYS A 1 324 ? -68.234 11.624 13.255 1.00 90.38 324 LYS A O 1
ATOM 2590 N N . ASN A 1 325 ? -68.091 11.248 15.480 1.00 91.06 325 ASN A N 1
ATOM 2591 C CA . ASN A 1 325 ? -69.310 11.954 15.869 1.00 91.06 325 ASN A CA 1
ATOM 2592 C C . ASN A 1 325 ? -69.107 13.469 16.058 1.00 91.06 325 ASN A C 1
ATOM 2594 O O . ASN A 1 325 ? -70.090 14.205 16.122 1.00 91.06 325 ASN A O 1
ATOM 2598 N N . MET A 1 326 ? -67.863 13.955 16.136 1.00 87.56 326 MET A N 1
ATOM 2599 C CA . MET A 1 326 ? -67.574 15.390 16.199 1.00 87.56 326 MET A CA 1
ATOM 2600 C C . MET A 1 326 ? -67.941 16.111 14.897 1.00 87.56 326 MET A C 1
ATOM 2602 O O . MET A 1 326 ? -67.655 15.643 13.792 1.00 87.56 326 MET A O 1
ATOM 2606 N N . THR A 1 327 ? -68.531 17.298 15.038 1.00 90.81 327 THR A N 1
ATOM 2607 C CA . THR A 1 327 ? -68.844 18.192 13.911 1.00 90.81 327 THR A CA 1
ATOM 2608 C C . THR A 1 327 ? -67.582 18.878 13.380 1.00 90.81 327 THR A C 1
ATOM 2610 O O . THR A 1 327 ? -66.588 19.015 14.095 1.00 90.81 327 THR A O 1
ATOM 2613 N N . GLU A 1 328 ? -67.604 19.351 12.130 1.00 87.31 328 GLU A N 1
ATOM 2614 C CA . GLU A 1 328 ? -66.463 20.066 11.529 1.00 87.31 328 GLU A CA 1
ATOM 2615 C C . GLU A 1 328 ? -66.024 21.278 12.365 1.00 87.31 328 GLU A C 1
ATOM 2617 O O . GLU A 1 328 ? -64.830 21.485 12.551 1.00 87.31 328 GLU A O 1
ATOM 2622 N N . GLY A 1 329 ? -66.965 22.004 12.984 1.00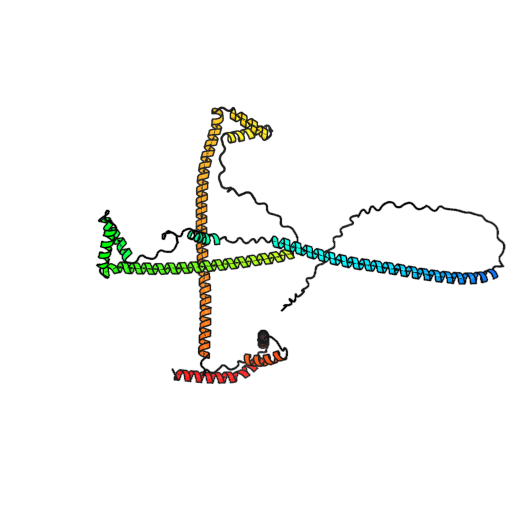 90.38 329 GLY A N 1
ATOM 2623 C CA . GLY A 1 329 ? -66.648 23.108 13.898 1.00 90.38 329 GLY A CA 1
ATOM 2624 C C . GLY A 1 329 ? -65.888 22.679 15.162 1.00 90.38 329 GLY A C 1
ATOM 2625 O O . GLY A 1 329 ? -65.021 23.413 15.627 1.00 90.38 329 GLY A O 1
ATOM 2626 N N . GLN A 1 330 ? -66.153 21.480 15.696 1.00 89.88 330 GLN A N 1
ATOM 2627 C CA . GLN A 1 330 ? -65.400 20.920 16.830 1.00 89.88 330 GLN A CA 1
ATOM 2628 C C . GLN A 1 330 ? -64.027 20.382 16.409 1.00 89.88 330 GLN A C 1
ATOM 2630 O O . GLN A 1 330 ? -63.088 20.410 17.203 1.00 89.88 330 GLN A O 1
ATOM 2635 N N . ARG A 1 331 ? -63.894 19.906 15.165 1.00 90.81 331 ARG A N 1
ATOM 2636 C CA . ARG A 1 331 ? -62.611 19.460 14.600 1.00 90.81 331 ARG A CA 1
ATOM 2637 C C . ARG A 1 331 ? -61.716 20.624 14.177 1.00 90.81 331 ARG A C 1
ATOM 2639 O O . ARG A 1 331 ? -60.496 20.484 14.248 1.00 90.81 331 ARG A O 1
ATOM 2646 N N . ALA A 1 332 ? -62.294 21.770 13.817 1.00 93.06 332 ALA A N 1
ATOM 2647 C CA . ALA A 1 332 ? -61.576 22.929 13.289 1.00 93.06 332 ALA A CA 1
ATOM 2648 C C . ALA A 1 332 ? -60.382 23.393 14.156 1.00 93.06 332 ALA A C 1
ATOM 2650 O O . ALA A 1 332 ? -59.303 23.593 13.593 1.00 93.06 332 ALA A O 1
ATOM 2651 N N . PRO A 1 333 ? -60.470 23.491 15.502 1.00 91.75 333 PRO A N 1
ATOM 2652 C CA . PRO A 1 333 ? -59.307 23.823 16.330 1.00 91.75 333 PRO A CA 1
ATOM 2653 C C . PRO A 1 333 ? -58.164 22.803 16.209 1.00 91.75 333 PRO A C 1
ATOM 2655 O O . PRO A 1 333 ? -56.995 23.181 16.160 1.00 91.75 333 PRO A O 1
ATOM 2658 N N . TYR A 1 334 ? -58.482 21.508 16.121 1.00 92.81 334 TYR A N 1
ATOM 2659 C CA . TYR A 1 334 ? -57.485 20.439 15.997 1.00 92.81 334 TYR A CA 1
ATOM 2660 C C . TYR A 1 334 ? -56.876 20.373 14.592 1.00 92.81 334 TYR A C 1
ATOM 2662 O O . TYR A 1 334 ? -55.681 20.103 14.448 1.00 92.81 334 TYR A O 1
ATOM 2670 N N . GLU A 1 335 ? -57.672 20.647 13.559 1.00 92.75 335 GLU A N 1
ATOM 2671 C CA . GLU A 1 335 ? -57.206 20.762 12.175 1.00 92.75 335 GLU A CA 1
ATOM 2672 C C . GLU A 1 335 ? -56.258 21.951 11.995 1.00 92.75 335 GLU A C 1
ATOM 2674 O O . GLU A 1 335 ? -55.202 21.805 11.379 1.00 92.75 335 GLU A O 1
ATOM 2679 N N . GLU A 1 336 ? -56.563 23.092 12.613 1.00 93.12 336 GLU A N 1
ATOM 2680 C CA . GLU A 1 336 ? -55.703 24.276 12.603 1.00 93.12 336 GLU A CA 1
ATOM 2681 C C . GLU A 1 336 ? -54.367 24.027 13.328 1.00 93.12 336 GLU A C 1
ATOM 2683 O O . GLU A 1 336 ? -53.301 24.398 12.827 1.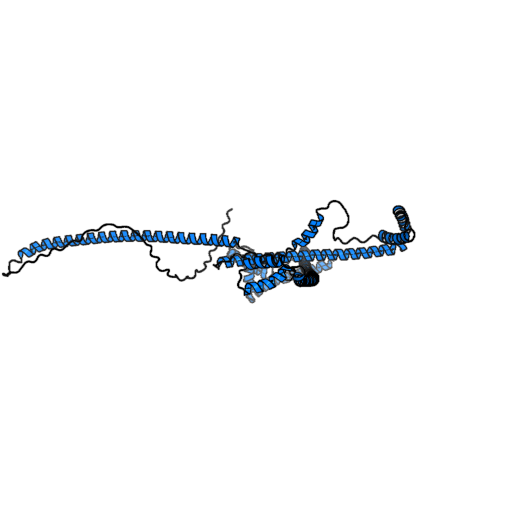00 93.12 336 GLU A O 1
ATOM 2688 N N . VAL A 1 337 ? -54.383 23.333 14.475 1.00 92.94 337 VAL A N 1
ATOM 2689 C CA . VAL A 1 337 ? -53.147 22.913 15.163 1.00 92.94 337 VAL A CA 1
ATOM 2690 C C . VAL A 1 337 ? -52.330 21.961 14.287 1.00 92.94 337 VAL A C 1
ATOM 2692 O O . VAL A 1 337 ? -51.119 22.146 14.152 1.00 92.94 337 VAL A O 1
ATOM 2695 N N . ALA A 1 338 ? -52.967 20.979 13.645 1.00 93.06 338 ALA A N 1
ATOM 2696 C CA . ALA A 1 338 ? -52.286 20.063 12.731 1.00 93.06 338 ALA A CA 1
ATOM 2697 C C . ALA A 1 338 ? -51.696 20.793 11.510 1.00 93.06 338 ALA A C 1
ATOM 2699 O O . ALA A 1 338 ? -50.579 20.485 11.085 1.00 93.06 338 ALA A O 1
ATOM 2700 N N . ARG A 1 339 ? -52.394 21.805 10.976 1.00 93.25 339 ARG A N 1
ATOM 2701 C CA . ARG A 1 339 ? -51.897 22.662 9.891 1.00 93.25 339 ARG A CA 1
ATOM 2702 C C . ARG A 1 339 ? -50.642 23.426 10.314 1.00 93.25 339 ARG A C 1
ATOM 2704 O O . ARG A 1 339 ? -49.632 23.350 9.615 1.00 93.25 339 ARG A O 1
ATOM 2711 N N . LYS A 1 340 ? -50.656 24.078 11.483 1.00 94.19 340 LYS A N 1
ATOM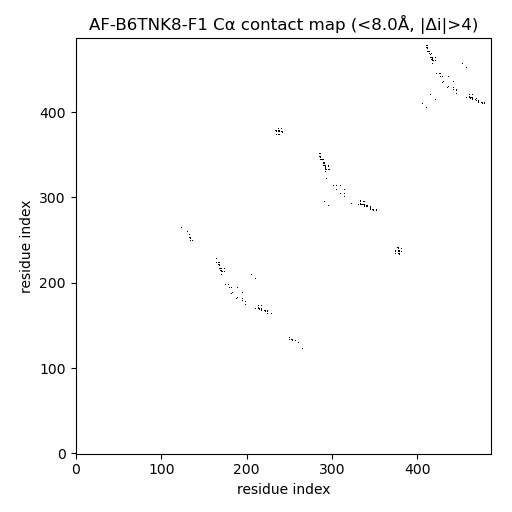 2712 C CA . LYS A 1 340 ? -49.474 24.768 12.037 1.00 94.19 340 LYS A CA 1
ATOM 2713 C C . LYS A 1 340 ? -48.303 23.810 12.265 1.00 94.19 340 LYS A C 1
ATOM 2715 O O . LYS A 1 340 ? -47.176 24.119 11.884 1.00 94.19 340 LYS A O 1
ATOM 2720 N N . GLN A 1 341 ? -48.561 22.623 12.820 1.00 92.69 341 GLN A N 1
ATOM 2721 C CA . GLN A 1 341 ? -47.534 21.587 12.995 1.00 92.69 341 GLN A CA 1
ATOM 2722 C C . GLN A 1 341 ? -46.943 21.128 11.655 1.00 92.69 341 GLN A C 1
ATOM 2724 O O . GLN A 1 341 ? -45.745 20.860 11.570 1.00 92.69 341 GLN A O 1
ATOM 2729 N N . LYS A 1 342 ? -47.756 21.061 10.594 1.00 91.88 342 LYS A N 1
ATOM 2730 C CA . LYS A 1 342 ? -47.294 20.723 9.244 1.00 91.88 342 LYS A CA 1
ATOM 2731 C C . LYS A 1 342 ? -46.395 21.804 8.646 1.00 91.88 342 LYS A C 1
ATOM 2733 O O . LYS A 1 342 ? -45.363 21.472 8.067 1.00 91.88 342 LYS A O 1
ATOM 2738 N N . GLU A 1 343 ? -46.753 23.073 8.794 1.00 94.81 343 GLU A N 1
ATOM 2739 C CA . GLU A 1 343 ? -45.929 24.199 8.333 1.00 94.81 343 GLU A CA 1
ATOM 2740 C C . GLU A 1 343 ? -44.587 24.263 9.066 1.00 94.81 343 GLU A C 1
ATOM 2742 O O . GLU A 1 343 ? -43.541 24.399 8.430 1.00 94.81 343 GLU A O 1
ATOM 2747 N N . GLU A 1 344 ? -44.602 24.088 10.387 1.00 92.69 344 GLU A N 1
ATOM 2748 C CA . GLU A 1 344 ? -43.391 24.030 11.205 1.00 92.69 344 GLU A CA 1
ATOM 2749 C C . GLU A 1 344 ? -42.501 22.843 10.810 1.00 92.69 344 GLU A C 1
ATOM 2751 O O . GLU A 1 344 ? -41.298 22.999 10.606 1.00 92.69 344 GLU A O 1
ATOM 2756 N N . TYR A 1 345 ? -43.094 21.668 10.582 1.00 93.81 345 TYR A N 1
ATOM 2757 C CA . TYR A 1 345 ? -42.368 20.511 10.064 1.00 93.81 345 TYR A CA 1
ATOM 2758 C C . TYR A 1 345 ? -41.692 20.792 8.717 1.00 93.81 345 TYR A C 1
ATOM 2760 O O . TYR A 1 345 ? -40.537 20.414 8.521 1.00 93.81 345 TYR A O 1
ATOM 2768 N N . HIS A 1 346 ? -42.377 21.461 7.785 1.00 92.62 346 HIS A N 1
ATOM 2769 C CA . HIS A 1 346 ? -41.781 21.832 6.502 1.00 92.62 346 HIS A CA 1
ATOM 2770 C C . HIS A 1 346 ? -40.577 22.764 6.684 1.00 92.62 346 HIS A C 1
ATOM 2772 O O . HIS A 1 346 ? -39.531 22.504 6.090 1.00 92.62 346 HIS A O 1
ATOM 2778 N N . LYS A 1 347 ? -40.676 23.779 7.553 1.00 93.81 347 LYS A N 1
ATOM 2779 C CA . LYS A 1 347 ? -39.541 24.658 7.886 1.00 93.81 347 LYS A CA 1
ATOM 2780 C C . LYS A 1 347 ? -38.371 23.870 8.481 1.00 93.81 347 LYS A C 1
ATOM 2782 O O . LYS A 1 347 ? -37.244 23.995 8.005 1.00 93.81 347 LYS A O 1
ATOM 2787 N N . GLN A 1 348 ? -38.636 23.000 9.456 1.00 93.50 348 GLN A N 1
ATOM 2788 C CA . GLN A 1 348 ? -37.615 22.146 10.074 1.00 93.50 348 GLN A CA 1
ATOM 2789 C C . GLN A 1 348 ? -36.957 21.199 9.065 1.00 93.50 348 GLN A C 1
ATOM 2791 O O . GLN A 1 348 ? -35.753 20.958 9.131 1.00 93.50 348 GLN A O 1
ATOM 2796 N N . MET A 1 349 ? -37.725 20.670 8.112 1.00 90.44 349 MET A N 1
ATOM 2797 C CA . MET A 1 349 ? -37.206 19.802 7.060 1.00 90.44 349 MET A CA 1
ATOM 2798 C C . MET A 1 349 ? -36.288 20.540 6.082 1.00 90.44 349 MET A C 1
ATOM 2800 O O . MET A 1 349 ? -35.288 19.957 5.667 1.00 90.44 349 MET A O 1
ATOM 2804 N N . GLU A 1 350 ? -36.580 21.793 5.726 1.00 93.12 350 GLU A N 1
ATOM 2805 C CA . GLU A 1 350 ? -35.683 22.599 4.887 1.00 93.12 350 GLU A CA 1
ATOM 2806 C C . GLU A 1 350 ? -34.381 22.944 5.623 1.00 93.12 350 GLU A C 1
ATOM 2808 O O . GLU A 1 350 ? -33.300 22.747 5.067 1.00 93.12 350 GLU A O 1
ATOM 2813 N N . VAL A 1 351 ? -34.455 23.324 6.905 1.00 93.94 351 VAL A N 1
ATOM 2814 C CA . VAL A 1 351 ? -33.264 23.534 7.753 1.00 93.94 351 VAL A CA 1
ATOM 2815 C C . VAL A 1 351 ? -32.437 22.249 7.870 1.00 93.94 351 VAL A C 1
ATOM 2817 O O . VAL A 1 351 ? -31.216 22.277 7.731 1.00 93.94 351 VAL A O 1
ATOM 2820 N N . TYR A 1 352 ? -33.084 21.097 8.067 1.00 92.31 352 TYR A N 1
ATOM 2821 C CA . TYR A 1 352 ? -32.403 19.802 8.118 1.00 92.31 352 TYR A CA 1
ATOM 2822 C C . TYR A 1 352 ? -31.706 19.461 6.793 1.00 92.31 352 TYR A C 1
ATOM 2824 O O . TYR A 1 352 ? -30.566 19.001 6.807 1.00 92.31 352 TYR A O 1
ATOM 2832 N N . LYS A 1 353 ? -32.349 19.710 5.643 1.00 91.44 353 LYS A N 1
ATOM 2833 C CA . LYS A 1 353 ? -31.728 19.509 4.323 1.00 91.44 353 LYS A CA 1
ATOM 2834 C C . LYS A 1 353 ? -30.520 20.419 4.122 1.00 91.44 353 LYS A C 1
ATOM 2836 O O . LYS A 1 353 ? -29.497 19.933 3.651 1.00 91.44 353 LYS A O 1
ATOM 2841 N N . GLN A 1 354 ? -30.621 21.697 4.493 1.00 93.19 354 GLN A N 1
ATOM 2842 C CA . GLN A 1 354 ? -29.504 22.643 4.421 1.00 93.19 354 GLN A CA 1
ATOM 2843 C C . GLN A 1 354 ? -28.344 22.188 5.303 1.00 93.19 354 GLN A C 1
ATOM 2845 O O . GLN A 1 354 ? -27.231 22.054 4.807 1.00 93.19 354 GLN A O 1
ATOM 2850 N N . LYS A 1 355 ? -28.617 21.829 6.564 1.00 92.50 355 LYS A N 1
ATOM 2851 C CA . LYS A 1 355 ? -27.606 21.288 7.478 1.00 92.50 355 LYS A CA 1
ATOM 2852 C C . LYS A 1 355 ? -26.961 20.016 6.930 1.00 92.50 355 LYS A C 1
ATOM 2854 O O . LYS A 1 355 ? -25.754 19.850 7.038 1.00 92.50 355 LYS A O 1
ATOM 2859 N N . LYS A 1 356 ? -27.740 19.118 6.317 1.00 90.69 356 LYS A N 1
ATOM 2860 C CA . LYS A 1 356 ? -27.200 17.885 5.730 1.00 90.69 356 LYS A CA 1
ATOM 2861 C C . LYS A 1 356 ? -26.367 18.151 4.477 1.00 90.69 356 LYS A C 1
ATOM 2863 O O . LYS A 1 356 ? -25.371 17.466 4.270 1.00 90.69 356 LYS A O 1
ATOM 2868 N N . ALA A 1 357 ? -26.751 19.130 3.660 1.00 92.94 357 ALA A N 1
ATOM 2869 C CA . ALA A 1 357 ? -25.967 19.566 2.509 1.00 92.94 357 ALA A CA 1
ATOM 2870 C C . ALA A 1 357 ? -24.665 20.260 2.940 1.00 92.94 357 ALA A C 1
ATOM 2872 O O . ALA A 1 357 ? -23.623 20.009 2.347 1.00 92.94 357 ALA A O 1
ATOM 2873 N N . GLU A 1 358 ? -24.705 21.075 3.994 1.00 93.56 358 GLU A N 1
ATOM 2874 C CA . GLU A 1 358 ? -23.524 21.704 4.591 1.00 93.56 358 GLU A CA 1
ATOM 2875 C C . GLU A 1 358 ? -22.588 20.664 5.218 1.00 93.56 358 GLU A C 1
ATOM 2877 O O . GLU A 1 358 ? -21.389 20.700 4.968 1.00 93.56 358 GLU A O 1
ATOM 2882 N N . GLU A 1 359 ? -23.127 19.690 5.958 1.00 92.44 359 GLU A N 1
ATOM 2883 C CA . GLU A 1 359 ? -22.362 18.560 6.494 1.00 92.44 359 GLU A CA 1
ATOM 2884 C C . GLU A 1 359 ? -21.723 17.746 5.361 1.00 92.44 359 GLU A C 1
ATOM 2886 O O . GLU A 1 359 ? -20.539 17.436 5.428 1.00 92.44 359 GLU A O 1
ATOM 2891 N N . ALA A 1 360 ? -22.463 17.457 4.284 1.00 91.75 360 ALA A N 1
ATOM 2892 C CA . ALA A 1 360 ? -21.917 16.783 3.107 1.00 91.75 360 ALA A CA 1
ATOM 2893 C C . ALA A 1 360 ? -20.803 17.608 2.437 1.00 91.75 360 ALA A C 1
ATOM 2895 O O . ALA A 1 360 ? -19.749 17.064 2.126 1.00 91.75 360 ALA A O 1
ATOM 2896 N N . ALA A 1 361 ? -20.988 18.921 2.281 1.00 94.38 361 ALA A N 1
ATOM 2897 C CA . ALA A 1 361 ? -19.969 19.811 1.732 1.00 94.38 361 ALA A CA 1
ATOM 2898 C C . ALA A 1 361 ? -18.736 19.940 2.649 1.00 94.38 361 ALA A C 1
ATOM 2900 O O . ALA A 1 361 ? -17.618 20.074 2.154 1.00 94.38 361 ALA A O 1
ATOM 2901 N N . SER A 1 362 ? -18.916 19.897 3.974 1.00 92.81 362 SER A N 1
ATOM 2902 C CA . SER A 1 362 ? -17.816 19.860 4.947 1.00 92.81 362 SER A CA 1
ATOM 2903 C C . SER A 1 362 ? -17.034 18.556 4.828 1.00 92.81 362 SER A C 1
ATOM 2905 O O . SER A 1 362 ? -15.817 18.594 4.681 1.00 92.81 362 SER A O 1
ATOM 2907 N N . LEU A 1 363 ? -17.729 17.415 4.784 1.00 92.31 363 LEU A N 1
ATOM 2908 C CA . LEU A 1 363 ? -17.110 16.104 4.589 1.00 92.31 363 LEU A CA 1
ATOM 2909 C C . LEU A 1 363 ? -16.346 16.032 3.260 1.00 92.31 363 LEU A C 1
ATOM 2911 O O . LEU A 1 363 ? -15.227 15.535 3.223 1.00 92.31 363 LEU A O 1
ATOM 2915 N N . GLU A 1 364 ? -16.887 16.587 2.174 1.00 89.75 364 GLU A N 1
ATOM 2916 C CA . GLU A 1 364 ? -16.177 16.658 0.892 1.00 89.75 364 GLU A CA 1
ATOM 2917 C C . GLU A 1 364 ? -14.904 17.515 0.968 1.00 89.75 364 GLU A C 1
ATOM 2919 O O . GLU A 1 364 ? -13.882 17.153 0.378 1.00 89.75 364 GLU A O 1
ATOM 2924 N N . LYS A 1 365 ? -14.932 18.641 1.695 1.00 92.19 365 LYS A N 1
ATOM 2925 C CA . LYS A 1 365 ? -13.736 19.467 1.928 1.00 92.19 365 LYS A CA 1
ATOM 2926 C C . LYS A 1 365 ? -12.693 18.709 2.747 1.00 92.19 365 LYS A C 1
ATOM 2928 O O . LYS A 1 365 ? -11.532 18.676 2.345 1.00 92.19 365 LYS A O 1
ATOM 2933 N N . GLU A 1 366 ? -13.108 18.049 3.823 1.00 91.00 366 GLU A N 1
ATOM 2934 C CA . GLU A 1 366 ? -12.241 17.211 4.659 1.00 91.00 366 GLU A CA 1
ATOM 2935 C C . GLU A 1 366 ? -11.623 16.061 3.850 1.00 91.00 366 GLU A C 1
ATOM 2937 O O . GLU A 1 366 ? -10.419 15.819 3.922 1.00 91.00 366 GLU A O 1
ATOM 2942 N N . GLU A 1 367 ? -12.400 15.394 2.993 1.00 87.56 367 GLU A N 1
ATOM 2943 C CA . GLU A 1 367 ? -11.892 14.362 2.087 1.00 87.56 367 GLU A CA 1
ATOM 2944 C C . GLU A 1 367 ? -10.886 14.921 1.071 1.00 87.56 367 GLU A C 1
ATOM 2946 O O . GLU A 1 367 ? -9.888 14.265 0.760 1.00 87.56 367 GLU A O 1
ATOM 2951 N N . GLN A 1 368 ? -11.118 16.120 0.529 1.00 89.62 368 GLN A N 1
ATOM 2952 C CA . GLN A 1 368 ? -10.175 16.778 -0.380 1.00 89.62 368 GLN A CA 1
ATOM 2953 C C . GLN A 1 368 ? -8.870 17.154 0.328 1.00 89.62 368 GLN A C 1
ATOM 2955 O O . GLN A 1 368 ? -7.791 16.995 -0.247 1.00 89.62 368 GLN A O 1
ATOM 2960 N N . GLU A 1 369 ? -8.943 17.635 1.565 1.00 92.88 369 GLU A N 1
ATOM 2961 C CA . GLU A 1 369 ? -7.774 17.916 2.398 1.00 92.88 369 GLU A CA 1
ATOM 2962 C C . GLU A 1 369 ? -7.015 16.635 2.737 1.00 92.88 369 GLU A C 1
ATOM 2964 O O . GLU A 1 369 ? -5.803 16.566 2.522 1.00 92.88 369 GLU A O 1
ATOM 2969 N N . HIS A 1 370 ? -7.723 15.577 3.132 1.00 91.00 370 HIS A N 1
ATOM 2970 C CA . HIS A 1 370 ? -7.139 14.261 3.362 1.00 91.00 370 HIS A CA 1
ATOM 2971 C C . HIS A 1 370 ? -6.447 13.724 2.100 1.00 91.00 370 HIS A C 1
ATOM 2973 O O . HIS A 1 370 ? -5.306 13.267 2.159 1.00 91.00 370 HIS A O 1
ATOM 2979 N N . LYS A 1 371 ? -7.068 13.859 0.919 1.00 89.94 371 LYS A N 1
ATOM 2980 C CA . LYS A 1 371 ? -6.448 13.506 -0.372 1.00 89.94 371 LYS A CA 1
ATOM 2981 C C . LYS A 1 371 ? -5.168 14.307 -0.637 1.00 89.94 371 LYS A C 1
ATOM 2983 O O . LYS A 1 371 ? -4.196 13.739 -1.133 1.00 89.94 371 LYS A O 1
ATOM 2988 N N . LYS A 1 372 ? -5.124 15.602 -0.299 1.00 93.12 372 LYS A N 1
ATOM 2989 C CA . LYS A 1 372 ? -3.909 16.432 -0.431 1.00 93.12 372 LYS A CA 1
ATOM 2990 C C . LYS A 1 372 ? -2.801 15.977 0.521 1.00 93.12 372 LYS A C 1
ATOM 2992 O O . LYS A 1 372 ? -1.648 15.907 0.095 1.00 93.12 372 LYS A O 1
ATOM 2997 N N . ILE A 1 373 ? -3.139 15.643 1.767 1.00 93.56 373 ILE A N 1
ATOM 2998 C CA . ILE A 1 373 ? -2.190 15.117 2.761 1.00 93.56 373 ILE A CA 1
ATOM 2999 C C . ILE A 1 373 ? -1.604 13.789 2.273 1.00 93.56 373 ILE A C 1
ATOM 3001 O O . ILE A 1 373 ? -0.384 13.657 2.181 1.00 93.56 373 ILE A O 1
ATOM 3005 N N . MET A 1 374 ? -2.461 12.857 1.850 1.00 90.88 374 MET A N 1
ATOM 3006 C CA . MET A 1 374 ? -2.058 11.566 1.282 1.00 90.88 374 MET A CA 1
ATOM 3007 C C . MET A 1 374 ? -1.144 11.737 0.065 1.00 90.88 374 MET A C 1
ATOM 3009 O O . MET A 1 374 ? -0.088 11.115 -0.024 1.00 90.88 374 MET A O 1
ATOM 3013 N N . LYS A 1 375 ? -1.493 12.645 -0.851 1.00 91.00 375 LYS A N 1
ATOM 3014 C CA . LYS A 1 375 ? -0.667 12.973 -2.020 1.00 91.00 375 LYS A CA 1
ATOM 3015 C C . LYS A 1 375 ? 0.701 13.541 -1.627 1.00 91.00 375 LYS A C 1
ATOM 3017 O O . LYS A 1 375 ? 1.710 13.234 -2.263 1.00 91.00 375 LYS A O 1
ATOM 3022 N N . HIS A 1 376 ? 0.758 14.371 -0.588 1.00 94.50 376 HIS A N 1
ATOM 3023 C CA . HIS A 1 376 ? 2.016 14.909 -0.080 1.00 94.50 376 HIS A CA 1
ATOM 3024 C C . HIS A 1 376 ? 2.896 13.815 0.540 1.00 94.50 376 HIS A C 1
ATOM 3026 O O . HIS A 1 376 ? 4.078 13.721 0.199 1.00 94.50 376 HIS A O 1
ATOM 3032 N N . GLU A 1 377 ? 2.327 12.964 1.396 1.00 92.88 377 GLU A N 1
ATOM 3033 C CA . GLU A 1 377 ? 3.016 11.819 2.003 1.00 92.88 377 GLU A CA 1
ATOM 3034 C C . GLU A 1 377 ? 3.555 10.858 0.934 1.00 92.88 377 GLU A C 1
ATOM 3036 O O . GLU A 1 377 ? 4.738 10.503 0.943 1.00 92.88 377 GLU A O 1
ATOM 3041 N N . ALA A 1 378 ? 2.726 10.536 -0.058 1.00 94.69 378 ALA A N 1
ATOM 3042 C CA . ALA A 1 378 ? 3.093 9.745 -1.223 1.00 94.69 378 ALA A CA 1
ATOM 3043 C C . ALA A 1 378 ? 4.335 10.310 -1.938 1.00 94.69 378 ALA A C 1
ATOM 3045 O O . ALA A 1 378 ? 5.304 9.589 -2.194 1.00 94.69 378 ALA A O 1
ATOM 3046 N N . LEU A 1 379 ? 4.357 11.617 -2.232 1.00 94.69 379 LEU A N 1
ATOM 3047 C CA . LEU A 1 379 ? 5.504 12.262 -2.882 1.00 94.69 379 LEU A CA 1
ATOM 3048 C C . LEU A 1 379 ? 6.768 12.227 -2.012 1.00 94.69 379 LEU A C 1
ATOM 3050 O O . LEU A 1 379 ? 7.878 12.113 -2.541 1.00 94.69 379 LEU A O 1
ATOM 3054 N N . GLN A 1 380 ? 6.638 12.318 -0.686 1.00 96.50 380 GLN A N 1
ATOM 3055 C CA . GLN A 1 380 ? 7.781 12.160 0.214 1.00 96.50 380 GLN A CA 1
ATOM 3056 C C . GLN A 1 380 ? 8.338 10.731 0.186 1.00 96.50 380 GLN A C 1
ATOM 3058 O O . GLN A 1 380 ? 9.560 10.557 0.173 1.00 96.50 380 GLN A O 1
ATOM 3063 N N . LEU A 1 381 ? 7.471 9.715 0.162 1.00 94.06 381 LEU A N 1
ATOM 3064 C CA . LEU A 1 381 ? 7.875 8.312 0.054 1.00 94.06 381 LEU A CA 1
ATOM 3065 C C . LEU A 1 381 ? 8.595 8.033 -1.263 1.00 94.06 381 LEU A C 1
ATOM 3067 O O . LEU A 1 381 ? 9.673 7.436 -1.246 1.00 94.06 381 LEU A O 1
ATOM 3071 N N . LEU A 1 382 ? 8.065 8.536 -2.382 1.00 94.06 382 LEU A N 1
ATOM 3072 C CA . LEU A 1 382 ? 8.712 8.389 -3.684 1.00 94.06 382 LEU A CA 1
ATOM 3073 C C . LEU A 1 382 ? 10.108 9.025 -3.681 1.00 94.06 382 LEU A C 1
ATOM 3075 O O . LEU A 1 382 ? 11.082 8.365 -4.032 1.00 94.06 382 LEU A O 1
ATOM 3079 N N . LYS A 1 383 ? 10.246 10.251 -3.158 1.00 96.00 383 LYS A N 1
ATOM 3080 C CA . LYS A 1 383 ? 11.557 10.908 -3.008 1.00 96.00 383 LYS A CA 1
ATOM 3081 C C . LYS A 1 383 ? 12.531 10.101 -2.143 1.00 96.00 383 LYS A C 1
ATOM 3083 O O . LYS A 1 383 ? 13.730 10.087 -2.419 1.00 96.00 383 LYS A O 1
ATOM 3088 N N . LYS A 1 384 ? 12.061 9.447 -1.073 1.00 96.06 384 LYS A N 1
ATOM 3089 C CA . LYS A 1 384 ? 12.902 8.571 -0.231 1.00 96.06 384 LYS A CA 1
ATOM 3090 C C . LYS A 1 384 ? 13.368 7.337 -1.012 1.00 96.06 384 LYS A C 1
ATOM 3092 O O . LYS A 1 384 ? 14.550 7.002 -0.941 1.00 96.06 384 LYS A O 1
ATOM 3097 N N . LYS A 1 385 ? 12.475 6.711 -1.784 1.00 94.75 385 LYS A N 1
ATOM 3098 C CA . LYS A 1 385 ? 12.786 5.563 -2.648 1.00 94.75 385 LYS A CA 1
ATOM 3099 C C . LYS A 1 385 ? 13.790 5.935 -3.744 1.00 94.75 385 LYS A C 1
ATOM 3101 O O . LYS A 1 385 ? 14.838 5.307 -3.833 1.00 94.75 385 LYS A O 1
ATOM 3106 N N . GLU A 1 386 ? 13.558 7.029 -4.469 1.00 94.69 386 GLU A N 1
ATOM 3107 C CA . GLU A 1 386 ? 14.483 7.549 -5.488 1.00 94.69 386 GLU A CA 1
ATOM 3108 C C . GLU A 1 386 ? 15.873 7.850 -4.904 1.00 94.69 386 GLU A C 1
ATOM 3110 O O . GLU A 1 386 ? 16.899 7.554 -5.518 1.00 94.69 386 GLU A O 1
ATOM 3115 N N . LYS A 1 387 ? 15.944 8.429 -3.697 1.00 96.00 387 LYS A N 1
ATOM 3116 C CA . LYS A 1 387 ? 17.222 8.648 -2.999 1.00 96.00 387 LYS A CA 1
ATOM 3117 C C . LYS A 1 387 ? 17.932 7.329 -2.694 1.00 96.00 387 LYS A C 1
ATOM 3119 O O . LYS A 1 387 ? 19.136 7.234 -2.933 1.00 96.00 387 LYS A O 1
ATOM 3124 N N . ALA A 1 388 ? 17.213 6.322 -2.199 1.00 96.75 388 ALA A N 1
ATOM 3125 C CA . ALA A 1 388 ? 17.776 5.000 -1.934 1.00 96.75 388 ALA A CA 1
ATOM 3126 C C . ALA A 1 388 ? 18.289 4.337 -3.224 1.00 96.75 388 ALA A C 1
ATOM 3128 O O . ALA A 1 388 ? 19.431 3.875 -3.261 1.00 96.75 388 ALA A O 1
ATOM 3129 N N . ASP A 1 389 ? 17.512 4.384 -4.305 1.00 96.06 389 ASP A N 1
ATOM 3130 C CA . ASP A 1 389 ? 17.887 3.817 -5.603 1.00 96.06 389 ASP A CA 1
ATOM 3131 C C . ASP A 1 389 ? 19.111 4.517 -6.203 1.00 96.06 389 ASP A C 1
ATOM 3133 O O . ASP A 1 389 ? 20.025 3.858 -6.703 1.00 96.06 389 ASP A O 1
ATOM 3137 N N . ASN A 1 390 ? 19.202 5.842 -6.070 1.00 96.31 390 ASN A N 1
ATOM 3138 C CA . ASN A 1 390 ? 20.382 6.604 -6.477 1.00 96.31 390 ASN A CA 1
ATOM 3139 C C . ASN A 1 390 ? 21.632 6.228 -5.664 1.00 96.31 390 ASN A C 1
ATOM 3141 O O . ASN A 1 390 ? 22.720 6.110 -6.232 1.00 96.31 390 ASN A O 1
ATOM 3145 N N . ILE A 1 391 ? 21.503 6.004 -4.350 1.00 96.00 391 ILE A N 1
ATOM 3146 C CA . ILE A 1 391 ? 22.612 5.529 -3.503 1.00 96.00 391 ILE A CA 1
ATOM 3147 C C . ILE A 1 391 ? 23.040 4.122 -3.932 1.00 96.00 391 ILE A C 1
ATOM 3149 O O . ILE A 1 391 ? 24.238 3.860 -4.085 1.00 96.00 391 ILE A O 1
ATOM 3153 N N . ILE A 1 392 ? 22.084 3.225 -4.183 1.00 95.19 392 ILE A N 1
ATOM 3154 C CA . ILE A 1 392 ? 22.350 1.861 -4.653 1.00 95.19 392 ILE A CA 1
ATOM 3155 C C . ILE A 1 392 ? 23.044 1.899 -6.018 1.00 95.19 392 ILE A C 1
ATOM 3157 O O . ILE A 1 392 ? 24.049 1.209 -6.205 1.00 95.19 392 ILE A O 1
ATOM 3161 N N . LYS A 1 393 ? 22.566 2.729 -6.953 1.00 95.44 393 LYS A N 1
ATOM 3162 C CA . LYS A 1 393 ? 23.152 2.906 -8.287 1.00 95.44 393 LYS A CA 1
ATOM 3163 C C . LYS A 1 393 ? 24.589 3.415 -8.203 1.00 95.44 393 LYS A C 1
ATOM 3165 O O . LYS A 1 393 ? 25.486 2.735 -8.695 1.00 95.44 393 LYS A O 1
ATOM 3170 N N . LYS A 1 394 ? 24.841 4.509 -7.477 1.00 94.62 394 LYS A N 1
ATOM 3171 C CA . LYS A 1 394 ? 26.203 5.036 -7.254 1.00 94.62 394 LYS A CA 1
ATOM 3172 C C . LYS A 1 394 ? 27.121 4.003 -6.598 1.00 94.62 394 LYS A C 1
ATOM 3174 O O . LYS A 1 394 ? 28.295 3.885 -6.947 1.00 94.62 394 LYS A O 1
ATOM 3179 N N . THR A 1 395 ? 26.597 3.217 -5.658 1.00 94.94 395 THR A N 1
ATOM 3180 C CA . THR A 1 395 ? 27.363 2.144 -5.007 1.00 94.94 395 THR A CA 1
ATOM 3181 C C . THR A 1 395 ? 27.711 1.025 -5.991 1.00 94.94 395 THR A C 1
ATOM 3183 O O . THR A 1 395 ? 28.837 0.520 -5.975 1.00 94.94 395 THR A O 1
ATOM 3186 N N . LYS A 1 396 ? 26.780 0.652 -6.880 1.00 93.56 396 LYS A N 1
ATOM 3187 C CA . LYS A 1 396 ? 27.011 -0.325 -7.954 1.00 93.56 396 LYS A CA 1
ATOM 3188 C C . LYS A 1 396 ? 28.040 0.184 -8.967 1.00 93.56 396 LYS A C 1
ATOM 3190 O O . LYS A 1 396 ? 28.986 -0.546 -9.248 1.00 93.56 396 LYS A O 1
ATOM 3195 N N . GLU A 1 397 ? 27.925 1.429 -9.422 1.00 93.69 397 GLU A N 1
ATOM 3196 C CA . GLU A 1 397 ? 28.883 2.074 -10.335 1.00 93.69 397 GLU A CA 1
ATOM 3197 C C . GLU A 1 397 ? 30.288 2.129 -9.722 1.00 93.69 397 GLU A C 1
ATOM 3199 O O . GLU A 1 397 ? 31.258 1.708 -10.346 1.00 93.69 397 GLU A O 1
ATOM 3204 N N . LYS A 1 398 ? 30.416 2.526 -8.448 1.00 90.38 398 LYS A N 1
ATOM 3205 C CA . LYS A 1 398 ? 31.705 2.522 -7.734 1.00 90.38 398 LYS A CA 1
ATOM 3206 C C . LYS A 1 398 ? 32.302 1.117 -7.616 1.00 90.38 398 LYS A C 1
ATOM 3208 O O . LYS A 1 398 ? 33.519 0.958 -7.709 1.00 90.38 398 LYS A O 1
ATOM 3213 N N . ARG A 1 399 ? 31.473 0.085 -7.410 1.00 89.25 399 ARG A N 1
ATOM 3214 C CA . ARG A 1 399 ? 31.926 -1.320 -7.418 1.00 89.25 399 ARG A CA 1
ATOM 3215 C C . ARG A 1 399 ? 32.370 -1.765 -8.812 1.00 89.25 399 ARG A C 1
ATOM 3217 O O . ARG A 1 399 ? 33.353 -2.493 -8.898 1.00 89.25 399 ARG A O 1
ATOM 3224 N N . GLN A 1 400 ? 31.680 -1.346 -9.872 1.00 85.88 400 GLN A N 1
ATOM 3225 C CA . GLN A 1 400 ? 32.053 -1.652 -11.257 1.00 85.88 400 GLN A CA 1
ATOM 3226 C C . GLN A 1 400 ? 33.353 -0.955 -11.661 1.00 85.88 400 GLN A C 1
ATOM 3228 O O . GLN A 1 400 ? 34.259 -1.633 -12.137 1.00 85.88 400 GLN A O 1
ATOM 3233 N N . LYS A 1 401 ? 33.501 0.342 -11.364 1.00 83.12 401 LYS A N 1
ATOM 3234 C CA . LYS A 1 401 ? 34.743 1.089 -11.603 1.00 83.12 401 LYS A CA 1
ATOM 3235 C C . LYS A 1 401 ? 35.930 0.429 -10.901 1.00 83.12 401 LYS A C 1
ATOM 3237 O O . LYS A 1 401 ? 36.928 0.134 -11.540 1.00 83.12 401 LYS A O 1
ATOM 3242 N N . LYS A 1 402 ? 35.779 0.058 -9.622 1.00 79.25 402 LYS A N 1
ATOM 3243 C CA . LYS A 1 402 ? 36.814 -0.697 -8.892 1.00 79.25 402 LYS A CA 1
ATOM 3244 C C . LYS A 1 402 ? 37.140 -2.050 -9.526 1.00 79.25 402 LYS A C 1
ATOM 3246 O O . LYS A 1 402 ? 38.282 -2.480 -9.449 1.00 79.25 402 LYS A O 1
ATOM 3251 N N . LYS A 1 403 ? 36.162 -2.753 -10.111 1.00 80.88 403 LYS A N 1
ATOM 3252 C CA . LYS A 1 403 ? 36.420 -4.016 -10.821 1.00 80.88 403 LYS A CA 1
ATOM 3253 C C . LYS A 1 403 ? 37.216 -3.787 -12.105 1.00 80.88 403 LYS A C 1
ATOM 3255 O O . LYS A 1 403 ? 38.142 -4.547 -12.336 1.00 80.88 403 LYS A O 1
ATOM 3260 N N . GLN A 1 404 ? 36.882 -2.758 -12.885 1.00 76.25 404 GLN A N 1
ATOM 3261 C CA . GLN A 1 404 ? 37.619 -2.391 -14.101 1.00 76.25 404 GLN A CA 1
ATOM 3262 C C . GLN A 1 404 ? 39.045 -1.937 -13.770 1.00 76.25 404 GLN A C 1
ATOM 3264 O O . GLN A 1 404 ? 39.994 -2.453 -14.341 1.00 76.25 404 GLN A O 1
ATOM 3269 N N . GLU A 1 405 ? 39.213 -1.073 -12.766 1.00 70.38 405 GLU A N 1
ATOM 3270 C CA . GLU A 1 405 ? 40.535 -0.660 -12.273 1.00 70.38 405 GLU A CA 1
ATOM 3271 C C . GLU A 1 405 ? 41.358 -1.843 -11.732 1.00 70.38 405 GLU A C 1
ATOM 3273 O O . GLU A 1 405 ? 42.583 -1.803 -11.740 1.00 70.38 405 GLU A O 1
ATOM 3278 N N . ASN A 1 406 ? 40.719 -2.885 -11.189 1.00 71.81 406 ASN A N 1
ATOM 3279 C CA . ASN A 1 406 ? 41.397 -4.103 -10.724 1.00 71.81 406 ASN A CA 1
ATOM 3280 C C . ASN A 1 406 ? 41.633 -5.131 -11.850 1.00 71.81 406 ASN A C 1
ATOM 3282 O O . ASN A 1 406 ? 42.256 -6.154 -11.576 1.00 71.81 406 ASN A O 1
ATOM 3286 N N . ALA A 1 407 ? 41.083 -4.922 -13.052 1.00 73.69 407 ALA A N 1
ATOM 3287 C CA . ALA A 1 407 ? 41.184 -5.864 -14.166 1.00 73.69 407 ALA A CA 1
ATOM 3288 C C . ALA A 1 407 ? 42.468 -5.689 -14.985 1.00 73.69 407 ALA A C 1
ATOM 3290 O O . ALA A 1 407 ? 42.819 -6.617 -15.707 1.00 73.69 407 ALA A O 1
ATOM 3291 N N . ASP A 1 408 ? 43.152 -4.543 -14.868 1.00 75.62 408 ASP A N 1
ATOM 3292 C CA . ASP A 1 408 ? 44.461 -4.335 -15.489 1.00 75.62 408 ASP A CA 1
ATOM 3293 C C . ASP A 1 408 ? 45.427 -5.447 -15.026 1.00 75.62 408 ASP A C 1
ATOM 3295 O O . ASP A 1 408 ? 45.726 -5.525 -13.825 1.00 75.62 408 ASP A O 1
ATOM 3299 N N . PRO A 1 409 ? 45.889 -6.324 -15.941 1.00 78.00 409 PRO A N 1
ATOM 3300 C CA . PRO A 1 409 ? 46.772 -7.435 -15.601 1.00 78.00 409 PRO A CA 1
ATOM 3301 C C . PRO A 1 409 ? 48.077 -6.992 -14.936 1.00 78.00 409 PRO A C 1
ATOM 3303 O O . PRO A 1 409 ? 48.615 -7.739 -14.119 1.00 78.00 409 PRO A O 1
ATOM 3306 N N . ASN A 1 410 ? 48.561 -5.788 -15.257 1.00 80.62 410 ASN A N 1
ATOM 3307 C CA . ASN A 1 410 ? 49.822 -5.254 -14.751 1.00 80.62 410 ASN A CA 1
ATOM 3308 C C . ASN A 1 410 ? 49.669 -4.504 -13.429 1.00 80.62 410 ASN A C 1
ATOM 3310 O O . ASN A 1 410 ? 50.672 -4.101 -12.840 1.00 80.62 410 ASN A O 1
ATOM 3314 N N . ARG A 1 411 ? 48.445 -4.306 -12.927 1.00 82.50 411 ARG A N 1
ATOM 3315 C CA . ARG A 1 411 ? 48.253 -3.608 -11.659 1.00 82.50 411 ARG A CA 1
ATOM 3316 C C . ARG A 1 411 ? 48.704 -4.488 -10.486 1.00 82.50 411 ARG A C 1
ATOM 3318 O O . ARG A 1 411 ? 48.122 -5.560 -10.279 1.00 82.50 411 ARG A O 1
ATOM 3325 N N . PRO A 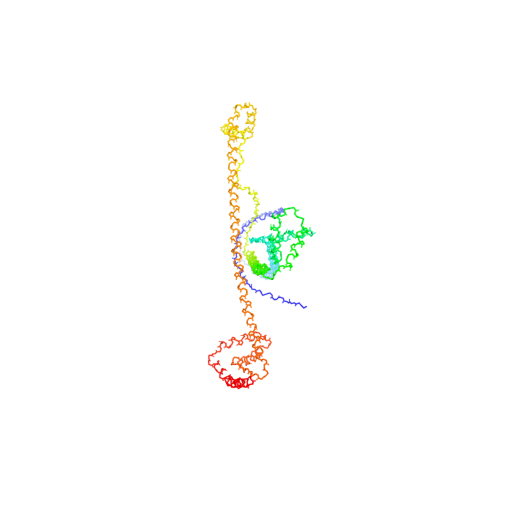1 412 ? 49.648 -4.017 -9.648 1.00 84.12 412 PRO A N 1
ATOM 3326 C CA . PRO A 1 412 ? 50.098 -4.762 -8.480 1.00 84.12 412 PRO A CA 1
ATOM 3327 C C . PRO A 1 412 ? 48.923 -5.176 -7.585 1.00 84.12 412 PRO A C 1
ATOM 3329 O O . PRO A 1 412 ? 48.005 -4.392 -7.298 1.00 84.12 412 PRO A O 1
ATOM 3332 N N . LYS A 1 413 ? 48.932 -6.433 -7.130 1.00 84.62 413 LYS A N 1
ATOM 3333 C CA . LYS A 1 413 ? 47.888 -6.983 -6.253 1.00 84.62 413 LYS A CA 1
ATOM 3334 C C . LYS A 1 413 ? 48.209 -6.669 -4.800 1.00 84.62 413 LYS A C 1
ATOM 3336 O O . LYS A 1 413 ? 49.345 -6.777 -4.357 1.00 84.62 413 LYS A O 1
ATOM 3341 N N . ARG A 1 414 ? 47.176 -6.329 -4.029 1.00 86.56 414 ARG A N 1
ATOM 3342 C CA . ARG A 1 414 ? 47.332 -6.062 -2.595 1.00 86.56 414 ARG A CA 1
ATOM 3343 C C . ARG A 1 414 ? 47.769 -7.335 -1.860 1.00 86.56 414 ARG A C 1
ATOM 3345 O O . ARG A 1 414 ? 47.105 -8.361 -2.028 1.00 86.56 414 ARG A O 1
ATOM 3352 N N . PRO A 1 415 ? 48.811 -7.273 -1.017 1.00 90.50 415 PRO A N 1
ATOM 3353 C CA . PRO A 1 415 ? 49.244 -8.408 -0.218 1.00 90.50 415 PRO A CA 1
ATOM 3354 C C . PRO A 1 415 ? 48.240 -8.693 0.905 1.00 90.50 415 PRO A C 1
ATOM 3356 O O . PRO A 1 415 ? 47.349 -7.889 1.207 1.00 90.50 415 PRO A O 1
ATOM 3359 N N . ALA A 1 416 ? 48.374 -9.860 1.533 1.00 90.94 416 ALA A N 1
ATOM 3360 C CA . ALA A 1 416 ? 47.526 -10.242 2.653 1.00 90.94 416 ALA A CA 1
ATOM 3361 C C . ALA A 1 416 ? 47.705 -9.261 3.826 1.00 90.94 416 ALA A C 1
ATOM 3363 O O . ALA A 1 416 ? 48.800 -9.087 4.355 1.00 90.94 416 ALA A O 1
ATOM 3364 N N . SER A 1 417 ? 46.604 -8.630 4.238 1.00 93.19 417 SER A N 1
ATOM 3365 C CA . SER A 1 417 ? 46.537 -7.808 5.451 1.00 93.19 417 SER A CA 1
ATOM 3366 C C . SER A 1 417 ? 46.839 -8.643 6.707 1.00 93.19 417 SER A C 1
ATOM 3368 O O . SER A 1 417 ? 46.685 -9.863 6.687 1.00 93.19 417 SER A O 1
ATOM 3370 N N . SER A 1 418 ? 47.196 -7.996 7.820 1.00 92.50 418 SER A N 1
ATOM 3371 C CA . SER A 1 418 ? 47.444 -8.647 9.116 1.00 92.50 418 SER A CA 1
ATOM 3372 C C . SER A 1 418 ? 46.304 -9.567 9.554 1.00 92.50 418 SER A C 1
ATOM 3374 O O . SER A 1 418 ? 46.550 -10.716 9.915 1.00 92.50 418 SER A O 1
ATOM 3376 N N . PHE A 1 419 ? 45.055 -9.119 9.400 1.00 93.81 419 PHE A N 1
ATOM 3377 C CA . PHE A 1 419 ? 43.878 -9.957 9.642 1.00 93.81 419 PHE A CA 1
ATOM 3378 C C . PHE A 1 419 ? 43.808 -11.163 8.698 1.00 93.81 419 PHE A C 1
ATOM 3380 O O . PHE A 1 419 ? 43.415 -12.245 9.117 1.00 93.81 419 PHE A O 1
ATOM 3387 N N . LEU A 1 420 ? 44.187 -11.013 7.424 1.00 94.25 420 LEU A N 1
ATOM 3388 C CA . LEU A 1 420 ? 44.166 -12.128 6.474 1.00 94.25 420 LEU A CA 1
ATOM 3389 C C . LEU A 1 420 ? 45.231 -13.173 6.811 1.00 94.25 420 LEU A C 1
ATOM 3391 O O . LEU A 1 420 ? 44.933 -14.363 6.730 1.00 94.25 420 LEU A O 1
ATOM 3395 N N . LEU A 1 421 ? 46.425 -12.744 7.225 1.00 94.38 421 LEU A N 1
ATOM 3396 C CA . LEU A 1 421 ? 47.481 -13.638 7.704 1.00 94.38 421 LEU A CA 1
ATOM 3397 C C . LEU A 1 421 ? 47.020 -14.421 8.937 1.00 94.38 421 LEU A C 1
ATOM 3399 O O . LEU A 1 421 ? 47.091 -15.646 8.932 1.00 94.38 421 LEU A O 1
ATOM 3403 N N . PHE A 1 422 ? 46.451 -13.729 9.927 1.00 95.12 422 PHE A N 1
ATOM 3404 C CA . PHE A 1 422 ? 45.846 -14.361 11.099 1.00 95.12 422 PHE A CA 1
ATOM 3405 C C . PHE A 1 422 ? 44.723 -15.330 10.713 1.00 95.12 422 PHE A C 1
ATOM 3407 O O . PHE A 1 422 ? 44.732 -16.491 11.104 1.00 95.12 422 PHE A O 1
ATOM 3414 N N . SER A 1 423 ? 43.791 -14.890 9.863 1.00 94.56 423 SER A N 1
ATOM 3415 C CA . SER A 1 423 ? 42.660 -15.710 9.423 1.00 94.56 423 SER A CA 1
ATOM 3416 C C . SER A 1 423 ? 43.095 -16.965 8.677 1.00 94.56 423 SER A C 1
ATOM 3418 O O . SER A 1 423 ? 42.358 -17.943 8.652 1.00 94.56 423 SER A O 1
ATOM 3420 N N . LYS A 1 424 ? 44.257 -16.938 8.015 1.00 94.50 424 LYS A N 1
ATOM 3421 C CA . LYS A 1 424 ? 44.804 -18.095 7.312 1.00 94.50 424 LYS A CA 1
ATOM 3422 C C . LYS A 1 424 ? 45.284 -19.143 8.310 1.00 94.50 424 LYS A C 1
ATOM 3424 O O . LYS A 1 424 ? 45.041 -20.321 8.074 1.00 94.50 424 LYS A O 1
ATOM 3429 N N . GLU A 1 425 ? 45.917 -18.710 9.395 1.00 93.94 425 GLU A N 1
ATOM 3430 C CA . GLU A 1 425 ? 46.428 -19.594 10.441 1.00 93.94 425 GLU A CA 1
ATOM 3431 C C . GLU A 1 425 ? 45.295 -20.143 11.315 1.00 93.94 425 GLU A C 1
ATOM 3433 O O . GLU A 1 425 ? 45.125 -21.353 11.413 1.00 93.94 425 GLU A O 1
ATOM 3438 N N . GLU A 1 426 ? 44.412 -19.277 11.815 1.00 93.69 426 GLU A N 1
ATOM 3439 C CA . GLU A 1 426 ? 43.240 -19.702 12.594 1.00 93.69 426 GLU A CA 1
ATOM 3440 C C . GLU A 1 426 ? 42.283 -20.583 11.802 1.00 93.69 426 GLU A C 1
ATOM 3442 O O . GLU A 1 426 ? 41.647 -21.475 12.354 1.00 93.69 426 GLU A O 1
ATOM 3447 N N . ARG A 1 427 ? 42.159 -20.354 10.490 1.00 93.81 427 ARG A N 1
ATOM 3448 C CA . ARG A 1 427 ? 41.361 -21.237 9.637 1.00 93.81 427 ARG A CA 1
ATOM 3449 C C . ARG A 1 427 ? 41.932 -22.648 9.627 1.00 93.81 427 ARG A C 1
ATOM 3451 O O . ARG A 1 427 ? 41.142 -23.581 9.646 1.00 93.81 427 ARG A O 1
ATOM 3458 N N . LYS A 1 428 ? 43.258 -22.810 9.586 1.00 94.12 428 LYS A N 1
ATOM 3459 C CA . LYS A 1 428 ? 43.875 -24.142 9.652 1.00 94.12 428 LYS A CA 1
ATOM 3460 C C . LYS A 1 428 ? 43.575 -24.800 10.994 1.00 94.12 428 LYS A C 1
ATOM 3462 O O . LYS A 1 428 ? 43.050 -25.905 10.996 1.00 94.12 428 LYS A O 1
ATOM 3467 N N . GLN A 1 429 ? 43.789 -24.073 12.090 1.00 92.69 429 GLN A N 1
ATOM 3468 C CA . GLN A 1 429 ? 43.531 -24.571 13.444 1.00 92.69 429 GLN A CA 1
ATOM 3469 C C . GLN A 1 429 ? 42.061 -24.974 13.643 1.00 92.69 429 GLN A C 1
ATOM 3471 O O . GLN A 1 429 ? 41.770 -26.078 14.082 1.00 92.69 429 GLN A O 1
ATOM 3476 N N . LEU A 1 430 ? 41.106 -24.131 13.236 1.00 91.19 430 LEU A N 1
ATOM 3477 C CA . LEU A 1 430 ? 39.677 -24.425 13.394 1.00 91.19 430 LEU A CA 1
ATOM 3478 C C . LEU A 1 430 ? 39.179 -25.566 12.499 1.00 91.19 430 LEU A C 1
ATOM 3480 O O . LEU A 1 430 ? 38.223 -26.243 12.870 1.00 91.19 430 LEU A O 1
ATOM 3484 N N . ILE A 1 431 ? 39.772 -25.764 11.317 1.00 93.19 431 ILE A N 1
ATOM 3485 C CA . ILE A 1 431 ? 39.442 -26.908 10.454 1.00 93.19 431 ILE A CA 1
ATOM 3486 C C . ILE A 1 431 ? 39.965 -28.207 11.072 1.00 93.19 431 ILE A C 1
ATOM 3488 O O . ILE A 1 431 ? 39.275 -29.220 10.998 1.00 93.19 431 ILE A O 1
ATOM 3492 N N . GLU A 1 432 ? 41.148 -28.169 11.683 1.00 91.75 432 GLU A N 1
ATOM 3493 C CA . GLU A 1 432 ? 41.746 -29.314 12.371 1.00 91.75 432 GLU A CA 1
ATOM 3494 C C . GLU A 1 432 ? 40.969 -29.683 13.645 1.00 91.75 432 GLU A C 1
ATOM 3496 O O . GLU A 1 432 ? 40.637 -30.848 13.843 1.00 91.75 432 GLU A O 1
ATOM 3501 N N . GLU A 1 433 ? 40.572 -28.695 14.453 1.00 91.06 433 GLU A N 1
ATOM 3502 C CA . GLU A 1 433 ? 39.728 -28.908 15.638 1.00 91.06 433 GLU A CA 1
ATOM 3503 C C . GLU A 1 433 ? 38.301 -29.357 15.287 1.00 91.06 433 GLU A C 1
ATOM 3505 O O . GLU A 1 433 ? 37.670 -30.114 16.030 1.00 91.06 433 GLU A O 1
ATOM 3510 N N . ARG A 1 434 ? 37.741 -28.836 14.187 1.00 90.62 434 ARG A N 1
ATOM 3511 C CA . ARG A 1 434 ? 36.348 -29.064 13.775 1.00 90.62 434 ARG A CA 1
ATOM 3512 C C . ARG A 1 434 ? 36.247 -29.393 12.285 1.00 90.62 434 ARG A C 1
ATOM 3514 O O . ARG A 1 434 ? 35.770 -28.559 11.499 1.00 90.62 434 ARG A O 1
ATOM 3521 N N . PRO A 1 435 ? 36.615 -30.620 11.882 1.00 89.56 435 PRO A N 1
ATOM 3522 C CA . PRO A 1 435 ? 36.456 -31.051 10.502 1.00 89.56 435 PRO A CA 1
ATOM 3523 C C . PRO A 1 435 ? 34.975 -30.988 10.090 1.00 89.56 435 PRO A C 1
ATOM 3525 O O . PRO A 1 435 ? 34.093 -31.489 10.783 1.00 89.56 435 PRO A O 1
ATOM 3528 N N . GLY A 1 436 ? 34.694 -30.332 8.959 1.00 88.31 436 GLY A N 1
ATOM 3529 C CA . GLY A 1 436 ? 33.341 -30.189 8.398 1.00 88.31 436 GLY A CA 1
ATOM 3530 C C . GLY A 1 436 ? 32.578 -28.915 8.786 1.00 88.31 436 GLY A C 1
ATOM 3531 O O . GLY A 1 436 ? 31.431 -28.743 8.367 1.00 88.31 436 GLY A O 1
ATOM 3532 N N . ILE A 1 437 ? 33.177 -27.990 9.545 1.00 90.00 437 ILE A N 1
ATOM 3533 C CA . ILE A 1 437 ? 32.529 -26.711 9.860 1.00 90.00 437 ILE A CA 1
ATOM 3534 C C . ILE A 1 437 ? 32.261 -25.878 8.592 1.00 90.00 437 ILE A C 1
ATOM 3536 O O . ILE A 1 437 ? 33.110 -25.734 7.712 1.00 90.00 437 ILE A O 1
ATOM 3540 N N . ASN A 1 438 ? 31.066 -25.288 8.497 1.00 92.81 438 ASN A N 1
ATOM 3541 C CA . ASN A 1 438 ? 30.714 -24.426 7.371 1.00 92.81 438 ASN A CA 1
ATOM 3542 C C . ASN A 1 438 ? 31.605 -23.167 7.352 1.00 92.81 438 ASN A C 1
ATOM 3544 O O . ASN A 1 438 ? 31.758 -22.488 8.371 1.00 92.81 438 ASN A O 1
ATOM 3548 N N . ASN A 1 439 ? 32.127 -22.804 6.177 1.00 91.50 439 ASN A N 1
ATOM 3549 C CA . ASN A 1 439 ? 32.984 -21.632 5.967 1.00 91.50 439 ASN A CA 1
ATOM 3550 C C . ASN A 1 439 ? 32.382 -20.327 6.515 1.00 91.50 439 ASN A C 1
ATOM 3552 O O . ASN A 1 439 ? 33.117 -19.482 7.023 1.00 91.50 439 ASN A O 1
ATOM 3556 N N . SER A 1 440 ? 31.056 -20.153 6.441 1.00 92.31 440 SER A N 1
ATOM 3557 C CA . SER A 1 440 ? 30.385 -18.975 7.014 1.00 92.31 440 SER A CA 1
ATOM 3558 C C . SER A 1 440 ? 30.562 -18.900 8.533 1.00 92.31 440 SER A C 1
ATOM 3560 O O . SER A 1 440 ? 30.896 -17.844 9.068 1.00 92.31 440 SER A O 1
ATOM 3562 N N . THR A 1 441 ? 30.378 -20.027 9.221 1.00 93.38 441 THR A N 1
ATOM 3563 C CA . THR A 1 441 ? 30.545 -20.134 10.675 1.00 93.38 441 THR A CA 1
ATOM 3564 C C . THR A 1 441 ? 32.009 -19.970 11.061 1.00 93.38 441 THR A C 1
ATOM 3566 O O . THR A 1 441 ? 32.320 -19.223 11.982 1.00 93.38 441 THR A O 1
ATOM 3569 N N . LEU A 1 442 ? 32.923 -20.590 10.312 1.00 93.44 442 LEU A N 1
ATOM 3570 C CA . LEU A 1 442 ? 34.361 -20.456 10.530 1.00 93.44 442 LEU A CA 1
ATOM 3571 C C . LEU A 1 442 ? 34.833 -18.999 10.381 1.00 93.44 442 LEU A C 1
ATOM 3573 O O . LEU A 1 442 ? 35.544 -18.492 11.243 1.00 93.44 442 LEU A O 1
ATOM 3577 N N . ASN A 1 443 ? 34.383 -18.278 9.350 1.00 94.12 443 ASN A N 1
ATOM 3578 C CA . ASN A 1 443 ? 34.693 -16.853 9.192 1.00 94.12 443 ASN A CA 1
ATOM 3579 C C . ASN A 1 443 ? 34.136 -15.999 10.340 1.00 94.12 443 ASN A C 1
ATOM 3581 O O . ASN A 1 443 ? 34.795 -15.048 10.769 1.00 94.12 443 ASN A O 1
ATOM 3585 N N . ALA A 1 444 ? 32.944 -16.331 10.845 1.00 94.81 444 ALA A N 1
ATOM 3586 C CA . ALA A 1 444 ? 32.380 -15.664 12.013 1.00 94.81 444 ALA A CA 1
ATOM 3587 C C . ALA A 1 444 ? 33.253 -15.898 13.258 1.00 94.81 444 ALA A C 1
ATOM 3589 O O . ALA A 1 444 ? 33.632 -14.928 13.908 1.00 94.81 444 ALA A O 1
ATOM 3590 N N . LEU A 1 445 ? 33.658 -17.146 13.526 1.00 93.38 445 LEU A N 1
ATOM 3591 C CA . LEU A 1 445 ? 34.538 -17.496 14.649 1.00 93.38 445 LEU A CA 1
ATOM 3592 C C . LEU A 1 445 ? 35.900 -16.796 14.565 1.00 93.38 445 LEU A C 1
ATOM 3594 O O . LEU A 1 445 ? 36.338 -16.207 15.545 1.00 93.38 445 LEU A O 1
ATOM 3598 N N . ILE A 1 446 ? 36.539 -16.778 13.392 1.00 95.19 446 ILE A N 1
ATOM 3599 C CA . ILE A 1 446 ? 37.814 -16.067 13.188 1.00 95.19 446 ILE A CA 1
ATOM 3600 C C . ILE A 1 446 ? 37.654 -14.565 13.447 1.00 95.19 446 ILE A C 1
ATOM 3602 O O . ILE A 1 446 ? 38.525 -13.934 14.041 1.00 95.19 446 ILE A O 1
ATOM 3606 N N . THR A 1 447 ? 36.537 -13.976 13.005 1.00 94.69 447 THR A N 1
ATOM 3607 C CA . THR A 1 447 ? 36.257 -12.551 13.237 1.00 94.69 447 THR A CA 1
ATOM 3608 C C . THR A 1 447 ? 36.082 -12.254 14.726 1.00 94.69 447 THR A C 1
ATOM 3610 O O . THR A 1 447 ? 36.495 -11.188 15.180 1.00 94.69 447 THR A O 1
ATOM 3613 N N . VAL A 1 448 ? 35.489 -13.182 15.482 1.00 95.19 448 VAL A N 1
ATOM 3614 C CA . VAL A 1 448 ? 35.379 -13.093 16.944 1.00 95.19 448 VAL A CA 1
ATOM 3615 C C . VAL A 1 448 ? 36.761 -13.225 17.589 1.00 95.19 448 VAL A C 1
ATOM 3617 O O . VAL A 1 448 ? 37.175 -12.283 18.258 1.00 95.19 448 VAL A O 1
ATOM 3620 N N . LYS A 1 449 ? 37.536 -14.275 17.277 1.00 93.88 449 LYS A N 1
ATOM 3621 C CA . LYS A 1 449 ? 38.901 -14.458 17.807 1.00 93.88 449 LYS A CA 1
ATOM 3622 C C . LYS A 1 449 ? 39.812 -13.255 17.528 1.00 93.88 449 LYS A C 1
ATOM 3624 O O . LYS A 1 449 ? 40.523 -12.797 18.413 1.00 93.88 449 LYS A O 1
ATOM 3629 N N . TRP A 1 450 ? 39.756 -12.663 16.330 1.00 95.75 450 TRP A N 1
ATOM 3630 C CA . TRP A 1 450 ? 40.540 -11.457 16.014 1.00 95.75 450 TRP A CA 1
ATOM 3631 C C . TRP A 1 450 ? 40.170 -10.254 16.891 1.00 95.75 450 TRP A C 1
ATOM 3633 O O . TRP A 1 450 ? 41.031 -9.442 17.224 1.00 95.75 450 TRP A O 1
ATOM 3643 N N . LYS A 1 451 ? 38.887 -10.117 17.253 1.00 94.38 451 LYS A N 1
ATOM 3644 C CA . LYS A 1 451 ? 38.406 -9.072 18.169 1.00 94.38 451 LYS A CA 1
ATOM 3645 C C . LYS A 1 451 ? 38.752 -9.353 19.632 1.00 94.38 451 LYS A C 1
ATOM 3647 O O . LYS A 1 451 ? 38.708 -8.406 20.415 1.00 94.38 451 LYS A O 1
ATOM 3652 N N . GLU A 1 452 ? 39.096 -10.588 19.977 1.00 93.94 452 GLU A N 1
ATOM 3653 C CA . GLU A 1 452 ? 39.498 -11.008 21.325 1.00 93.94 452 GLU A CA 1
ATOM 3654 C C . GLU A 1 452 ? 41.016 -10.965 21.533 1.00 93.94 452 GLU A C 1
ATOM 3656 O O . GLU A 1 452 ? 41.449 -10.716 22.653 1.00 93.94 452 GLU A O 1
ATOM 3661 N N . LEU A 1 453 ? 41.822 -11.110 20.470 1.00 91.94 453 LEU A N 1
ATOM 3662 C CA . LEU A 1 453 ? 43.279 -10.934 20.540 1.00 91.94 453 LEU A CA 1
ATOM 3663 C C . LEU A 1 453 ? 43.655 -9.612 21.212 1.00 91.94 453 LEU A C 1
ATOM 3665 O O . LEU A 1 453 ? 43.067 -8.564 20.904 1.00 91.94 453 LEU A O 1
ATOM 3669 N N . SER A 1 454 ? 44.695 -9.653 22.038 1.00 93.62 454 SER A N 1
ATOM 3670 C CA . SER A 1 454 ? 45.275 -8.474 22.678 1.00 93.62 454 SER A CA 1
ATOM 3671 C C . SER A 1 454 ? 45.849 -7.481 21.654 1.00 93.62 454 SER A C 1
ATOM 3673 O O . SER A 1 454 ? 46.131 -7.814 20.496 1.00 93.62 454 SER A O 1
ATOM 3675 N N . GLY A 1 455 ? 46.027 -6.222 22.070 1.00 92.69 455 GLY A N 1
ATOM 3676 C CA . GLY A 1 455 ? 46.631 -5.189 21.221 1.00 92.69 455 GLY A CA 1
ATOM 3677 C C . GLY A 1 455 ? 48.042 -5.562 20.749 1.00 92.69 455 GLY A C 1
ATOM 3678 O O . GLY A 1 455 ? 48.380 -5.316 19.592 1.00 92.69 455 GLY A O 1
ATOM 3679 N N . GLU A 1 456 ? 48.823 -6.218 21.609 1.00 93.62 456 GLU A N 1
ATOM 3680 C CA . GLU A 1 456 ? 50.192 -6.666 21.327 1.00 93.62 456 GLU A CA 1
ATOM 3681 C C . GLU A 1 456 ? 50.231 -7.777 20.274 1.00 93.62 456 GLU A C 1
ATOM 3683 O O . GLU A 1 456 ? 50.984 -7.686 19.303 1.00 93.62 456 GLU A O 1
ATOM 3688 N N . GLU A 1 457 ? 49.361 -8.785 20.383 1.00 93.50 457 GLU A N 1
ATOM 3689 C CA . GLU A 1 457 ? 49.272 -9.863 19.392 1.00 93.50 457 GLU A CA 1
ATOM 3690 C C . GLU A 1 457 ? 48.812 -9.335 18.032 1.00 93.50 457 GLU A C 1
ATOM 3692 O O . GLU A 1 457 ? 49.390 -9.674 16.994 1.00 93.50 457 GLU A O 1
ATOM 3697 N N . ARG A 1 458 ? 47.805 -8.448 18.009 1.00 93.56 458 ARG A N 1
ATOM 3698 C CA . ARG A 1 458 ? 47.395 -7.778 16.762 1.00 93.56 458 ARG A CA 1
ATOM 3699 C C . ARG A 1 458 ? 48.544 -6.976 16.167 1.00 93.56 458 ARG A C 1
ATOM 3701 O O . ARG A 1 458 ? 48.712 -6.978 14.946 1.00 93.56 458 ARG A O 1
ATOM 3708 N N . GLN A 1 459 ? 49.348 -6.324 17.005 1.00 94.19 459 GLN A N 1
ATOM 3709 C CA . GLN A 1 459 ? 50.517 -5.580 16.558 1.00 94.19 459 GLN A CA 1
ATOM 3710 C C . GLN A 1 459 ? 51.605 -6.502 15.997 1.00 94.19 459 GLN A C 1
ATOM 3712 O O . GLN A 1 459 ? 52.195 -6.166 14.972 1.00 94.19 459 GLN A O 1
ATOM 3717 N N . ALA A 1 460 ? 51.806 -7.693 16.565 1.00 95.19 460 ALA A N 1
ATOM 3718 C CA . ALA A 1 460 ? 52.699 -8.704 16.002 1.00 95.19 460 ALA A CA 1
ATOM 3719 C C . ALA A 1 460 ? 52.244 -9.145 14.596 1.00 95.19 460 ALA A C 1
ATOM 3721 O O . ALA A 1 460 ? 53.059 -9.251 13.676 1.00 95.19 460 ALA A O 1
ATOM 3722 N N . TRP A 1 461 ? 50.937 -9.327 14.375 1.00 95.88 461 TRP A N 1
ATOM 3723 C CA . TRP A 1 461 ? 50.393 -9.599 13.037 1.00 95.88 461 TRP A CA 1
ATOM 3724 C C . TRP A 1 461 ? 50.512 -8.401 12.084 1.00 95.88 461 TRP A C 1
ATOM 3726 O O . TRP A 1 461 ? 50.786 -8.588 10.896 1.00 95.88 461 TRP A O 1
ATOM 3736 N N . ASN A 1 462 ? 50.349 -7.171 12.580 1.00 93.88 462 ASN A N 1
ATOM 3737 C CA . ASN A 1 462 ? 50.607 -5.953 11.805 1.00 93.88 462 ASN A CA 1
ATOM 3738 C C . ASN A 1 462 ? 52.076 -5.863 11.380 1.00 93.88 462 ASN A C 1
ATOM 3740 O O . ASN A 1 462 ? 52.340 -5.580 10.213 1.00 93.88 462 ASN A O 1
ATOM 3744 N N . ALA A 1 463 ? 53.016 -6.169 12.277 1.00 94.50 463 ALA A N 1
ATOM 3745 C CA . ALA A 1 463 ? 54.445 -6.202 11.982 1.00 94.50 463 ALA A CA 1
ATO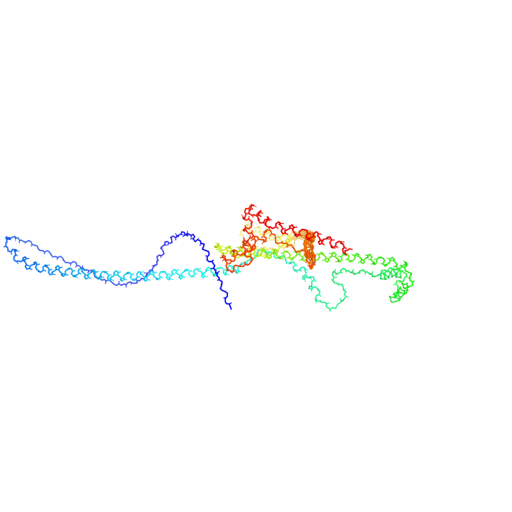M 3746 C C . ALA A 1 463 ? 54.782 -7.262 10.920 1.00 94.50 463 ALA A C 1
ATOM 3748 O O . ALA A 1 463 ? 55.527 -6.969 9.989 1.00 94.50 463 ALA A O 1
ATOM 3749 N N . LYS A 1 464 ? 54.160 -8.450 10.979 1.00 93.25 464 LYS A N 1
ATOM 3750 C CA . LYS A 1 464 ? 54.297 -9.490 9.938 1.00 93.25 464 LYS A CA 1
ATOM 3751 C C . LYS A 1 464 ? 53.774 -9.039 8.566 1.00 93.25 464 LYS A C 1
ATOM 3753 O O . LYS A 1 464 ? 54.355 -9.396 7.545 1.00 93.25 464 LYS A O 1
ATOM 3758 N N . ALA A 1 465 ? 52.689 -8.262 8.519 1.00 94.25 465 ALA A N 1
ATOM 3759 C CA . ALA A 1 465 ? 52.111 -7.761 7.265 1.00 94.25 465 ALA A CA 1
ATOM 3760 C C . ALA A 1 465 ? 52.801 -6.493 6.724 1.00 94.25 465 ALA A C 1
ATOM 3762 O O . ALA A 1 465 ? 52.730 -6.215 5.524 1.00 94.25 465 ALA A O 1
ATOM 3763 N N . ALA A 1 466 ? 53.454 -5.716 7.591 1.00 94.25 466 ALA A N 1
ATOM 3764 C CA . ALA A 1 466 ? 54.089 -4.443 7.261 1.00 94.25 466 ALA A CA 1
ATOM 3765 C C . ALA A 1 466 ? 55.103 -4.510 6.101 1.00 94.25 466 ALA A C 1
ATOM 3767 O O . ALA A 1 466 ? 54.966 -3.686 5.193 1.00 94.25 466 ALA A O 1
ATOM 3768 N N . PRO A 1 467 ? 56.068 -5.455 6.047 1.00 94.62 467 PRO A N 1
ATOM 3769 C CA . PRO A 1 467 ? 57.046 -5.493 4.957 1.00 94.62 467 PRO A CA 1
ATOM 3770 C C . PRO A 1 467 ? 56.390 -5.778 3.602 1.00 94.62 467 PRO A C 1
ATOM 3772 O O . PRO A 1 467 ? 56.698 -5.107 2.620 1.00 94.62 467 PRO A O 1
ATOM 3775 N N . ALA A 1 468 ? 55.418 -6.695 3.555 1.00 92.81 468 ALA A N 1
ATOM 3776 C CA . ALA A 1 468 ? 54.674 -6.989 2.332 1.00 92.81 468 ALA A CA 1
ATOM 3777 C C . ALA A 1 468 ? 53.870 -5.766 1.857 1.00 92.81 468 ALA A C 1
ATOM 3779 O O . ALA A 1 468 ? 53.880 -5.426 0.676 1.00 92.81 468 ALA A O 1
ATOM 3780 N N . MET A 1 469 ? 53.211 -5.058 2.781 1.00 92.25 469 MET A N 1
ATOM 3781 C CA . MET A 1 469 ? 52.503 -3.812 2.471 1.00 92.25 469 MET A CA 1
ATOM 3782 C C . MET A 1 469 ? 53.446 -2.689 2.016 1.00 92.25 469 MET A C 1
ATOM 3784 O O . MET A 1 469 ? 53.051 -1.882 1.177 1.00 92.25 469 MET A O 1
ATOM 3788 N N . ALA A 1 470 ? 54.664 -2.612 2.557 1.00 92.81 470 ALA A N 1
ATOM 3789 C CA . ALA A 1 470 ? 55.668 -1.634 2.146 1.00 92.81 470 ALA A CA 1
ATOM 3790 C C . ALA A 1 470 ? 56.190 -1.914 0.728 1.00 92.81 470 ALA A C 1
ATOM 3792 O O . ALA A 1 470 ? 56.273 -0.981 -0.068 1.00 92.81 470 ALA A O 1
ATOM 3793 N N . ALA A 1 471 ? 56.460 -3.180 0.390 1.00 93.19 471 ALA A N 1
ATOM 3794 C CA . ALA A 1 471 ? 56.818 -3.588 -0.971 1.00 93.19 471 ALA A CA 1
ATOM 3795 C C . ALA A 1 471 ? 55.705 -3.238 -1.974 1.00 93.19 471 ALA A C 1
ATOM 3797 O O . ALA A 1 471 ? 55.954 -2.558 -2.964 1.00 93.19 471 ALA A O 1
ATOM 3798 N N . TYR A 1 472 ? 54.453 -3.565 -1.642 1.00 92.81 472 TYR A N 1
ATOM 3799 C CA . TYR A 1 472 ? 53.293 -3.223 -2.468 1.00 92.81 472 TYR A CA 1
ATOM 3800 C C . TYR A 1 472 ? 53.134 -1.719 -2.717 1.00 92.81 472 TYR A C 1
ATOM 3802 O O . TYR A 1 472 ? 52.740 -1.308 -3.805 1.00 92.81 472 TYR A O 1
ATOM 3810 N N . LYS A 1 473 ? 53.407 -0.878 -1.711 1.00 93.19 473 LYS A N 1
ATOM 3811 C CA . LYS A 1 473 ? 53.346 0.581 -1.883 1.00 93.19 473 LYS A CA 1
ATOM 3812 C C . LYS A 1 473 ? 54.371 1.063 -2.910 1.00 93.19 473 LYS A C 1
ATOM 3814 O O . LYS A 1 473 ? 53.991 1.834 -3.782 1.00 93.19 473 LYS A O 1
ATOM 3819 N N . LYS A 1 474 ? 55.605 0.553 -2.852 1.00 93.81 474 LYS A N 1
ATOM 3820 C CA . LYS A 1 474 ? 56.652 0.868 -3.838 1.00 93.81 474 LYS A CA 1
ATOM 3821 C C . LYS A 1 474 ? 56.257 0.418 -5.247 1.00 93.81 474 LYS A C 1
ATOM 3823 O O . LYS A 1 474 ? 56.279 1.227 -6.165 1.00 93.81 474 LYS A O 1
ATOM 3828 N N . GLU A 1 475 ? 55.784 -0.820 -5.400 1.00 91.75 475 GLU A N 1
ATOM 3829 C CA . GLU A 1 475 ? 55.306 -1.337 -6.695 1.00 91.75 475 GLU A CA 1
ATOM 3830 C C . GLU A 1 475 ? 54.132 -0.515 -7.253 1.00 91.75 475 GLU A C 1
ATOM 3832 O O . GLU A 1 475 ? 54.055 -0.251 -8.451 1.00 91.75 475 GLU A O 1
ATOM 3837 N N . MET A 1 476 ? 53.200 -0.087 -6.395 1.00 88.56 476 MET A N 1
ATOM 3838 C CA . MET A 1 476 ? 52.083 0.765 -6.808 1.00 88.56 476 MET A CA 1
ATOM 3839 C C . MET A 1 476 ? 52.538 2.159 -7.240 1.00 88.56 476 MET A C 1
ATOM 3841 O O . MET A 1 476 ? 51.970 2.687 -8.192 1.00 88.56 476 MET A O 1
ATOM 3845 N N . GLU A 1 477 ? 53.522 2.756 -6.565 1.00 90.19 477 GLU A N 1
ATOM 3846 C CA . GLU A 1 477 ? 54.106 4.047 -6.949 1.00 90.19 477 GLU A CA 1
ATOM 3847 C C . GLU A 1 477 ? 54.785 3.946 -8.322 1.00 90.19 477 GLU A C 1
ATOM 3849 O O . GLU A 1 477 ? 54.500 4.752 -9.211 1.00 90.19 477 GLU A O 1
ATOM 3854 N N . GLU A 1 478 ? 55.584 2.901 -8.540 1.00 90.50 478 GLU A N 1
ATOM 3855 C CA . GLU A 1 478 ? 56.207 2.600 -9.833 1.00 90.50 478 GLU A CA 1
ATOM 3856 C C . GLU A 1 478 ? 55.166 2.380 -10.937 1.00 90.50 478 GLU A C 1
ATOM 3858 O O . GLU A 1 478 ? 55.258 2.988 -12.005 1.00 90.50 478 GLU A O 1
ATOM 3863 N N . TYR A 1 479 ? 54.118 1.599 -10.660 1.00 88.00 479 TYR A N 1
ATOM 3864 C CA . TYR A 1 479 ? 53.001 1.387 -11.582 1.00 88.00 479 TYR A CA 1
ATOM 3865 C C . TYR A 1 479 ? 52.287 2.700 -11.935 1.00 88.00 479 TYR A C 1
ATOM 3867 O O . TYR A 1 479 ? 52.009 2.963 -13.106 1.00 88.00 479 TYR A O 1
ATOM 3875 N N . THR A 1 480 ? 52.001 3.553 -10.944 1.00 86.31 480 THR A N 1
ATOM 3876 C CA . THR A 1 480 ? 51.351 4.849 -11.200 1.00 86.31 480 THR A CA 1
ATOM 3877 C C . THR A 1 480 ? 52.235 5.781 -12.021 1.00 86.31 480 THR A C 1
ATOM 3879 O O . THR A 1 480 ? 51.731 6.462 -12.913 1.00 86.31 480 THR A O 1
ATOM 3882 N N . LYS A 1 481 ? 53.552 5.765 -11.780 1.00 89.31 481 LYS A N 1
ATOM 3883 C CA . LYS A 1 481 ? 54.525 6.535 -12.556 1.00 89.31 481 LYS A CA 1
ATOM 3884 C C . LYS A 1 481 ? 54.569 6.055 -14.010 1.00 89.31 481 LYS A C 1
ATOM 3886 O O . LYS A 1 481 ? 54.478 6.885 -14.911 1.00 89.31 481 LYS A O 1
ATOM 3891 N N . ALA A 1 482 ? 54.608 4.741 -14.238 1.00 85.81 482 ALA A N 1
ATOM 3892 C CA . ALA A 1 482 ? 54.593 4.142 -15.575 1.00 85.81 482 ALA A CA 1
ATOM 3893 C C . ALA A 1 482 ? 53.300 4.450 -16.356 1.00 85.81 482 ALA A C 1
ATOM 3895 O O . ALA A 1 482 ? 53.354 4.787 -17.538 1.00 85.81 482 ALA A O 1
ATOM 3896 N N . GLN A 1 483 ? 52.141 4.400 -15.690 1.00 79.81 483 GLN A N 1
ATOM 3897 C CA . GLN A 1 483 ? 50.860 4.800 -16.285 1.00 79.81 483 GLN A CA 1
ATOM 3898 C C . GLN A 1 483 ? 50.855 6.280 -16.690 1.00 79.81 483 GLN A C 1
ATOM 3900 O O . GLN A 1 483 ? 50.412 6.600 -17.787 1.00 79.81 483 GLN A O 1
ATOM 3905 N N . SER A 1 484 ? 51.391 7.174 -15.849 1.00 80.69 484 SER A N 1
ATOM 3906 C CA . SER A 1 484 ? 51.461 8.608 -16.170 1.00 80.69 484 SER A CA 1
ATOM 3907 C C . SER A 1 484 ? 52.435 8.948 -17.298 1.00 80.69 484 SER A C 1
ATOM 3909 O O . SER A 1 484 ? 52.232 9.944 -17.972 1.00 80.69 484 SER A O 1
ATOM 3911 N N . SER A 1 485 ? 53.476 8.138 -17.519 1.00 80.06 485 SER A N 1
ATOM 3912 C CA . SER A 1 485 ? 54.389 8.319 -18.656 1.00 80.06 485 SER A CA 1
ATOM 3913 C C . SER A 1 485 ? 53.853 7.751 -19.973 1.00 80.06 485 SER A C 1
ATOM 3915 O O . SER A 1 485 ? 54.410 8.045 -21.024 1.00 80.06 485 SER A O 1
ATOM 3917 N N . SER A 1 486 ? 52.827 6.895 -19.916 1.00 67.81 486 SER A N 1
ATOM 3918 C CA . SER A 1 486 ? 52.213 6.272 -21.095 1.00 67.81 486 SER A CA 1
ATOM 3919 C C . SER A 1 486 ? 50.973 7.017 -21.603 1.00 67.81 486 SER A C 1
ATOM 3921 O O . SER A 1 486 ? 50.526 6.718 -22.711 1.00 67.81 486 SER A O 1
ATOM 3923 N N . ALA A 1 487 ? 50.391 7.899 -20.787 1.00 55.84 487 ALA A N 1
ATOM 3924 C CA . ALA A 1 487 ? 49.263 8.762 -21.136 1.00 55.84 487 ALA A CA 1
ATOM 3925 C C . ALA A 1 487 ? 49.778 10.136 -21.564 1.00 55.84 487 ALA A C 1
ATOM 3927 O O . ALA A 1 487 ? 49.181 10.701 -22.508 1.00 55.84 487 ALA A O 1
#

Nearest PDB structures (foldseek):
  2yrq-assembly1_A  TM=3.692E-01  e=8.452E-06  Homo sapiens
  2co9-assembly1_A  TM=7.163E-01  e=1.961E-03  Mus musculus
  6t78-assembly1_A  TM=9.155E-01  e=5.315E-02  Homo sapiens
  5jgh-assembly1_A  TM=4.189E-01  e=3.867E-04  Saccharomyces cerevisiae S288C
  6erq-assembly2_G  TM=3.883E-01  e=7.640E-04  Homo sapiens